Protein 8YQK (pdb70)

Organism: NCBI:txid2594042

Foldseek 3Di:
DVQVVVLVVLCVVPAQAKFKAWLVRHTPDGPHDPVPVVVCVVVSVVCVVVQPDAQDKDDPPLWIWHRLESTMIMIGRDPDDPVVVSVSSVVSSVVRSVVCCVVPPDDDD/DVLVVVLCVLVVVAQKWKWKFWLVGHTPDTPDDPVRVVVCPVVSVVCLPPNAAAQRKDDPPVWIWHHLHNTIIMIIRGPDDPVVVNVSSVVSSVVPSVVCCVVDPDDDD/DVLVVVLVVLCVVPAQFKWKAWLVGHTPDGPHDPVVSVVCNVVSNVCLPPNAPAQGKDDDALWIWGRLGNTIIMIGRDDDDPVVVVVSSVVSSVVRSVVVCVVDDDDDD/DVLVVVLQVLCVVPAQFKWKAWLVGHTPDGPHDNVVSVVCNVVSNVCLPPPAPAQRKDDDALWIWGNLENTMIMIGRDDDDPVVVVVSSVVSSVVRSVVCCVVPPDD

Solvent-accessible surface area: 22294 Å² total; per-residue (Å²): 55,95,32,18,113,71,0,8,62,39,0,80,180,95,12,81,95,0,0,0,0,39,3,44,2,29,40,40,74,34,60,11,152,82,112,68,0,49,102,4,8,34,36,3,30,78,18,8,102,68,8,26,56,52,50,35,35,78,46,96,90,80,19,0,6,10,4,4,12,24,8,0,3,1,0,0,22,11,140,62,142,88,103,91,0,79,67,18,4,129,88,1,31,109,84,14,21,147,101,0,52,150,74,41,78,51,94,83,193,71,118,59,7,85,87,0,3,50,32,0,97,175,21,134,18,119,1,0,0,3,26,32,64,1,40,42,47,67,42,53,11,150,89,100,45,8,33,157,8,7,36,36,0,68,59,0,16,101,16,16,0,0,36,48,12,24,20,50,99,82,65,16,0,1,8,8,1,7,34,10,0,0,2,0,0,34,9,122,33,148,87,105,83,0,77,68,13,6,128,85,1,32,101,102,21,21,144,94,0,44,138,82,46,70,65,104,172,198,50,90,18,6,100,83,0,4,61,24,0,89,148,104,16,89,77,1,0,0,0,29,26,118,25,64,55,48,61,38,46,8,143,77,115,62,1,100,158,11,33,89,57,6,141,77,11,33,120,130,86,1,85,58,50,34,34,48,63,112,110,75,17,0,0,12,22,7,9,15,24,0,0,0,0,0,46,14,140,75,156,100,113,96,0,63,66,22,5,121,112,1,32,108,100,8,20,63,66,0,21,5,32,40,35,87,104,90,167,59,103,19,10,91,79,0,10,55,32,0,92,150,86,9,88,82,6,0,0,0,27,22,115,19,63,45,33,67,40,52,8,152,74,109,54,2,88,160,25,30,75,60,4,136,83,6,30,163,121,100,1,78,60,47,44,35,58,58,105,110,79,18,0,0,10,30,7,9,40,18,0,0,0,1,0,52,13,139,73,151,105,109,81,0,58,51,11,4,110,104,1,33,125,87,8,23,84,55,0,15,6,47,40,18,114,153

Secondary structure (DSSP, 8-state):
-HHHHHHHHHHHTT-SSEEEEETTS-EEEESS-HHHHGGGHHHHHHHHHTTPPTT-EEEETTEEEEEEETTEEEEEE--S-HHHHHHHHHHHHHHHHHHHHHHS-----/-HHHHHHHHHHTTSSEEEEEEETTS-EEEE-S-HHHHHTTHHHHHHHHTTTS-TT-EEEETTEEEEEEETTEEEEEEESS-HHHHHHHHHHHHHHHHHHHHHHSPPP--/-HHHHHHHHHHHTT-SSEEEEETTS-EEEESS-HHHHHHHHHHHHHHTTTT--TT-EEEETTEEEEE-SSSEEEEEE--S-HHHHHHHHHHHHHHHHHHHHHHSPPP--/-HHHHHHHHHHHTT-SSEEEEETTS-EEEESS-HHHHHHHHHHHHHHHHHT--TT-EEEETTEEEEE-SSSEEEEEE--S-HHHHHHHHHHHHHHHHHHHHHHS---

Structure (mmCIF, N/CA/C/O backbone):
data_8YQK
#
_entry.id   8YQK
#
_cell.length_a   36.879
_cell.length_b   103.296
_cell.length_c   58.179
_cell.angle_alpha   90.000
_cell.angle_beta   108.210
_cell.angle_gamma   90.000
#
_symmetry.space_group_name_H-M   'P 1 21 1'
#
loop_
_entity.id
_entity.type
_entity.pdbx_description
1 polymer 'Roadblock domain in P21'
2 water water
#
loop_
_atom_site.group_PDB
_atom_site.id
_atom_site.type_symbol
_atom_site.label_atom_id
_atom_site.label_alt_id
_atom_site.label_comp_id
_atom_site.label_asym_id
_atom_site.label_entity_id
_atom_site.label_seq_id
_atom_site.pdbx_PDB_ins_code
_atom_site.Cartn_x
_atom_site.Cartn_y
_atom_site.Cartn_z
_atom_site.occupancy
_atom_site.B_iso_or_equiv
_atom_site.auth_seq_id
_atom_site.auth_comp_id
_atom_site.auth_asym_id
_atom_site.auth_atom_id
_atom_site.pdbx_PDB_model_num
ATOM 1 N N . GLY A 1 1 ? 21.81925 17.72319 20.83753 1.000 31.39701 0 GLY A N 1
ATOM 2 C CA . GLY A 1 1 ? 22.97182 18.25589 20.11824 1.000 32.71920 0 GLY A CA 1
ATOM 3 C C . GLY A 1 1 ? 22.76334 18.34118 18.62111 1.000 30.72898 0 GLY A C 1
ATOM 4 O O . GLY A 1 1 ? 21.66510 18.08247 18.14129 1.000 30.26520 0 GLY A O 1
ATOM 5 N N . PRO A 1 2 ? 23.81280 18.72144 17.87358 1.000 26.95976 1 PRO A N 1
ATOM 6 C CA . PRO A 1 2 ? 23.66802 18.82048 16.40509 1.000 27.59728 1 PRO A CA 1
ATOM 7 C C . PRO A 1 2 ? 23.14604 17.55889 15.74169 1.000 26.14327 1 PRO A C 1
ATOM 8 O O . PRO A 1 2 ? 22.45958 17.65794 14.72072 1.000 26.57044 1 PRO A O 1
ATOM 12 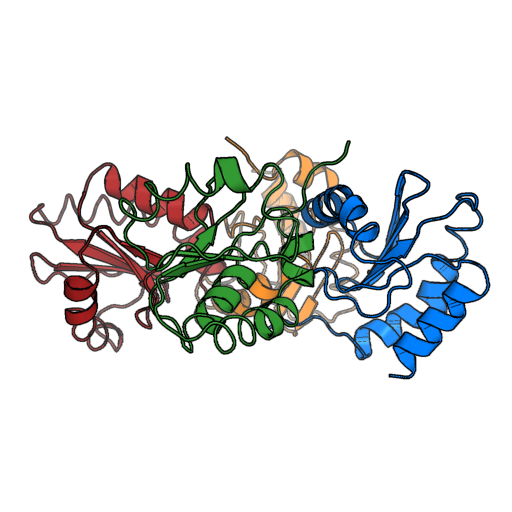N N . ILE A 1 3 ? 23.43314 16.37783 16.29034 1.000 22.58571 2 ILE A N 1
ATOM 13 C CA . ILE A 1 3 ? 22.99834 15.14537 15.64166 1.000 20.49062 2 ILE A CA 1
ATOM 14 C C . ILE A 1 3 ? 21.47308 15.07478 15.56231 1.000 17.19826 2 ILE A C 1
ATOM 15 O O . ILE A 1 3 ? 20.90227 14.87336 14.48419 1.000 17.08019 2 ILE A O 1
ATOM 20 N N . ILE A 1 4 ? 20.79047 15.23387 16.70117 1.000 17.14447 3 ILE A N 1
ATOM 21 C CA . ILE A 1 4 ? 19.33118 15.12377 16.70504 1.000 15.48155 3 ILE A CA 1
ATOM 22 C C . ILE A 1 4 ? 18.70380 16.29670 15.95778 1.000 17.02689 3 ILE A C 1
ATOM 23 O O . ILE A 1 4 ? 17.63853 16.15026 15.34512 1.000 15.62166 3 ILE A O 1
ATOM 28 N N . GLU A 1 5 ? 19.35995 17.46565 15.96095 1.000 19.39121 4 GLU A N 1
ATOM 29 C CA . GLU A 1 5 ? 18.85078 18.59921 15.19156 1.000 19.14825 4 GLU A CA 1
ATOM 30 C C . GLU A 1 5 ? 18.94527 18.33812 13.69105 1.000 19.20717 4 GLU A C 1
ATOM 31 O O . GLU A 1 5 ? 18.03613 18.69786 12.93371 1.000 19.30923 4 GLU A O 1
ATOM 37 N N . ASN A 1 6 ? 20.04330 17.72544 13.24009 1.000 17.74018 5 ASN A N 1
ATOM 38 C CA . ASN A 1 6 ? 20.16110 17.34076 11.83637 1.000 18.16518 5 ASN A CA 1
ATOM 39 C C . ASN A 1 6 ? 19.14115 16.27587 11.45806 1.000 15.66639 5 ASN A C 1
ATOM 40 O O . ASN A 1 6 ? 18.58073 16.31773 10.35890 1.000 15.94730 5 ASN A O 1
ATOM 45 N N . CYS A 1 7 ? 18.90300 15.30474 12.34659 1.000 14.69127 6 CYS A N 1
ATOM 46 C CA . CYS A 1 7 ? 17.88236 14.29628 12.06960 1.000 15.14250 6 CYS A CA 1
ATOM 47 C C . CYS A 1 7 ? 16.52070 14.94579 11.89595 1.000 13.26634 6 CYS A C 1
ATOM 48 O O . CYS A 1 7 ? 15.76162 14.60244 10.98399 1.000 14.18630 6 CYS A O 1
ATOM 51 N N . ALA A 1 8 ? 16.18727 15.86283 12.80431 1.000 13.65972 7 ALA A N 1
ATOM 52 C CA . ALA A 1 8 ? 14.89879 16.54137 12.74933 1.000 15.20283 7 ALA A CA 1
ATOM 53 C C . ALA A 1 8 ? 14.75095 17.33027 11.45414 1.000 14.67932 7 ALA A C 1
ATOM 54 O O . ALA A 1 8 ? 13.72102 17.24843 10.77458 1.000 15.73519 7 ALA A O 1
ATOM 56 N N . ALA A 1 9 ? 15.78482 18.08656 11.08614 1.000 15.78720 8 ALA A N 1
ATOM 57 C CA . ALA A 1 9 ? 15.72285 18.88571 9.86908 1.000 17.90828 8 ALA A CA 1
ATOM 58 C C . ALA A 1 9 ? 15.52270 18.00568 8.64445 1.000 16.27399 8 ALA A C 1
ATOM 59 O O . ALA A 1 9 ? 14.81483 18.38451 7.70764 1.000 16.92202 8 ALA A O 1
ATOM 61 N N . PHE A 1 10 ? 16.13776 16.82280 8.64230 1.000 15.05505 9 PHE A N 1
ATOM 62 C CA . PHE A 1 10 ? 15.98103 15.89869 7.52897 1.000 14.89599 9 PHE A CA 1
ATOM 63 C C . PHE A 1 10 ? 14.53630 15.45880 7.38698 1.000 14.59051 9 PHE A C 1
ATOM 64 O O . PHE A 1 10 ? 13.96063 15.52579 6.29569 1.000 14.87153 9 PHE A O 1
ATOM 72 N N . ILE A 1 11 ? 13.93322 14.98037 8.48021 1.000 13.13817 10 ILE A N 1
ATOM 73 C CA . ILE A 1 11 ? 12.54918 14.51878 8.39318 1.000 14.55855 10 ILE A CA 1
ATOM 74 C C . ILE A 1 11 ? 11.62375 15.66722 8.02674 1.000 15.21643 10 ILE A C 1
ATOM 75 O O . ILE A 1 11 ? 10.72386 15.51315 7.19347 1.000 16.59167 10 ILE A O 1
ATOM 80 N N . GLU A 1 12 ? 11.85158 16.83972 8.62856 1.000 14.68172 11 GLU A N 1
ATOM 81 C CA . GLU A 1 12 ? 10.98136 18.00430 8.46874 1.000 14.64236 11 GLU A CA 1
ATOM 82 C C . GLU A 1 12 ? 10.92290 18.51084 7.03770 1.000 18.14430 11 GLU A C 1
ATOM 83 O O . GLU A 1 12 ? 9.97232 19.21750 6.67742 1.000 18.46172 11 GLU A O 1
ATOM 89 N N . LYS A 1 13 ? 11.92833 18.20250 6.22199 1.000 16.78872 12 LYS A N 1
ATOM 90 C CA . LYS A 1 13 ? 11.89282 18.60317 4.81805 1.000 18.70209 12 LYS A CA 1
ATOM 91 C C . LYS A 1 13 ? 10.59525 18.17846 4.15099 1.000 18.68369 12 LYS A C 1
ATOM 92 O O . LYS A 1 13 ? 10.01428 18.94860 3.37580 1.000 20.63370 12 LYS A O 1
ATOM 98 N N . THR A 1 14 ? 10.09821 16.97907 4.47040 1.000 19.21447 13 THR A N 1
ATOM 99 C CA . THR A 1 14 ? 8.89171 16.45468 3.84670 1.000 22.73579 13 THR A CA 1
ATOM 100 C C . THR A 1 14 ? 7.76017 16.07918 4.80111 1.000 24.35798 13 THR A C 1
ATOM 101 O O . THR A 1 14 ? 6.63289 15.88194 4.33172 1.000 27.02865 13 THR A O 1
ATOM 105 N N A MET A 1 15 ? 8.01496 15.95234 6.10599 0.645 19.63105 14 MET A N 1
ATOM 106 N N B MET A 1 15 ? 8.01439 16.00042 6.10802 0.355 19.66401 14 MET A N 1
ATOM 107 C CA A MET A 1 15 ? 7.01215 15.50312 7.07093 0.645 22.54803 14 MET A CA 1
ATOM 108 C CA B MET A 1 15 ? 7.03511 15.51726 7.07489 0.355 22.51831 14 MET A CA 1
ATOM 109 C C A MET A 1 15 ? 7.03203 16.41977 8.28276 0.645 19.38876 14 MET A C 1
ATOM 110 C C B MET A 1 15 ? 7.03805 16.44045 8.28122 0.355 19.54979 14 MET A C 1
ATOM 111 O O A MET A 1 15 ? 8.10032 16.65762 8.85440 0.645 23.76026 14 MET A O 1
ATOM 112 O O B MET A 1 15 ? 8.10348 16.71033 8.84195 0.355 23.86752 14 MET A O 1
ATOM 121 N N . SER A 1 16 ? 5.85752 16.89497 8.71157 1.000 14.99233 15 SER A N 1
ATOM 122 C CA . SER A 1 16 ? 5.80566 17.78418 9.87173 1.000 16.04975 15 SER A CA 1
ATOM 123 C C . SER A 1 16 ? 5.46983 17.08822 11.18055 1.000 16.69789 15 SER A C 1
ATOM 124 O O . SER A 1 16 ? 5.64354 17.70176 12.23373 1.000 19.39211 15 SER A O 1
ATOM 127 N N . LYS A 1 17 ? 4.98035 15.85013 11.14637 1.000 15.63744 16 LYS A N 1
ATOM 128 C CA . LYS A 1 17 ? 4.48727 15.15353 12.33435 1.000 14.10138 16 LYS A CA 1
ATOM 129 C C . LYS A 1 17 ? 5.30512 13.89078 12.57559 1.000 13.75605 16 LYS A C 1
ATOM 130 O O . LYS A 1 17 ? 5.11457 12.87516 11.89776 1.000 14.38534 16 LYS A O 1
ATOM 136 N N . TYR A 1 18 ? 6.21313 13.95239 13.54587 1.000 13.32571 17 TYR A N 1
ATOM 137 C CA . TYR A 1 18 ? 7.09569 12.82704 13.78032 1.000 13.51944 17 TYR A CA 1
ATOM 138 C C . TYR A 1 18 ? 7.61692 12.91199 15.20763 1.000 12.71217 17 TYR A C 1
ATOM 139 O O . TYR A 1 18 ? 7.54225 13.95160 15.86504 1.000 13.05338 17 TYR A O 1
ATOM 148 N N . ALA A 1 19 ? 8.20022 11.80769 15.65420 1.000 12.36895 18 ALA A N 1
ATOM 149 C CA . ALA A 1 19 ? 8.97082 11.77126 16.88470 1.000 12.38083 18 ALA A CA 1
ATOM 150 C C . ALA A 1 19 ? 10.16470 10.85105 16.66910 1.000 11.74995 18 ALA A C 1
ATOM 151 O O . ALA A 1 19 ? 10.11183 9.91222 15.86309 1.000 13.24888 18 ALA A O 1
ATOM 153 N N . ILE A 1 20 ? 11.25596 11.14383 17.36686 1.000 11.25824 19 ILE A N 1
ATOM 154 C CA . ILE A 1 20 ? 12.41451 10.27131 17.44658 1.000 11.84935 19 ILE A CA 1
ATOM 155 C C . ILE A 1 20 ? 12.58473 9.96295 18.92035 1.000 11.20288 19 ILE A C 1
ATOM 156 O O . ILE A 1 20 ? 12.69073 10.88629 19.73224 1.000 12.17586 19 ILE A O 1
ATOM 161 N N A THR A 1 21 ? 12.54004 8.68334 19.27346 0.756 11.51719 20 THR A N 1
ATOM 162 N N B THR A 1 21 ? 12.68970 8.67948 19.24957 0.244 10.33621 20 THR A N 1
ATOM 163 C CA A THR A 1 21 ? 12.56786 8.26125 20.66606 0.756 11.68615 20 THR A CA 1
ATOM 164 C CA B THR A 1 21 ? 12.52353 8.20678 20.61418 0.244 11.90337 20 THR A CA 1
ATOM 165 C C A THR A 1 21 ? 13.62565 7.18555 20.85779 0.756 10.84149 20 THR A C 1
ATOM 166 C C B THR A 1 21 ? 13.49600 7.06735 20.88818 0.244 12.34247 20 THR A C 1
ATOM 167 O O A THR A 1 21 ? 14.03387 6.50337 19.91247 0.756 11.62756 20 THR A O 1
ATOM 168 O O B THR A 1 21 ? 13.73576 6.22886 20.01177 0.244 9.49512 20 THR A O 1
ATOM 175 N N . LEU A 1 22 ? 14.03608 7.00671 22.10916 1.000 11.26072 21 LEU A N 1
ATOM 176 C CA . LEU A 1 22 ? 14.72474 5.78250 22.47686 1.000 11.31664 21 LEU A CA 1
ATOM 177 C C . LEU A 1 22 ? 13.70631 4.65673 22.50278 1.000 10.35725 21 LEU A C 1
ATOM 178 O O . LEU A 1 22 ? 12.49920 4.88617 22.59482 1.000 11.57007 21 LEU A O 1
ATOM 183 N N . SER A 1 23 ? 14.19284 3.42784 22.43706 1.000 11.46146 22 SER A N 1
ATOM 184 C CA . SER A 1 23 ? 13.28898 2.29387 22.45561 1.000 11.99677 22 SER A CA 1
ATOM 185 C C . SER A 1 23 ? 12.56450 2.14820 23.78216 1.000 11.52191 22 SER A C 1
ATOM 186 O O . SER A 1 23 ? 11.59098 1.39515 23.83212 1.000 13.02650 22 SER A O 1
ATOM 189 N N . ASP A 1 24 ? 12.98713 2.84584 24.83642 1.000 10.56318 23 ASP A N 1
ATOM 190 C CA . ASP A 1 24 ? 12.26001 2.85028 26.09878 1.000 11.50543 23 ASP A CA 1
ATOM 191 C C . ASP A 1 24 ? 11.24066 3.98212 26.18994 1.000 11.53980 23 ASP A C 1
ATOM 192 O O . ASP A 1 24 ? 10.60086 4.12761 27.24505 1.000 13.04546 23 ASP A O 1
ATOM 197 N N . GLY A 1 25 ? 11.06453 4.77332 25.13714 1.000 11.84466 24 GLY A N 1
ATOM 198 C CA . GLY A 1 25 ? 10.07459 5.82886 25.13202 1.000 13.66337 24 GLY A CA 1
ATOM 199 C C . GLY A 1 25 ? 10.60571 7.20695 25.45292 1.000 11.95209 24 GLY A C 1
ATOM 200 O O . GLY A 1 25 ? 9.85541 8.18224 25.31124 1.000 13.93226 24 GLY A O 1
ATOM 201 N N . THR A 1 26 ? 11.86533 7.32723 25.84978 1.000 11.12854 25 THR A N 1
ATOM 202 C CA . THR A 1 26 ? 12.46539 8.64686 26.06496 1.000 12.32114 25 THR A CA 1
ATOM 203 C C . THR A 1 26 ? 12.39616 9.45292 24.77964 1.000 12.32591 25 THR A C 1
ATOM 204 O O . THR A 1 26 ? 12.88140 9.00481 23.73730 1.000 13.47144 25 THR A O 1
ATOM 208 N N A ILE A 1 27 ? 11.79766 10.63387 24.83140 0.594 11.86939 26 ILE A N 1
ATOM 209 N N B ILE A 1 27 ? 11.80962 10.64257 24.83664 0.406 11.95511 26 ILE A N 1
ATOM 210 C CA A ILE A 1 27 ? 11.63571 11.42817 23.61591 0.594 12.79616 26 ILE A CA 1
ATOM 211 C CA B ILE A 1 27 ? 11.62320 11.44098 23.62650 0.406 13.01452 26 ILE A CA 1
ATOM 212 C C A ILE A 1 27 ? 12.90646 12.22558 23.35634 0.594 14.47115 26 ILE A C 1
ATOM 213 C C B ILE A 1 27 ? 12.90007 12.23142 23.35883 0.406 14.50956 26 ILE A C 1
ATOM 214 O O A ILE A 1 27 ? 13.35213 13.01221 24.19853 0.594 16.40713 26 ILE A O 1
ATOM 215 O O B ILE A 1 27 ? 13.34658 13.01821 24.20006 0.406 16.32933 26 ILE A O 1
ATOM 224 N N . LEU A 1 28 ? 13.49407 12.02910 22.18282 1.000 11.89918 27 LEU A N 1
ATOM 225 C CA . LEU A 1 28 ? 14.64027 12.83701 21.77944 1.000 13.88302 27 LEU A CA 1
ATOM 226 C C . LEU A 1 28 ? 14.19396 14.08942 21.03550 1.000 13.62700 27 LEU A C 1
ATOM 227 O O . LEU A 1 28 ? 14.78208 15.16267 21.21880 1.000 16.48140 27 LEU A O 1
ATOM 232 N N . LYS A 1 29 ? 13.15410 13.96803 20.21315 1.000 13.70576 28 LYS A N 1
ATOM 233 C CA . LYS A 1 29 ? 12.54538 15.08216 19.49702 1.000 13.85888 28 LYS A CA 1
ATOM 234 C C . LYS A 1 29 ? 11.12993 14.65259 19.14916 1.000 14.89523 28 LYS A C 1
ATOM 235 O O . LYS A 1 29 ? 10.92250 13.51354 18.72382 1.000 17.00269 28 LYS A O 1
ATOM 241 N N . SER A 1 30 ? 10.15362 15.54267 19.31996 1.000 14.09613 29 SER A N 1
ATOM 242 C CA . SER A 1 30 ? 8.81292 15.21006 18.85424 1.000 14.37304 29 SER A CA 1
ATOM 243 C C . SER A 1 30 ? 8.05320 16.46753 18.47943 1.000 16.41604 29 SER A C 1
ATOM 244 O O . SER A 1 30 ? 8.03064 17.42808 19.25590 1.000 16.99619 29 SER A O 1
ATOM 247 N N . THR A 1 31 ? 7.40492 16.44904 17.31639 1.000 14.99539 30 THR A N 1
ATOM 248 C CA . THR A 1 31 ? 6.44137 17.48817 16.98332 1.000 14.66797 30 THR A CA 1
ATOM 249 C C . THR A 1 31 ? 5.02115 17.01403 17.22061 1.000 14.91393 30 THR A C 1
ATOM 250 O O . THR A 1 31 ? 4.07220 17.74583 16.90866 1.000 18.74600 30 THR A O 1
ATOM 254 N N . ILE A 1 32 ? 4.85689 15.79713 17.72712 1.000 16.31121 31 ILE A N 1
ATOM 255 C CA . ILE A 1 32 ? 3.54852 15.24676 18.06488 1.000 16.26572 31 ILE A CA 1
ATOM 256 C C . ILE A 1 32 ? 3.35815 15.35414 19.57015 1.000 16.61541 31 ILE A C 1
ATOM 257 O O . ILE A 1 32 ? 4.13401 14.78303 20.33730 1.000 18.33441 31 ILE A O 1
ATOM 262 N N . LYS A 1 33 ? 2.32174 16.07350 19.98968 1.000 19.34862 32 LYS A N 1
ATOM 263 C CA . LYS A 1 33 ? 2.07510 16.27078 21.40856 1.000 20.77354 32 LYS A CA 1
ATOM 264 C C . LYS A 1 33 ? 1.70121 14.94596 22.06515 1.000 19.92842 32 LYS A C 1
ATOM 265 O O . LYS A 1 33 ? 1.14348 14.04939 21.42423 1.000 17.66921 32 LYS A O 1
ATOM 271 N N A ASN A 1 34 ? 2.10929 14.79786 23.34315 0.550 19.78809 33 ASN A N 1
ATOM 272 N N B ASN A 1 34 ? 1.86542 14.89840 23.38635 0.450 20.85458 33 ASN A N 1
ATOM 273 C CA A ASN A 1 34 ? 2.01712 13.50772 24.03754 0.550 20.06852 33 ASN A CA 1
ATOM 274 C CA B ASN A 1 34 ? 1.61345 13.66177 24.11715 0.450 18.03815 33 ASN A CA 1
ATOM 275 C C A ASN A 1 34 ? 0.59718 12.94076 24.04295 0.550 18.37507 33 ASN A C 1
ATOM 276 C C B ASN A 1 34 ? 0.18310 13.16162 23.90849 0.450 17.18231 33 ASN A C 1
ATOM 277 O O A ASN A 1 34 ? 0.43096 11.71608 24.10990 0.550 16.88698 33 ASN A O 1
ATOM 278 O O B ASN A 1 34 ? -0.03239 11.96615 23.68219 0.450 12.93984 33 ASN A O 1
ATOM 287 N N A GLU A 1 35 ? -0.42697 13.80645 23.95707 0.550 25.17736 34 GLU A N 1
ATOM 288 N N B GLU A 1 35 ? -0.80507 14.06512 23.94061 0.450 15.89863 34 GLU A N 1
ATOM 289 C CA A GLU A 1 35 ? -1.82288 13.35851 23.97030 0.550 20.84210 34 GLU A CA 1
ATOM 290 C CA B GLU A 1 35 ? -2.19964 13.63391 23.85402 0.450 27.61618 34 GLU A CA 1
ATOM 291 C C A GLU A 1 35 ? -2.16633 12.54119 22.73083 0.550 22.59426 34 GLU A C 1
ATOM 292 C C B GLU A 1 35 ? -2.44892 12.76219 22.63029 0.450 19.08005 34 GLU A C 1
ATOM 293 O O A GLU A 1 35 ? -2.91274 11.55735 22.80971 0.550 20.28045 34 GLU A O 1
ATOM 294 O O B GLU A 1 35 ? -3.30164 11.86599 22.66103 0.450 17.01273 34 GLU A O 1
ATOM 305 N N . THR A 1 36 ? -1.67780 12.97126 21.56386 1.000 19.93415 35 THR A N 1
ATOM 306 C CA . THR A 1 36 ? -1.77413 12.17369 20.34811 1.000 18.93234 35 THR A CA 1
ATOM 307 C C . THR A 1 36 ? -0.73286 11.06000 20.29506 1.000 17.92238 35 THR A C 1
ATOM 308 O O . THR A 1 36 ? -1.04352 9.93657 19.88940 1.000 17.06309 35 THR A O 1
ATOM 312 N N . LEU A 1 37 ? 0.51202 11.34537 20.67872 1.000 15.97567 36 LEU A N 1
ATOM 313 C CA . LEU A 1 37 ? 1.57351 10.35462 20.53590 1.000 16.79543 36 LEU A CA 1
ATOM 314 C C . LEU A 1 37 ? 1.28572 9.09717 21.34556 1.000 16.75351 36 LEU A C 1
ATOM 315 O O . LEU A 1 37 ? 1.58028 7.98341 20.89776 1.000 16.07049 36 LEU A O 1
ATOM 320 N N . LYS A 1 38 ? 0.66857 9.24779 22.52428 1.000 14.82680 37 LYS A N 1
ATOM 321 C CA . LYS A 1 38 ? 0.42999 8.09052 23.37246 1.000 14.75191 37 LYS A CA 1
ATOM 322 C C . LYS A 1 38 ? -0.46223 7.05805 22.69876 1.000 14.08892 37 LYS A C 1
ATOM 323 O O . LYS A 1 38 ? -0.40088 5.87344 23.03294 1.000 15.89887 37 LYS A O 1
ATOM 329 N N . LYS A 1 39 ? -1.31279 7.48223 21.76617 1.000 13.99815 38 LYS A N 1
ATOM 330 C CA . LYS A 1 39 ? -2.18538 6.52161 21.10299 1.000 14.33769 38 LYS A CA 1
ATOM 331 C C . LYS A 1 39 ? -1.44522 5.63635 20.11169 1.000 15.63463 38 LYS A C 1
ATOM 332 O O . LYS A 1 39 ? -2.01902 4.63917 19.65510 1.000 18.20785 38 LYS A O 1
ATOM 338 N N . THR A 1 40 ? -0.18948 5.95842 19.78242 1.000 14.24695 39 THR A N 1
ATOM 339 C CA . THR A 1 40 ? 0.63628 5.06224 18.97839 1.000 14.59881 39 THR A CA 1
ATOM 340 C C . THR A 1 40 ? 1.34086 4.01573 19.82441 1.000 13.93543 39 THR A C 1
ATOM 341 O O . THR A 1 40 ? 1.83368 3.02665 19.27733 1.000 15.17332 39 THR A O 1
ATOM 345 N N . PHE A 1 41 ? 1.35588 4.19368 21.14274 1.000 13.28724 40 PHE A N 1
ATOM 346 C CA . PHE A 1 41 ? 2.16681 3.34906 22.00038 1.000 13.53233 40 PHE A CA 1
ATOM 347 C C . PHE A 1 41 ? 1.67555 1.91002 22.15151 1.000 13.85415 40 PHE A C 1
ATOM 348 O O . PHE A 1 41 ? 2.50982 1.02655 22.33901 1.000 13.63409 40 PHE A O 1
ATOM 356 N N . PRO A 1 42 ? 0.36425 1.60144 22.11722 1.000 15.10357 41 PRO A N 1
ATOM 357 C CA . PRO A 1 42 ?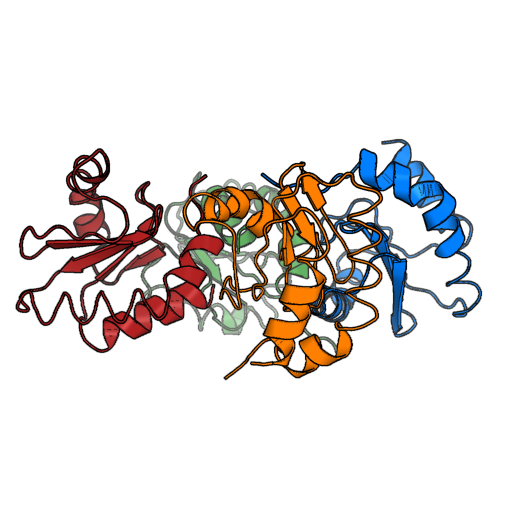 0.00409 0.17369 22.12346 1.000 14.01551 41 PRO A CA 1
ATOM 358 C C . PRO A 1 42 ? 0.61526 -0.58235 20.95436 1.000 15.05399 41 PRO A C 1
ATOM 359 O O . PRO A 1 42 ? 1.06643 -1.71719 21.13610 1.000 17.03817 41 PRO A O 1
ATOM 363 N N . ILE A 1 43 ? 0.66518 0.02563 19.76677 1.000 13.70837 42 ILE A N 1
ATOM 364 C CA . ILE A 1 43 ? 1.28771 -0.63222 18.62418 1.000 15.04862 42 ILE A CA 1
ATOM 365 C C . ILE A 1 43 ? 2.79165 -0.75447 18.84323 1.000 13.10910 42 ILE A C 1
ATOM 366 O O . ILE A 1 43 ? 3.37831 -1.83796 18.69722 1.000 14.29213 42 ILE A O 1
ATOM 371 N N . LEU A 1 44 ? 3.43467 0.35178 19.22811 1.000 13.12176 43 LEU A N 1
ATOM 372 C CA . LEU A 1 44 ? 4.88165 0.33131 19.42117 1.000 12.44723 43 LEU A CA 1
ATOM 373 C C . LEU A 1 44 ? 5.27852 -0.67717 20.48420 1.000 11.73793 43 LEU A C 1
ATOM 374 O O . LEU A 1 44 ? 6.25581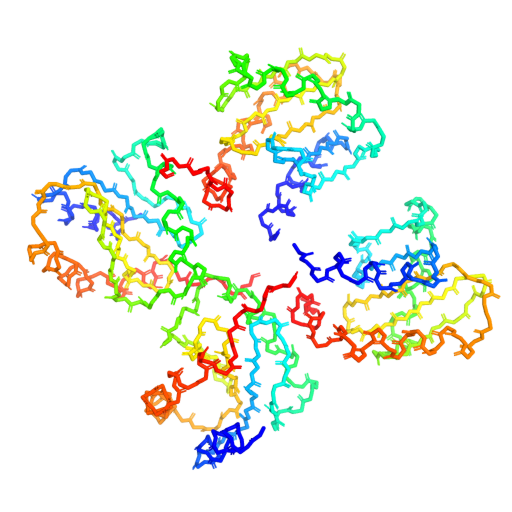 -1.41479 20.32420 1.000 12.18678 43 LEU A O 1
ATOM 379 N N . LYS A 1 45 ? 4.56843 -0.68536 21.61652 1.000 12.35747 44 LYS A N 1
ATOM 380 C CA . LYS A 1 45 ? 4.93127 -1.60914 22.68026 1.000 12.42226 44 LYS A CA 1
ATOM 381 C C . LYS A 1 45 ? 4.87989 -3.04334 22.18604 1.000 11.51806 44 LYS A C 1
ATOM 382 O O . LYS A 1 45 ? 5.74538 -3.85742 22.52528 1.000 13.30746 44 LYS A O 1
ATOM 388 N N . ASN A 1 46 ? 3.86836 -3.36962 21.38600 1.000 12.93998 45 ASN A N 1
ATOM 389 C CA . ASN A 1 46 ? 3.78690 -4.71786 20.84682 1.000 13.62834 45 ASN A CA 1
ATOM 390 C C . ASN A 1 46 ? 4.94001 -5.03197 19.90007 1.000 13.70869 45 ASN A C 1
ATOM 391 O O . ASN A 1 46 ? 5.48273 -6.14276 19.92870 1.000 15.11653 45 ASN A O 1
ATOM 396 N N . LEU A 1 47 ? 5.30855 -4.08551 19.03510 1.000 12.93639 46 LEU A N 1
ATOM 397 C CA . LEU A 1 47 ? 6.44376 -4.30037 18.13792 1.000 13.74939 46 LEU A CA 1
ATOM 398 C C . LEU A 1 47 ? 7.72023 -4.52291 18.93325 1.000 12.83568 46 LEU A C 1
ATOM 399 O O . LEU A 1 47 ? 8.56486 -5.35137 18.55817 1.000 13.19768 46 LEU A O 1
ATOM 404 N N . LEU A 1 48 ? 7.88734 -3.76903 20.02396 1.000 10.99681 47 LEU A N 1
ATOM 405 C CA . LEU A 1 48 ? 9.08871 -3.90892 20.83584 1.000 12.01306 47 LEU A CA 1
ATOM 406 C C . LEU A 1 48 ? 9.12498 -5.25300 21.55409 1.000 12.26204 47 LEU A C 1
ATOM 407 O O . LEU A 1 48 ? 10.18230 -5.87915 21.65893 1.000 12.86216 47 LEU A O 1
ATOM 412 N N . LYS A 1 49 ? 7.97725 -5.71684 22.06402 1.000 12.66103 48 LYS A N 1
ATOM 413 C CA . LYS A 1 49 ? 7.93961 -7.04063 22.67673 1.000 13.56445 48 LYS A CA 1
ATOM 414 C C . LYS A 1 49 ? 8.20337 -8.13342 21.65683 1.000 14.33413 48 LYS A C 1
ATOM 415 O O . LYS A 1 49 ? 8.82257 -9.15987 21.98576 1.000 15.61129 48 LYS A O 1
ATOM 421 N N . ASP A 1 50 ? 7.76974 -7.92182 20.41333 1.000 13.24207 49 ASP A N 1
ATOM 422 C CA . ASP A 1 50 ? 8.09178 -8.85023 19.33792 1.000 14.26532 49 ASP A CA 1
ATOM 423 C C . ASP A 1 50 ? 9.51928 -8.70702 18.82822 1.000 13.68583 49 ASP A C 1
ATOM 424 O O . ASP A 1 50 ? 9.91817 -9.46245 17.93368 1.000 15.06689 49 ASP A O 1
ATOM 429 N N . GLN A 1 51 ? 10.28354 -7.75815 19.36941 1.000 12.94948 50 GLN A N 1
ATOM 430 C CA . GLN A 1 51 ? 11.70843 -7.61260 19.06740 1.000 12.13975 50 GLN A CA 1
ATOM 431 C C . GLN A 1 51 ? 11.95173 -7.31423 17.58871 1.000 13.37100 50 GLN A C 1
ATOM 432 O O . GLN A 1 51 ? 12.84882 -7.87938 16.95254 1.000 13.17939 50 GLN A O 1
ATOM 438 N N A ILE A 1 52 ? 11.12673 -6.43091 17.03754 0.753 12.32340 51 ILE A N 1
ATOM 439 N N B ILE A 1 52 ? 11.15868 -6.39065 17.05017 0.247 12.44363 51 ILE A N 1
ATOM 440 C CA A ILE A 1 52 ? 11.20771 -6.06480 15.62400 0.753 14.23712 51 ILE A CA 1
ATOM 441 C CA B ILE A 1 52 ? 11.19601 -6.00772 15.63708 0.247 14.47099 51 ILE A CA 1
ATOM 442 C C A ILE A 1 52 ? 12.63713 -5.68320 15.25194 0.753 13.09274 51 ILE A C 1
ATOM 443 C C B ILE A 1 52 ? 12.63628 -5.66880 15.25441 0.247 13.12419 51 ILE A C 1
ATOM 444 O O A ILE A 1 52 ? 13.29362 -4.93067 15.98070 0.753 12.88397 51 ILE A O 1
ATOM 445 O O B ILE A 1 52 ? 13.31419 -4.94781 16.00021 0.247 12.93297 51 ILE A O 1
ATOM 454 N N . PRO A 1 53 ? 13.16572 -6.18856 14.14445 1.000 13.30887 52 PRO A N 1
ATOM 455 C CA . PRO A 1 53 ? 14.58352 -5.95310 13.83629 1.000 13.08426 52 PRO A CA 1
ATOM 456 C C . PRO A 1 53 ? 14.91634 -4.51173 13.49278 1.000 12.56460 52 PRO A C 1
ATOM 457 O O . PRO A 1 53 ? 14.13073 -3.76214 12.90517 1.000 13.23674 52 PRO A O 1
ATOM 461 N N . THR A 1 54 ? 16.13964 -4.14500 13.82549 1.000 12.39686 53 THR A N 1
ATOM 462 C CA . THR A 1 54 ? 16.68185 -2.88121 13.35996 1.000 12.95336 53 THR A CA 1
ATOM 463 C C . THR A 1 54 ? 16.68587 -2.84121 11.83538 1.000 12.68402 53 THR A C 1
ATOM 464 O O . THR A 1 54 ? 16.97549 -3.84153 11.16902 1.000 13.28636 53 THR A O 1
ATOM 468 N N . GLY A 1 55 ? 16.31640 -1.68909 11.28568 1.000 12.02818 54 GLY A N 1
ATOM 469 C CA . GLY A 1 55 ? 16.20493 -1.49657 9.85695 1.000 14.07518 54 GLY A CA 1
ATOM 470 C C . GLY A 1 55 ? 14.82687 -1.78666 9.32701 1.000 14.17812 54 GLY A C 1
ATOM 471 O O . GLY A 1 55 ? 14.54125 -1.49781 8.14541 1.000 18.02671 54 GLY A O 1
ATOM 472 N N . SER A 1 56 ? 13.95644 -2.32671 10.14997 1.000 13.54785 55 SER A N 1
ATOM 473 C CA . SER A 1 56 ? 12.63709 -2.65522 9.66862 1.000 14.08844 55 SER A CA 1
ATOM 474 C C . SER A 1 56 ? 11.63369 -1.57617 10.04705 1.000 12.54348 55 SER A C 1
ATOM 475 O O . SER A 1 56 ? 11.88161 -0.72659 10.90855 1.000 12.90388 55 SER A O 1
ATOM 478 N N . SER A 1 57 ? 10.49901 -1.59945 9.35789 1.000 13.31481 56 SER A N 1
ATOM 479 C CA . SER A 1 57 ? 9.44146 -0.63395 9.57794 1.000 14.35150 56 SER A CA 1
ATOM 480 C C . SER A 1 57 ? 8.11317 -1.36025 9.71517 1.000 14.25948 56 SER A C 1
ATOM 481 O O . SER A 1 57 ? 7.98912 -2.54707 9.39293 1.000 16.06417 56 SER A O 1
ATOM 484 N N . PHE A 1 58 ? 7.12925 -0.64267 10.23601 1.000 13.80206 57 PHE A N 1
ATOM 485 C CA . PHE A 1 58 ? 5.78057 -1.17290 10.37037 1.000 14.40735 57 PHE A CA 1
ATOM 486 C C . PHE A 1 58 ? 4.81421 -0.05387 10.05193 1.000 14.23471 57 PHE A C 1
ATOM 487 O O . PHE A 1 58 ? 4.93665 1.04354 10.59821 1.000 15.16269 57 PHE A O 1
ATOM 495 N N . PHE A 1 59 ? 3.84704 -0.32960 9.17406 1.000 15.13699 58 PHE A N 1
ATOM 496 C CA . PHE A 1 59 ? 2.87361 0.65578 8.73105 1.000 17.42584 58 PHE A CA 1
ATOM 497 C C . PHE A 1 59 ? 1.49368 0.29008 9.25257 1.000 19.29478 58 PHE A C 1
ATOM 498 O O . PHE A 1 59 ? 1.04352 -0.85244 9.08993 1.000 19.86860 58 PHE A O 1
ATOM 506 N N . LYS A 1 60 ? 0.82638 1.26247 9.86592 1.000 17.14872 59 LYS A N 1
ATOM 507 C CA . LYS A 1 60 ? -0.60836 1.19846 10.10430 1.000 17.44355 59 LYS A CA 1
ATOM 508 C C . LYS A 1 60 ? -1.09273 2.62075 9.84646 1.000 17.87831 59 LYS A C 1
ATOM 509 O O . LYS A 1 60 ? -1.42395 3.35915 10.76256 1.000 16.94926 59 LYS A O 1
ATOM 515 N N . LEU A 1 61 ? -1.07924 3.00593 8.57406 1.000 18.98529 60 LEU A N 1
ATOM 516 C CA . LEU A 1 61 ? -1.21262 4.40319 8.19644 1.000 18.46356 60 LEU A CA 1
ATOM 517 C C . LEU A 1 61 ? -2.47105 4.99682 8.82588 1.000 22.24556 60 LEU A C 1
ATOM 518 O O . LEU A 1 61 ? -3.53723 4.36720 8.79477 1.000 24.76521 60 LEU A O 1
ATOM 523 N N . PRO A 1 62 ? -2.39418 6.20498 9.39305 1.000 18.23067 61 PRO A N 1
ATOM 524 C CA . PRO A 1 62 ? -1.30408 7.17940 9.26505 1.000 19.76603 61 PRO A CA 1
ATOM 525 C C . PRO A 1 62 ? -0.07315 6.96046 10.14300 1.000 15.02923 61 PRO A C 1
ATOM 526 O O . PRO A 1 62 ? 0.91088 7.68588 9.98081 1.000 16.13772 61 PRO A O 1
ATOM 530 N N A VAL A 1 63 ? -0.08462 5.98139 11.06059 0.629 14.17687 62 VAL A N 1
ATOM 531 N N B VAL A 1 63 ? -0.06205 6.01297 11.05843 0.371 14.45245 62 VAL A N 1
ATOM 532 C CA A VAL A 1 63 ? 1.06091 5.70869 11.93090 0.629 14.28000 62 VAL A CA 1
ATOM 533 C CA B VAL A 1 63 ? 1.10778 5.83312 11.90690 0.371 12.91116 62 VAL A CA 1
ATOM 534 C C A VAL A 1 63 ? 2.09320 4.86382 11.20032 0.629 13.07694 62 VAL A C 1
ATOM 535 C C B VAL A 1 63 ? 2.09187 4.88941 11.23392 0.371 13.59616 62 VAL A C 1
ATOM 536 O O A VAL A 1 63 ? 1.75668 3.87333 10.54023 0.629 14.34952 62 VAL A O 1
ATOM 537 O O B VAL A 1 63 ? 1.71235 3.89925 10.59794 0.371 13.98372 62 VAL A O 1
ATOM 544 N N . VAL A 1 64 ? 3.37087 5.22006 11.36492 1.000 13.07977 63 VAL A N 1
ATOM 545 C CA . VAL A 1 64 ? 4.47400 4.42814 10.82809 1.000 12.07577 63 VAL A CA 1
ATOM 546 C C . VAL A 1 64 ? 5.61259 4.41801 11.84355 1.000 11.35225 63 VAL A C 1
ATOM 547 O O . VAL A 1 64 ? 5.86400 5.42526 12.52117 1.000 13.07671 63 VAL A O 1
ATOM 551 N N . PHE A 1 65 ? 6.26417 3.26710 11.97867 1.000 11.76698 64 PHE A N 1
ATOM 552 C CA . PHE A 1 65 ? 7.44126 3.13207 12.83678 1.000 11.28139 64 PHE A CA 1
ATOM 553 C C . PHE A 1 65 ? 8.63058 2.63432 12.02893 1.000 11.26677 64 PHE A C 1
ATOM 554 O O . PHE A 1 65 ? 8.47686 1.80056 11.13578 1.000 13.26691 64 PHE A O 1
ATOM 562 N N . PHE A 1 66 ? 9.82759 3.11289 12.37385 1.000 11.47871 65 PHE A N 1
ATOM 563 C CA . PHE A 1 66 ? 11.07283 2.65069 11.75141 1.000 11.15826 65 PHE A CA 1
ATOM 564 C C . PHE A 1 66 ? 12.11151 2.50031 12.84943 1.000 11.25955 65 PHE A C 1
ATOM 565 O O . PHE A 1 66 ? 12.35741 3.44747 13.60103 1.000 12.03568 65 PHE A O 1
ATOM 573 N N . ARG A 1 67 ? 12.70629 1.32279 12.96185 1.000 11.11260 66 ARG A N 1
ATOM 574 C CA . ARG A 1 67 ? 13.74685 1.09913 13.97075 1.000 10.40681 66 ARG A CA 1
ATOM 575 C C . ARG A 1 67 ? 15.11027 1.41970 13.36005 1.000 10.56761 66 ARG A C 1
ATOM 576 O O . ARG A 1 67 ? 15.76429 0.56286 12.76462 1.000 12.47031 66 ARG A O 1
ATOM 584 N N . VAL A 1 68 ? 15.54283 2.67286 13.48768 1.000 10.81918 67 VAL A N 1
ATOM 585 C CA . VAL A 1 68 ? 16.74666 3.09624 12.77711 1.000 10.82194 67 VAL A CA 1
ATOM 586 C C . VAL A 1 68 ? 17.99673 2.47698 13.38633 1.000 11.01269 67 VAL A C 1
ATOM 587 O O . VAL A 1 68 ? 18.93531 2.12857 12.65468 1.000 11.83800 67 VAL A O 1
ATOM 591 N N . THR A 1 69 ? 18.05562 2.35545 14.71503 1.000 10.68972 68 THR A N 1
ATOM 592 C CA . THR A 1 69 ? 19.12760 1.64809 15.40383 1.000 10.74780 68 THR A CA 1
ATOM 593 C C . THR A 1 69 ? 18.49801 0.72064 16.43282 1.000 10.80346 68 THR A C 1
ATOM 594 O O . THR A 1 69 ? 17.29212 0.75103 16.66386 1.000 11.68507 68 THR A O 1
ATOM 598 N N A ASP A 1 70 ? 19.31562 -0.10167 17.07591 1.000 11.15746 69 ASP A N 1
ATOM 599 C CA A ASP A 1 70 ? 18.78141 -1.03525 18.06394 1.000 11.63756 69 ASP A CA 1
ATOM 600 C C A ASP A 1 70 ? 17.92034 -0.32995 19.10392 1.000 11.39982 69 ASP A C 1
ATOM 601 O O A ASP A 1 70 ? 16.88110 -0.86414 19.52522 1.000 13.31551 69 ASP A O 1
ATOM 606 N N . ASN A 1 71 ? 18.30686 0.88060 19.50660 1.000 10.43356 70 ASN A N 1
ATOM 607 C CA . ASN A 1 71 ? 17.64543 1.59108 20.59751 1.000 10.52923 70 ASN A CA 1
ATOM 608 C C . ASN A 1 71 ? 17.01475 2.91896 20.20140 1.000 9.47336 70 ASN A C 1
ATOM 609 O O . ASN A 1 71 ? 16.65419 3.69111 21.09754 1.000 10.93986 70 ASN A O 1
ATOM 614 N N . VAL A 1 72 ? 16.84829 3.21047 18.91090 1.000 10.05987 71 VAL A N 1
ATOM 615 C CA . VAL A 1 72 ? 16.23531 4.46597 18.47205 1.000 11.68800 71 VAL A CA 1
ATOM 616 C C . VAL A 1 72 ? 15.13074 4.17357 17.46316 1.000 10.95952 71 VAL A C 1
ATOM 617 O O . VAL A 1 72 ? 15.36010 3.46223 16.46979 1.000 11.21672 71 VAL A O 1
ATOM 621 N N . ILE A 1 73 ? 13.95302 4.76549 17.69201 1.000 10.68444 72 ILE A N 1
ATOM 622 C CA . ILE A 1 73 ? 12.74761 4.58467 16.89276 1.000 11.69028 72 ILE A CA 1
ATOM 623 C C . ILE A 1 73 ? 12.35262 5.91667 16.28140 1.000 11.45509 72 ILE A C 1
ATOM 624 O O . ILE A 1 73 ? 12.36445 6.94549 16.96414 1.000 12.04931 72 ILE A O 1
ATOM 629 N N . VAL A 1 74 ? 11.94428 5.89045 15.01130 1.000 11.38037 73 VAL A N 1
ATOM 630 C CA . VAL A 1 74 ? 11.28021 7.02306 14.36266 1.000 12.68545 73 VAL A CA 1
ATOM 631 C C . VAL A 1 74 ? 9.79610 6.69932 14.24145 1.000 11.17662 73 VAL A C 1
ATOM 632 O O . VAL A 1 74 ? 9.42711 5.59630 13.81459 1.000 12.36611 73 VAL A O 1
ATOM 636 N N . ILE A 1 75 ? 8.95372 7.64432 14.65736 1.000 11.80602 74 ILE A N 1
ATOM 637 C CA . ILE A 1 75 ? 7.50056 7.52305 14.56201 1.000 11.78115 74 ILE A CA 1
ATOM 638 C C . ILE A 1 75 ? 7.01137 8.62985 13.64204 1.000 11.93451 74 ILE A C 1
ATOM 639 O O . ILE A 1 75 ? 7.40052 9.79281 13.80837 1.000 13.61062 74 ILE A O 1
ATOM 644 N N . LEU A 1 76 ? 6.12860 8.28387 12.69996 1.000 13.24305 75 LEU A N 1
ATOM 645 C CA . LEU A 1 76 ? 5.50805 9.26772 11.82013 1.000 12.11276 75 LEU A CA 1
ATOM 646 C C . LEU A 1 76 ? 3.99947 9.19975 11.95800 1.000 14.45739 75 LEU A C 1
ATOM 647 O O . LEU A 1 76 ? 3.43614 8.12784 12.20441 1.000 13.90923 75 LEU A O 1
ATOM 652 N N . LEU A 1 77 ? 3.35723 10.35451 11.77743 1.000 12.46152 76 LEU A N 1
ATOM 653 C CA . LEU A 1 77 ? 1.92847 10.42925 11.48637 1.000 14.07778 76 LEU A CA 1
ATOM 654 C C . LEU A 1 77 ? 1.84360 11.11654 10.13226 1.000 17.55451 76 LEU A C 1
ATOM 655 O O . LEU A 1 77 ? 2.20589 12.29013 10.00535 1.000 17.62549 76 LEU A O 1
ATOM 660 N N . THR A 1 78 ? 1.41026 10.39212 9.10888 1.000 16.47935 77 THR A N 1
ATOM 661 C CA . THR A 1 78 ? 1.57331 10.93126 7.76763 1.000 17.40755 77 THR A CA 1
ATOM 662 C C . THR A 1 78 ? 0.49316 10.44890 6.81646 1.000 19.09226 77 THR A C 1
ATOM 663 O O . THR A 1 78 ? -0.08693 9.37732 6.99179 1.000 19.31777 77 THR A O 1
ATOM 667 N N A ASN A 1 79 ? 0.26394 11.25094 5.77284 0.560 20.83721 78 ASN A N 1
ATOM 668 N N B ASN A 1 79 ? 0.22813 11.27084 5.80215 0.440 21.10294 78 ASN A N 1
ATOM 669 C CA A ASN A 1 79 ? -0.57182 10.87456 4.63824 0.560 21.86281 78 ASN A CA 1
ATOM 670 C CA B ASN A 1 79 ? -0.64791 10.90991 4.69816 0.440 22.13513 78 ASN A CA 1
ATOM 671 C C A ASN A 1 79 ? 0.25864 10.57277 3.39566 0.560 21.51743 78 ASN A C 1
ATOM 672 C C B ASN A 1 79 ? 0.13539 10.59301 3.43131 0.440 22.37176 78 ASN A C 1
ATOM 673 O O A ASN A 1 79 ? -0.30104 10.37081 2.30995 0.560 20.43364 78 ASN A O 1
ATOM 674 O O B ASN A 1 79 ? -0.46227 10.42906 2.36220 0.440 26.63278 78 ASN A O 1
ATOM 683 N N A GLU A 1 80 ? 1.58023 10.56582 3.51686 0.560 19.38270 79 GLU A N 1
ATOM 684 N N B GLU A 1 80 ? 1.45809 10.51634 3.52555 0.440 19.73189 79 GLU A N 1
ATOM 685 C CA A GLU A 1 80 ? 2.40810 10.14306 2.40348 0.560 18.57055 79 GLU A CA 1
ATOM 686 C CA B GLU A 1 80 ? 2.27639 10.15583 2.38358 0.440 18.35671 79 GLU A CA 1
ATOM 687 C C A GLU A 1 80 ? 2.18568 8.66088 2.11942 0.560 18.63770 79 GLU A C 1
ATOM 688 C C B GLU A 1 80 ? 2.13084 8.66307 2.10217 0.440 18.66007 79 GLU A C 1
ATOM 689 O O A GLU A 1 80 ? 1.70342 7.90107 2.96469 0.560 22.15256 79 GLU A O 1
ATOM 690 O O B GLU A 1 80 ? 1.66285 7.88997 2.94370 0.440 22.42733 79 GLU A O 1
ATOM 701 N N . LYS A 1 81 ? 2.54300 8.25694 0.90550 1.000 20.50381 80 LYS A N 1
ATOM 702 C CA . LYS A 1 81 ? 2.45964 6.85963 0.51393 1.000 23.12132 80 LYS A CA 1
ATOM 703 C C . LYS A 1 81 ? 3.68784 6.07803 0.97012 1.000 19.65626 80 LYS A C 1
ATOM 704 O O . LYS A 1 81 ? 4.79574 6.61929 1.11210 1.000 19.23441 80 LYS A O 1
ATOM 710 N N . GLU A 1 82 ? 3.47316 4.77199 1.15342 1.000 21.13842 81 GLU A N 1
ATOM 711 C CA . GLU A 1 82 ? 4.51051 3.86321 1.63060 1.000 21.07876 81 GLU A CA 1
ATOM 712 C C . GLU A 1 82 ? 5.81275 3.97523 0.84898 1.000 19.80645 81 GLU A C 1
ATOM 713 O O . GLU A 1 82 ? 6.89653 3.95374 1.43981 1.000 19.30232 81 GLU A O 1
ATOM 719 N N A ASN A 1 83 ? 5.74262 4.08453 -0.47742 0.474 21.30236 82 ASN A N 1
ATOM 720 N N B ASN A 1 83 ? 5.73779 4.09053 -0.48093 0.526 21.22887 82 ASN A N 1
ATOM 721 C CA A ASN A 1 83 ? 6.98212 4.00519 -1.24824 0.474 23.36052 82 ASN A CA 1
ATOM 722 C CA B ASN A 1 83 ? 6.96525 4.02357 -1.27288 0.526 23.39427 82 ASN A CA 1
ATOM 723 C C A ASN A 1 83 ? 7.91983 5.18323 -0.97686 0.474 19.66476 82 ASN A C 1
ATOM 724 C C B ASN A 1 83 ? 7.91063 5.17397 -0.93641 0.526 19.69827 82 ASN A C 1
ATOM 725 O O A ASN A 1 83 ? 9.13724 4.99490 -0.84447 0.474 19.55101 82 ASN A O 1
ATOM 726 O O B ASN A 1 83 ? 9.11689 4.96798 -0.74328 0.526 19.02807 82 ASN A O 1
ATOM 735 N N . ILE A 1 84 ? 7.37766 6.39514 -0.85022 1.000 16.29061 83 ILE A N 1
ATOM 736 C CA . ILE A 1 84 ? 8.20398 7.53676 -0.47275 1.000 16.58708 83 ILE A CA 1
ATOM 737 C C . ILE A 1 84 ? 8.67051 7.42162 0.97428 1.000 15.31745 83 ILE A C 1
ATOM 738 O O . ILE A 1 84 ? 9.80765 7.79401 1.30419 1.000 17.06878 83 ILE A O 1
ATOM 743 N N A ILE A 1 85 ? 7.81045 6.91572 1.86158 0.816 14.16299 84 ILE A N 1
ATOM 744 N N B ILE A 1 85 ? 7.81441 6.89657 1.85530 0.184 14.31772 84 ILE A N 1
ATOM 745 C CA A ILE A 1 85 ? 8.20006 6.75848 3.25908 0.816 14.05263 84 ILE A CA 1
ATOM 746 C CA B ILE A 1 85 ? 8.18471 6.74713 3.26097 0.184 14.08522 84 ILE A CA 1
ATOM 747 C C A ILE A 1 85 ? 9.37580 5.80163 3.39291 0.816 12.21536 84 ILE A C 1
ATOM 748 C C B ILE A 1 85 ? 9.36008 5.79195 3.41124 0.184 12.30303 84 ILE A C 1
ATOM 749 O O A ILE A 1 85 ? 10.35342 6.09266 4.09748 0.816 13.51630 84 ILE A O 1
ATOM 750 O O B ILE A 1 85 ? 10.30348 6.05984 4.16619 0.184 13.70096 84 ILE A O 1
ATOM 759 N N . LEU A 1 86 ? 9.32860 4.66779 2.69082 1.000 13.72024 85 LEU A N 1
ATOM 760 C CA . LEU A 1 86 ? 10.41840 3.70061 2.78174 1.000 15.22345 85 LEU A CA 1
ATOM 761 C C . LEU A 1 86 ? 11.72269 4.31602 2.29099 1.000 12.79139 85 LEU A C 1
ATOM 762 O O . LEU A 1 86 ? 12.79601 4.05327 2.85054 1.000 13.73879 85 LEU A O 1
ATOM 767 N N . SER A 1 87 ? 11.65149 5.13299 1.22578 1.000 14.25098 86 SER A N 1
ATOM 768 C CA . SER A 1 87 ? 12.84397 5.80197 0.70739 1.000 14.87692 86 SER A CA 1
ATOM 769 C C . SER A 1 87 ? 13.38690 6.81323 1.70190 1.000 12.57174 86 SER A C 1
ATOM 770 O O . SER A 1 87 ? 14.60545 6.94018 1.87277 1.000 12.75060 86 SER A O 1
ATOM 773 N N A MET A 1 88 ? 12.49802 7.54559 2.36745 0.665 13.00810 87 MET A N 1
ATOM 774 N N B MET A 1 88 ? 12.49517 7.55006 2.36886 0.335 12.96750 87 MET A N 1
ATOM 775 C CA A MET A 1 88 ? 12.93894 8.48498 3.38887 0.665 13.69731 87 MET A CA 1
ATOM 776 C CA B MET A 1 88 ? 12.93331 8.48913 3.39590 0.335 13.63314 87 MET A CA 1
ATOM 777 C C A MET A 1 88 ? 13.66075 7.75016 4.51429 0.665 11.95485 87 MET A C 1
ATOM 778 C C B MET A 1 88 ? 13.64274 7.76526 4.53390 0.335 12.00121 87 MET A C 1
ATOM 779 O O A MET A 1 88 ? 14.74863 8.15632 4.94104 0.665 12.51020 87 MET A O 1
ATOM 780 O O B MET A 1 88 ? 14.70254 8.20601 4.99454 0.335 12.72288 87 MET A O 1
ATOM 789 N N . PHE A 1 89 ? 13.08126 6.64276 4.99533 1.000 12.26684 88 PHE A N 1
ATOM 790 C CA . PHE A 1 89 ? 13.73151 5.87908 6.06104 1.000 12.63139 88 PHE A CA 1
ATOM 791 C C . PHE A 1 89 ? 15.10169 5.36726 5.62147 1.000 12.41642 88 PHE A C 1
ATOM 792 O O . PHE A 1 89 ? 16.07384 5.38381 6.39659 1.000 12.31433 88 PHE A O 1
ATOM 800 N N . GLU A 1 90 ? 15.19408 4.87655 4.38501 1.000 12.12941 89 GLU A N 1
ATOM 801 C CA . GLU A 1 90 ? 16.45212 4.30906 3.91823 1.000 13.74663 89 GLU A CA 1
ATOM 802 C C . GLU A 1 90 ? 17.55086 5.36830 3.87644 1.000 11.99662 89 GLU A C 1
ATOM 803 O O . GLU A 1 90 ? 18.67397 5.14604 4.35933 1.000 13.20810 89 GLU A O 1
ATOM 809 N N . LEU A 1 91 ? 17.24541 6.53609 3.30717 1.000 13.32373 90 LEU A N 1
ATOM 810 C CA . LEU A 1 91 ? 18.22994 7.61469 3.27835 1.000 12.41812 90 LEU A CA 1
ATOM 811 C C . LEU A 1 91 ? 18.52758 8.13146 4.68673 1.000 11.46794 90 LEU A C 1
ATOM 812 O O . LEU A 1 91 ? 19.68167 8.43057 5.00902 1.000 12.59421 90 LEU A O 1
ATOM 817 N N . PHE A 1 92 ? 17.50524 8.22690 5.54907 1.000 12.15141 91 PHE A N 1
ATOM 818 C CA . PHE A 1 92 ? 17.71835 8.65213 6.93579 1.000 11.59155 91 PHE A CA 1
ATOM 819 C C . PHE A 1 92 ? 18.71291 7.73706 7.63006 1.000 10.68447 91 PHE A C 1
ATOM 820 O O . PHE A 1 92 ? 19.65843 8.19874 8.28522 1.000 11.93794 91 PHE A O 1
ATOM 828 N N . SER A 1 93 ? 18.54135 6.43098 7.45963 1.000 11.76974 92 SER A N 1
ATOM 829 C CA . SER A 1 93 ? 19.46211 5.48689 8.08348 1.000 11.95850 92 SER A CA 1
ATOM 830 C C . SER A 1 93 ? 20.86762 5.63208 7.50644 1.000 11.35747 92 SER A C 1
ATOM 831 O O . SER A 1 93 ? 21.87131 5.65690 8.24234 1.000 11.95297 92 SER A O 1
ATOM 834 N N . THR A 1 94 ? 20.97180 5.73924 6.17671 1.000 12.00352 93 THR A N 1
ATOM 835 C CA . THR A 1 94 ? 22.27976 5.95062 5.55820 1.000 12.81291 93 THR A CA 1
ATOM 836 C C . THR A 1 94 ? 22.98869 7.16462 6.14313 1.000 12.84085 93 THR A C 1
ATOM 837 O O . THR A 1 94 ? 24.18019 7.10561 6.46816 1.000 13.80604 93 THR A O 1
ATOM 841 N N . GLN A 1 95 ? 22.27367 8.27618 6.30166 1.000 13.13968 94 GLN A N 1
ATOM 842 C CA . GLN A 1 95 ? 22.89452 9.49918 6.79521 1.000 13.78382 94 GLN A CA 1
ATOM 843 C C . GLN A 1 95 ? 23.15558 9.47705 8.29046 1.000 13.77900 94 GLN A C 1
ATOM 844 O O . GLN A 1 95 ? 24.15327 10.06055 8.74419 1.000 15.71242 94 GLN A O 1
ATOM 850 N N . PHE A 1 96 ? 22.30794 8.80651 9.08365 1.000 12.66492 95 PHE A N 1
ATOM 851 C CA . PHE A 1 96 ? 22.29338 9.03270 10.52361 1.000 12.36477 95 PHE A CA 1
ATOM 852 C C . PHE A 1 96 ? 22.45307 7.80878 11.40723 1.000 11.70918 95 PHE A C 1
ATOM 853 O O . PHE A 1 96 ? 22.69254 7.99444 12.60493 1.000 13.34116 95 PHE A O 1
ATOM 861 N N . ALA A 1 97 ? 22.30516 6.58134 10.90833 1.000 11.59516 96 ALA A N 1
ATOM 862 C CA . ALA A 1 97 ? 22.29972 5.44348 11.82613 1.000 12.18249 96 ALA A CA 1
ATOM 863 C C . ALA A 1 97 ? 23.60862 5.34319 12.60469 1.000 12.69509 96 ALA A C 1
ATOM 864 O O . ALA A 1 97 ? 23.60272 5.11771 13.82550 1.000 13.27554 96 ALA A O 1
ATOM 866 N N . GLU A 1 98 ? 24.74663 5.47255 11.92133 1.000 13.32302 97 GLU A N 1
ATOM 867 C CA . GLU A 1 98 ? 26.02426 5.35809 12.61246 1.000 14.44333 97 GLU A CA 1
ATOM 868 C C . GLU A 1 98 ? 26.20491 6.48396 13.62076 1.000 14.42352 97 GLU A C 1
ATOM 869 O O . GLU A 1 98 ? 26.67446 6.25382 14.74342 1.000 15.35269 97 GLU A O 1
ATOM 875 N N . LYS A 1 99 ? 25.83502 7.70623 13.24666 1.000 13.32292 98 LYS A N 1
ATOM 876 C CA . LYS A 1 99 ? 25.94749 8.83070 14.17081 1.000 14.66144 98 LYS A CA 1
ATOM 877 C C . LYS A 1 99 ? 25.03027 8.66965 15.37880 1.000 13.25354 98 LYS A C 1
ATOM 878 O O . LYS A 1 99 ? 25.38681 9.07235 16.49528 1.000 14.17186 98 LYS A O 1
ATOM 884 N N . LEU A 1 100 ? 23.82474 8.13065 15.17007 1.000 13.00909 99 LEU A N 1
ATOM 885 C CA . LEU A 1 100 ? 22.91429 7.90373 16.28743 1.000 12.84335 99 LEU A CA 1
ATOM 886 C C . LEU A 1 100 ? 23.44811 6.83630 17.23544 1.000 12.40346 99 LEU A C 1
ATOM 887 O O . LEU A 1 100 ? 23.21421 6.90675 18.45035 1.000 12.72819 99 LEU A O 1
ATOM 892 N N . ALA A 1 101 ? 24.14827 5.83330 16.71226 1.000 13.79492 100 ALA A N 1
ATOM 893 C CA . ALA A 1 101 ? 24.73903 4.82094 17.59015 1.000 14.25083 100 ALA A CA 1
ATOM 894 C C . ALA A 1 101 ? 25.82332 5.41406 18.47942 1.000 16.93838 100 ALA A C 1
ATOM 895 O O . ALA A 1 101 ? 25.98063 4.98587 19.63675 1.000 18.28778 100 ALA A O 1
ATOM 897 N N . LEU A 1 102 ? 26.57333 6.39307 17.97198 1.000 14.77107 101 LEU A N 1
ATOM 898 C CA . LEU A 1 102 ? 27.60534 7.04267 18.77107 1.000 16.11077 101 LEU A CA 1
ATOM 899 C C . LEU A 1 102 ? 27.01773 8.04339 19.74751 1.000 15.83824 101 LEU A C 1
ATOM 900 O O . LEU A 1 102 ? 27.53328 8.19305 20.85894 1.000 17.15684 101 LEU A O 1
ATOM 905 N N . GLU A 1 103 ? 25.93621 8.72001 19.36338 1.000 13.49521 102 GLU A N 1
ATOM 906 C CA . GLU A 1 103 ? 25.38104 9.78342 20.18926 1.000 13.14196 102 GLU A CA 1
ATOM 907 C C . GLU A 1 103 ? 24.45912 9.24042 21.27344 1.000 14.15618 102 GLU A C 1
ATOM 908 O O . GLU A 1 103 ? 24.39635 9.80087 22.37582 1.000 14.19560 102 GLU A O 1
ATOM 914 N N . TYR A 1 104 ? 23.71482 8.17390 20.96258 1.000 13.22527 103 TYR A N 1
ATOM 915 C CA . TYR A 1 104 ? 22.75027 7.55170 21.87277 1.000 13.10357 103 TYR A CA 1
ATOM 916 C C . TYR A 1 104 ? 23.07753 6.07314 21.96454 1.000 12.86273 103 TYR A C 1
ATOM 917 O O . TYR A 1 104 ? 22.33243 5.21778 21.46923 1.000 14.10099 103 TYR A O 1
ATOM 926 N N . PRO A 1 105 ? 24.20802 5.73038 22.56548 1.000 14.74692 104 PRO A N 1
ATOM 927 C CA . PRO A 1 105 ? 24.61275 4.32725 22.58607 1.000 15.21382 104 PRO A CA 1
ATOM 928 C C . PRO A 1 105 ? 23.69731 3.52387 23.48655 1.000 15.02809 104 PRO A C 1
ATOM 929 O O . PRO A 1 105 ? 23.06823 4.04248 24.40923 1.000 14.94363 104 PRO A O 1
ATOM 933 N N . ARG A 1 106 ? 23.65267 2.22296 23.22017 1.000 14.38990 105 ARG A N 1
ATOM 934 C CA . ARG A 1 106 ? 22.95646 1.32570 24.12692 1.000 16.17100 105 ARG A CA 1
ATOM 935 C C . ARG A 1 106 ? 23.56045 1.42289 25.51701 1.000 15.81157 105 ARG A C 1
ATOM 936 O O . ARG A 1 106 ? 24.78188 1.56407 25.67685 1.000 17.85637 105 ARG A O 1
ATOM 944 N N . THR A 1 107 ? 22.70171 1.37474 26.52198 1.000 15.69622 106 THR A N 1
ATOM 945 C CA . THR A 1 107 ? 23.12139 1.47068 27.91285 1.000 19.75128 106 THR A CA 1
ATOM 946 C C . THR A 1 107 ? 23.05701 0.08323 28.53436 1.000 19.27721 106 THR A C 1
ATOM 947 O O . THR A 1 107 ? 21.98530 -0.52799 28.59161 1.000 22.44417 106 THR A O 1
ATOM 951 N N . TYR A 1 108 ? 24.21124 -0.41105 28.98991 1.000 20.82812 107 TYR A N 1
ATOM 952 C CA . TYR A 1 108 ? 24.35192 -1.79133 29.44006 1.000 20.26551 107 TYR A CA 1
ATOM 953 C C . TYR A 1 108 ? 24.79410 -1.90449 30.89401 1.000 25.52096 107 TYR A C 1
ATOM 954 O O . TYR A 1 108 ? 25.17304 -2.99965 31.33325 1.000 22.83193 107 TYR A O 1
ATOM 963 N N . GLU A 1 109 ? 24.75537 -0.80274 31.64087 1.000 24.36861 108 GLU A N 1
ATOM 964 C CA . GLU A 1 109 ? 25.04391 -0.79076 33.06999 1.000 28.65104 108 GLU A CA 1
ATOM 965 C C . GLU A 1 109 ? 23.88322 -0.11657 33.78053 1.000 37.56596 108 GLU A C 1
ATOM 966 O O . GLU A 1 109 ? 23.65033 -0.31936 34.97126 1.000 36.07383 108 GLU A O 1
ATOM 973 N N . GLY B 1 1 ? 16.70884 -31.39529 22.04942 1.000 23.61615 0 GLY B N 1
ATOM 974 C CA . GLY B 1 1 ? 16.49649 -32.41486 21.03298 1.000 22.17311 0 GLY B CA 1
ATOM 975 C C . GLY B 1 1 ? 17.48983 -32.30369 19.88441 1.000 20.38626 0 GLY B C 1
ATOM 976 O O . GLY B 1 1 ? 18.44713 -31.51706 19.97441 1.000 19.69119 0 GLY B O 1
ATOM 977 N N . PRO B 1 2 ? 17.28248 -33.07269 18.80141 1.000 18.57927 1 PRO B N 1
ATOM 978 C CA . PRO B 1 2 ? 18.22382 -32.98940 17.66979 1.000 18.04359 1 PRO B CA 1
ATOM 979 C C . PRO B 1 2 ? 18.30523 -31.61162 17.04491 1.000 14.84188 1 PRO B C 1
ATOM 980 O O . PRO B 1 2 ? 19.35079 -31.28025 16.49839 1.000 15.99957 1 PRO B O 1
ATOM 984 N N . ILE B 1 3 ? 17.25054 -30.79107 17.10573 1.000 15.17061 2 ILE B N 1
ATOM 985 C CA . ILE B 1 3 ? 17.36311 -29.42958 16.56895 1.000 14.71970 2 ILE B CA 1
ATOM 986 C C . ILE B 1 3 ? 18.42409 -28.63165 17.31951 1.000 13.33081 2 ILE B C 1
ATOM 987 O O . ILE B 1 3 ? 19.33920 -28.05598 16.71572 1.000 14.10045 2 ILE B O 1
ATOM 992 N N . ILE B 1 4 ? 18.32985 -28.59794 18.65108 1.000 14.18475 3 ILE B N 1
ATOM 993 C CA . ILE B 1 4 ? 19.31056 -27.85170 19.44335 1.000 14.46395 3 ILE B CA 1
ATOM 994 C C . ILE B 1 4 ? 20.70462 -28.45763 19.31534 1.000 14.04154 3 ILE B C 1
ATOM 995 O O . ILE B 1 4 ? 21.71148 -27.73376 19.25772 1.000 14.40636 3 ILE B O 1
ATOM 1000 N N . GLU B 1 5 ? 20.79298 -29.79450 19.28224 1.000 14.52639 4 GLU B N 1
ATOM 1001 C CA . GLU B 1 5 ? 22.09873 -30.42791 19.13551 1.000 15.63057 4 GLU B CA 1
ATOM 1002 C C . GLU B 1 5 ? 22.75023 -30.03265 17.81987 1.000 14.37129 4 GLU B C 1
ATOM 1003 O O . GLU B 1 5 ? 23.96382 -29.80490 17.75933 1.000 15.80357 4 GLU B O 1
ATOM 1009 N N . ASN B 1 6 ? 21.95132 -29.93501 16.75311 1.000 15.13474 5 ASN B N 1
ATOM 1010 C CA . ASN B 1 6 ? 22.47417 -29.51781 15.46031 1.000 15.40516 5 ASN B CA 1
ATOM 1011 C C . ASN B 1 6 ? 22.89712 -28.04867 15.47026 1.000 13.86536 5 ASN B C 1
ATOM 1012 O O . ASN B 1 6 ? 23.92626 -27.69382 14.88527 1.000 14.30485 5 ASN B O 1
ATOM 1017 N N . CYS B 1 7 ? 22.12072 -27.18598 16.13532 1.000 13.41235 6 CYS B N 1
ATOM 1018 C CA . CYS B 1 7 ? 22.49866 -25.78049 16.26347 1.000 13.84735 6 CYS B CA 1
ATOM 1019 C C . CYS B 1 7 ? 23.81750 -25.64117 17.00541 1.000 13.96844 6 CYS B C 1
ATOM 1020 O O . CYS B 1 7 ? 24.66150 -24.81592 16.64445 1.000 14.76209 6 CYS B O 1
ATOM 1023 N N . ALA B 1 8 ? 23.98572 -26.41472 18.08059 1.000 14.66202 7 ALA B N 1
ATOM 1024 C CA . ALA B 1 8 ? 25.22246 -26.37834 18.84615 1.000 14.55129 7 ALA B CA 1
ATOM 1025 C C . ALA B 1 8 ? 26.40763 -26.84247 18.01177 1.000 14.65768 7 ALA B C 1
ATOM 1026 O O . ALA B 1 8 ? 27.47652 -26.21502 18.03404 1.000 16.27461 7 ALA B O 1
ATOM 1028 N N . ALA B 1 9 ? 26.23995 -27.94074 17.26823 1.000 16.10780 8 ALA B N 1
ATOM 1029 C CA . ALA B 1 9 ? 27.31127 -28.42942 16.40180 1.000 16.74840 8 ALA B CA 1
ATOM 1030 C C . ALA B 1 9 ? 27.71538 -27.39002 15.36545 1.000 17.41536 8 ALA B C 1
ATOM 1031 O O . ALA B 1 9 ? 28.89257 -27.29399 14.99859 1.000 18.92402 8 ALA B O 1
ATOM 1033 N N . PHE B 1 10 ? 26.74926 -26.60962 14.88484 1.000 14.82565 9 PHE B N 1
ATOM 1034 C CA . PHE B 1 10 ? 27.02832 -25.53774 13.93655 1.000 13.65106 9 PHE B CA 1
ATOM 1035 C C . PHE B 1 10 ? 27.92589 -24.48184 14.57357 1.000 14.75830 9 PHE B C 1
ATOM 1036 O O . PHE B 1 10 ? 28.91926 -24.05354 13.98107 1.000 15.85360 9 PHE B O 1
ATOM 1044 N N . ILE B 1 11 ? 27.59824 -24.05071 15.79502 1.000 14.24951 10 ILE B N 1
ATOM 1045 C CA . ILE B 1 11 ? 28.43673 -23.06140 16.46858 1.000 14.51130 10 ILE B CA 1
ATOM 1046 C C . ILE B 1 11 ? 29.82748 -23.62168 16.70065 1.000 16.20091 10 ILE B C 1
ATOM 1047 O O . ILE B 1 11 ? 30.83681 -22.90941 16.57420 1.000 18.30714 10 ILE B O 1
ATOM 1052 N N A GLU B 1 12 ? 29.91015 -24.91350 17.01922 0.520 17.19219 11 GLU B N 1
ATOM 1053 N N B GLU B 1 12 ? 29.91140 -24.91184 17.03487 0.480 17.12698 11 GLU B N 1
ATOM 1054 C CA A GLU B 1 12 ? 31.18432 -25.53142 17.36135 0.520 18.72798 11 GLU B CA 1
ATOM 1055 C CA B GLU B 1 12 ? 31.19048 -25.53206 17.36293 0.480 18.66728 11 GLU B CA 1
ATOM 1056 C C A GLU B 1 12 ? 32.12751 -25.66820 16.17241 0.520 18.97203 11 GLU B C 1
ATOM 1057 C C B GLU B 1 12 ? 32.13323 -25.65707 16.17224 0.480 19.10699 11 GLU B C 1
ATOM 1058 O O A GLU B 1 12 ? 33.27334 -26.08450 16.37020 0.520 24.30605 11 GLU B O 1
ATOM 1059 O O B GLU B 1 12 ? 33.28607 -26.05499 16.36997 0.480 24.31125 11 GLU B O 1
ATOM 1070 N N . LYS B 1 13 ? 31.69781 -25.32513 14.95536 1.000 18.51560 12 LYS B N 1
ATOM 1071 C CA . LYS B 1 13 ? 32.65342 -25.23772 13.85864 1.000 19.60066 12 LYS B CA 1
ATOM 1072 C C . LYS B 1 13 ? 33.62684 -24.08428 14.07880 1.000 19.28618 12 LYS B C 1
ATOM 1073 O O . LYS B 1 13 ? 34.70575 -24.07087 13.46692 1.000 21.82280 12 LYS B O 1
ATOM 1079 N N . THR B 1 14 ? 33.27368 -23.12222 14.93044 1.000 18.74398 13 THR B N 1
ATOM 1080 C CA . THR B 1 14 ? 34.13549 -21.99851 15.27273 1.000 21.37277 13 THR B CA 1
ATOM 1081 C C . THR B 1 14 ? 34.80021 -22.24353 16.62162 1.000 21.31468 13 THR B C 1
ATOM 1082 O O . THR B 1 14 ? 34.39981 -23.12055 17.39052 1.000 20.81042 13 THR B O 1
ATOM 1086 N N A MET B 1 15 ? 35.83550 -21.44617 16.89733 0.425 20.14038 14 MET B N 1
ATOM 1087 N N B MET B 1 15 ? 35.83131 -21.44396 16.90380 0.575 20.03037 14 MET B N 1
ATOM 1088 C CA A MET B 1 15 ? 36.59838 -21.53391 18.14315 0.425 20.46741 14 MET B CA 1
ATOM 1089 C CA B MET B 1 15 ? 36.59290 -21.54772 18.14881 0.575 20.51215 14 MET B CA 1
ATOM 1090 C C A MET B 1 15 ? 35.84287 -20.78246 19.23936 0.425 17.68409 14 MET B C 1
ATOM 1091 C C B MET B 1 15 ? 35.84810 -20.79136 19.24745 0.575 17.75745 14 MET B C 1
ATOM 1092 O O A MET B 1 15 ? 36.24234 -19.71441 19.70837 0.425 20.08408 14 MET B O 1
ATOM 1093 O O B MET B 1 15 ? 36.25641 -19.72797 19.72000 0.575 20.11545 14 MET B O 1
ATOM 1102 N N . SER B 1 16 ? 34.71726 -21.36455 19.64394 1.000 20.09841 15 SER B N 1
ATOM 1103 C CA . SER B 1 16 ? 33.80227 -20.69306 20.55036 1.000 17.95264 15 SER B CA 1
ATOM 1104 C C . SER B 1 16 ? 33.21051 -21.68223 21.53874 1.000 19.76529 15 SER B C 1
ATOM 1105 O O . SER B 1 16 ? 32.87076 -22.80957 21.17198 1.000 22.59500 15 SER B O 1
ATOM 1108 N N . LYS B 1 17 ? 33.08193 -21.24762 22.78722 1.000 17.72803 16 LYS B N 1
ATOM 1109 C CA . LYS B 1 17 ? 32.15848 -21.84855 23.73329 1.000 16.34149 16 LYS B CA 1
ATOM 1110 C C . LYS B 1 17 ? 30.87330 -21.03628 23.65385 1.000 15.67702 16 LYS B C 1
ATOM 1111 O O . LYS B 1 17 ? 30.89288 -19.87746 23.23113 1.000 18.12748 16 LYS B O 1
ATOM 1117 N N . TYR B 1 18 ? 29.75006 -21.65507 24.00523 1.000 14.79618 17 TYR B N 1
ATOM 1118 C CA . TYR B 1 18 ? 28.48177 -20.99254 23.73361 1.000 14.08298 17 TYR B CA 1
ATOM 1119 C C . TYR B 1 18 ? 27.47878 -21.37295 24.80676 1.000 15.53526 17 TYR B C 1
ATOM 1120 O O . TYR B 1 18 ? 27.62660 -22.38228 25.50831 1.000 15.15783 17 TYR B O 1
ATOM 1129 N N . ALA B 1 19 ? 26.41325 -20.57902 24.88075 1.000 13.61156 18 ALA B N 1
ATOM 1130 C CA . ALA B 1 19 ? 25.18601 -20.99848 25.53263 1.000 13.71410 18 ALA B CA 1
ATOM 1131 C C . ALA B 1 19 ? 24.01909 -20.56476 24.65920 1.000 15.33613 18 ALA B C 1
ATOM 1132 O O . ALA B 1 19 ? 24.00122 -19.44219 24.14976 1.000 16.68704 18 ALA B O 1
ATOM 1134 N N . ILE B 1 20 ? 23.07844 -21.46632 24.43014 1.000 13.97483 19 ILE B N 1
ATOM 1135 C CA . ILE B 1 20 ? 21.81697 -21.12610 23.78822 1.000 14.21289 19 ILE B CA 1
ATOM 1136 C C . ILE B 1 20 ? 20.78836 -21.09697 24.89972 1.000 14.28547 19 ILE B C 1
ATOM 1137 O O . ILE B 1 20 ? 20.62034 -22.08467 25.62229 1.000 14.89503 19 ILE B O 1
ATOM 1142 N N A THR B 1 21 ? 20.11096 -19.96332 25.06383 0.678 14.20053 20 THR B N 1
ATOM 1143 N N B THR B 1 21 ? 20.12996 -19.95465 25.07763 0.322 14.34538 20 THR B N 1
ATOM 1144 C CA A THR B 1 21 ? 19.21282 -19.75331 26.19107 0.678 13.07731 20 THR B CA 1
ATOM 1145 C CA B THR B 1 21 ? 19.22466 -19.74041 26.19803 0.322 13.32210 20 THR B CA 1
ATOM 1146 C C A THR B 1 21 ? 17.91096 -19.14548 25.70098 0.678 14.20727 20 THR B C 1
ATOM 1147 C C B THR B 1 21 ? 17.92598 -19.11512 25.71553 0.322 14.49549 20 THR B C 1
ATOM 1148 O O A THR B 1 21 ? 17.83094 -18.57524 24.60656 0.678 16.10299 20 THR B O 1
ATOM 1149 O O B THR B 1 21 ? 17.85383 -18.53107 24.62954 0.322 15.93486 20 THR B O 1
ATOM 1156 N N . LEU B 1 22 ? 16.89833 -19.23283 26.54902 1.000 14.52471 21 LEU B N 1
ATOM 1157 C CA . LEU B 1 22 ? 15.67386 -18.49360 26.31228 1.000 14.19014 21 LEU B CA 1
ATOM 1158 C C . LEU B 1 22 ? 15.81578 -17.12264 26.94899 1.000 13.42991 21 LEU B C 1
ATOM 1159 O O . LEU B 1 22 ? 16.71041 -16.87726 27.76135 1.000 15.72582 21 LEU B O 1
ATOM 1164 N N A SER B 1 23 ? 14.92179 -16.21125 26.57476 0.610 15.87358 22 SER B N 1
ATOM 1165 N N B SER B 1 23 ? 14.90514 -16.21946 26.57852 0.390 15.92233 22 SER B N 1
ATOM 1166 C CA A SER B 1 23 ? 15.01814 -14.85392 27.08711 0.610 17.15836 22 SER B CA 1
ATOM 1167 C CA B SER B 1 23 ? 14.96254 -14.85452 27.08187 0.390 16.89150 22 SER B CA 1
ATOM 1168 C C A SER B 1 23 ? 14.75992 -14.76029 28.58727 0.610 18.01815 22 SER B C 1
ATOM 1169 C C B SER B 1 23 ? 14.81744 -14.79215 28.59459 0.390 18.02610 22 SER B C 1
ATOM 1170 O O A SER B 1 23 ? 15.10472 -13.73812 29.19000 0.610 19.86463 22 SER B O 1
ATOM 1171 O O B SER B 1 23 ? 15.28923 -13.83113 29.21184 0.390 17.94347 22 SER B O 1
ATOM 1176 N N . ASP B 1 24 ? 14.19887 -15.79796 29.20467 1.000 15.89263 23 ASP B N 1
ATOM 1177 C CA . ASP B 1 24 ? 14.03430 -15.83898 30.65422 1.000 18.10644 23 ASP B CA 1
ATOM 1178 C C . ASP B 1 24 ? 15.23224 -16.44087 31.38573 1.000 19.39042 23 ASP B C 1
ATOM 1179 O O . ASP B 1 24 ? 15.21495 -16.50283 32.62252 1.000 22.09074 23 ASP B O 1
ATOM 1184 N N . GLY B 1 25 ? 16.26859 -16.87764 30.66686 1.000 17.06703 24 GLY B N 1
ATOM 1185 C CA . GLY B 1 25 ? 17.45633 -17.44815 31.27474 1.000 17.15828 24 GLY B CA 1
ATOM 1186 C C . GLY B 1 25 ? 17.51227 -18.96136 31.28222 1.000 15.91218 24 GLY B C 1
ATOM 1187 O O . GLY B 1 25 ? 18.54694 -19.52429 31.66196 1.000 17.39090 24 GLY B O 1
ATOM 1188 N N . THR B 1 26 ? 16.44241 -19.63175 30.88336 1.000 15.78711 25 THR B N 1
ATOM 1189 C CA . THR B 1 26 ? 16.49103 -21.08393 30.76257 1.000 16.49447 25 THR B CA 1
ATOM 1190 C C . THR B 1 26 ? 17.58697 -21.46887 29.78208 1.000 15.51770 25 THR B C 1
ATOM 1191 O O . THR B 1 26 ? 17.61484 -20.98447 28.64644 1.000 17.82236 25 THR B O 1
ATOM 1195 N N A ILE B 1 27 ? 18.48396 -22.34255 30.21474 0.573 15.63731 26 ILE B N 1
ATOM 1196 N N B ILE B 1 27 ? 18.49688 -22.33189 30.21464 0.427 15.66967 26 ILE B N 1
ATOM 1197 C CA A ILE B 1 27 ? 19.60239 -22.77533 29.38587 0.573 15.29304 26 ILE B CA 1
ATOM 1198 C CA B ILE B 1 27 ? 19.61191 -22.76086 29.37512 0.427 15.36131 26 ILE B CA 1
ATOM 1199 C C A ILE B 1 27 ? 19.16092 -23.98675 28.57498 0.573 16.42262 26 ILE B C 1
ATOM 1200 C C B ILE B 1 27 ? 19.19812 -23.99081 28.57700 0.427 16.20783 26 ILE B C 1
ATOM 1201 O O A ILE B 1 27 ? 18.76079 -25.00766 29.14383 0.573 19.52904 26 ILE B O 1
ATOM 1202 O O B ILE B 1 27 ? 18.86890 -25.03135 29.15593 0.427 19.29879 26 ILE B O 1
ATOM 1211 N N . LEU B 1 28 ? 19.22019 -23.88014 27.24534 1.000 14.89272 27 LEU B N 1
ATOM 1212 C CA . LEU B 1 28 ? 18.91430 -25.04005 26.40824 1.000 16.99444 27 LEU B CA 1
ATOM 1213 C C . LEU B 1 28 ? 20.13428 -25.93656 26.25168 1.000 17.00778 27 LEU B C 1
ATOM 1214 O O . LEU B 1 28 ? 20.01426 -27.16838 26.30071 1.000 20.40298 27 LEU B O 1
ATOM 1219 N N . LYS B 1 29 ? 21.30688 -25.33798 26.06696 1.000 16.72574 28 LYS B N 1
ATOM 1220 C CA . LYS B 1 29 ? 22.55571 -26.08146 26.01777 1.000 17.51725 28 LYS B CA 1
ATOM 1221 C C . LYS B 1 29 ? 23.6867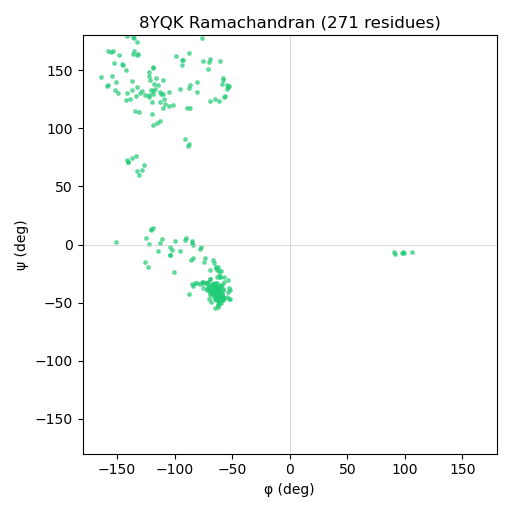3 -25.08312 26.20323 1.000 16.77027 28 LYS B C 1
ATOM 1222 O O . LYS B 1 29 ? 23.60944 -23.96493 25.69350 1.000 17.63876 28 LYS B O 1
ATOM 1228 N N . SER B 1 30 ? 24.74946 -25.49210 26.90036 1.000 16.35331 29 SER B N 1
ATOM 1229 C CA . SER B 1 30 ? 25.87245 -24.59126 27.14419 1.000 15.92357 29 SER B CA 1
ATOM 1230 C C . SER B 1 30 ? 27.16539 -25.37760 27.28790 1.000 17.39527 29 SER B C 1
ATOM 1231 O O . SER B 1 30 ? 27.18098 -26.44725 27.90758 1.000 19.85439 29 SER B O 1
ATOM 1234 N N . THR B 1 31 ? 28.24150 -24.83872 26.72006 1.000 15.53933 30 THR B N 1
ATOM 1235 C CA . THR B 1 31 ? 29.59304 -25.29845 27.01197 1.000 17.29815 30 THR B CA 1
ATOM 1236 C C . THR B 1 31 ? 30.38526 -24.25453 27.78886 1.000 18.74201 30 THR B C 1
ATOM 1237 O O . THR B 1 31 ? 31.59317 -24.43307 28.00221 1.000 20.62650 30 THR B O 1
ATOM 1241 N N . ILE B 1 32 ? 29.75552 -23.15050 28.17686 1.000 18.24729 31 ILE B N 1
ATOM 1242 C CA . ILE B 1 32 ? 30.38569 -22.16131 29.04730 1.000 17.88032 31 ILE B CA 1
ATOM 1243 C C . ILE B 1 32 ? 30.12071 -22.56800 30.48996 1.000 21.70384 31 ILE B C 1
ATOM 1244 O O . ILE B 1 32 ? 28.97104 -22.83097 30.86566 1.000 21.60481 31 ILE B O 1
ATOM 1249 N N A LYS B 1 33 ? 31.18085 -22.61160 31.29840 0.460 23.82990 32 LYS B N 1
ATOM 1250 N N B LYS B 1 33 ? 31.18108 -22.62002 31.29735 0.540 23.80922 32 LYS B N 1
ATOM 1251 C CA A LYS B 1 33 ? 31.03765 -22.95903 32.70718 0.460 26.36847 32 LYS B CA 1
ATOM 1252 C CA B LYS B 1 33 ? 31.04205 -22.96025 32.70930 0.540 26.36838 32 LYS B CA 1
ATOM 1253 C C A LYS B 1 33 ? 30.07639 -21.99677 33.39024 0.460 23.92737 32 LYS B C 1
ATOM 1254 C C B LYS B 1 33 ? 30.08616 -21.99523 33.39788 0.540 23.89811 32 LYS B C 1
ATOM 1255 O O A LYS B 1 33 ? 30.05589 -20.80044 33.09114 0.460 23.12961 32 LYS B O 1
ATOM 1256 O O B LYS B 1 33 ? 30.07903 -20.79590 33.11094 0.540 22.93220 32 LYS B O 1
ATOM 1267 N N . ASN B 1 34 ? 29.28197 -22.53134 34.32211 1.000 27.02158 33 ASN B N 1
ATOM 1268 C CA . ASN B 1 34 ? 28.24779 -21.73281 34.98178 1.000 26.17814 33 ASN B CA 1
ATOM 1269 C C . ASN B 1 34 ? 28.80499 -20.44825 35.59291 1.000 29.37787 33 ASN B C 1
ATOM 1270 O O . ASN B 1 34 ? 28.24708 -19.36408 35.39595 1.000 23.17416 33 ASN B O 1
ATOM 1275 N N A GLU B 1 35 ? 29.91224 -20.55123 36.33323 0.401 31.54116 34 GLU B N 1
ATOM 1276 N N B GLU B 1 35 ? 29.91789 -20.55279 36.32474 0.599 31.50166 34 GLU B N 1
ATOM 1277 C CA A GLU B 1 35 ? 30.47779 -19.36554 36.97184 0.401 30.99112 34 GLU B CA 1
ATOM 1278 C CA B GLU B 1 35 ? 30.49166 -19.37472 36.96900 0.599 30.89930 34 GLU B CA 1
ATOM 1279 C C A GLU B 1 35 ? 30.86016 -18.31088 35.94076 0.401 29.98906 34 GLU B C 1
ATOM 1280 C C B GLU B 1 35 ? 30.86251 -18.31482 35.94144 0.599 30.03768 34 GLU B C 1
ATOM 1281 O O A GLU B 1 35 ? 30.68024 -17.10962 36.17204 0.401 30.22690 34 GLU B O 1
ATOM 1282 O O B GLU B 1 35 ? 30.67990 -17.11505 36.17689 0.599 30.22189 34 GLU B O 1
ATOM 1293 N N . THR B 1 36 ? 31.37856 -18.74245 34.79054 1.000 23.25462 35 THR B N 1
ATOM 1294 C CA . THR B 1 36 ? 31.76236 -17.79585 33.75134 1.000 24.06431 35 THR B CA 1
ATOM 1295 C C . THR B 1 36 ? 30.54380 -17.24476 33.02289 1.000 21.88822 35 THR B C 1
ATOM 1296 O O . THR B 1 36 ? 30.49423 -16.05007 32.70647 1.000 22.55331 35 THR B O 1
ATOM 1300 N N . LEU B 1 37 ? 29.55084 -18.10045 32.75345 1.000 18.00177 36 LEU B N 1
ATOM 1301 C CA . LEU B 1 37 ? 28.33781 -17.64372 32.07955 1.000 17.88977 36 LEU B CA 1
ATOM 1302 C C . LEU B 1 37 ? 27.62770 -16.56099 32.87750 1.000 16.40344 36 LEU B C 1
ATOM 1303 O O . LEU B 1 37 ? 27.17475 -15.55587 32.31279 1.000 17.89634 36 LEU B O 1
ATOM 1308 N N . LYS B 1 38 ? 27.50115 -16.75319 34.19379 1.000 18.37875 37 LYS B N 1
ATOM 1309 C CA . LYS B 1 38 ? 26.79007 -15.77530 35.00975 1.000 18.57523 37 LYS B CA 1
ATOM 1310 C C . LYS B 1 38 ? 27.45004 -14.40824 34.96140 1.000 17.28972 37 LYS B C 1
ATOM 1311 O O . LYS B 1 38 ? 26.77140 -13.39414 35.15352 1.000 21.52805 37 LYS B O 1
ATOM 1317 N N . LYS B 1 39 ? 28.75567 -14.35757 34.72801 1.000 17.36692 38 LYS B N 1
ATOM 1318 C CA . LYS B 1 39 ? 29.42238 -13.06822 34.62366 1.000 18.53497 38 LYS B CA 1
ATOM 1319 C C . LYS B 1 39 ? 28.92138 -12.25212 33.43397 1.000 19.71778 38 LYS B C 1
ATOM 1320 O O . LYS B 1 39 ? 29.09918 -11.02865 33.42765 1.000 20.25290 38 LYS B O 1
ATOM 1326 N N . THR B 1 40 ? 28.30705 -12.89242 32.42675 1.000 16.41784 39 THR B N 1
ATOM 1327 C CA . THR B 1 40 ? 27.76922 -12.15495 31.27910 1.000 15.39097 39 THR B CA 1
ATOM 1328 C C . THR B 1 40 ? 26.38241 -11.60033 31.54859 1.000 16.18868 39 THR B C 1
ATOM 1329 O O . THR B 1 40 ? 25.88311 -10.77647 30.76582 1.000 15.76140 39 THR B O 1
ATOM 1333 N N . PHE B 1 41 ? 25.75472 -12.02237 32.62743 1.000 15.33770 40 PHE B N 1
ATOM 1334 C CA . PHE B 1 41 ? 24.35811 -11.69179 32.82866 1.000 14.48486 40 PHE B CA 1
ATOM 1335 C C . PHE B 1 41 ? 24.06574 -10.23437 33.19029 1.000 14.95380 40 PHE B C 1
ATOM 1336 O O . PHE B 1 41 ? 23.00231 -9.73402 32.80935 1.000 15.30116 40 PHE B O 1
ATOM 1344 N N . PRO B 1 42 ? 24.92941 -9.51974 33.92848 1.000 14.77993 41 PRO B N 1
ATOM 1345 C CA . PRO B 1 42 ? 24.65086 -8.08346 34.14061 1.000 16.69999 41 PRO B CA 1
ATOM 1346 C C . PRO B 1 42 ? 24.41791 -7.31802 32.83911 1.000 16.91635 41 PRO B C 1
ATOM 1347 O O . PRO B 1 42 ? 23.43629 -6.57292 32.71534 1.000 17.83121 41 PRO B O 1
ATOM 1351 N N . ILE B 1 43 ? 25.27904 -7.51216 31.84145 1.000 15.34141 42 ILE B N 1
ATOM 1352 C CA . ILE B 1 43 ? 25.09470 -6.80383 30.57351 1.000 15.56850 42 ILE B CA 1
ATOM 1353 C C . ILE B 1 43 ? 23.88228 -7.34300 29.83242 1.000 15.07487 42 ILE B C 1
ATOM 1354 O O . ILE B 1 43 ? 23.03008 -6.58399 29.35897 1.000 15.47293 42 ILE B O 1
ATOM 1359 N N . LEU B 1 44 ? 23.75954 -8.66824 29.74329 1.000 14.28362 43 LEU B N 1
ATOM 1360 C CA . LEU B 1 44 ? 22.64999 -9.23368 28.99226 1.000 13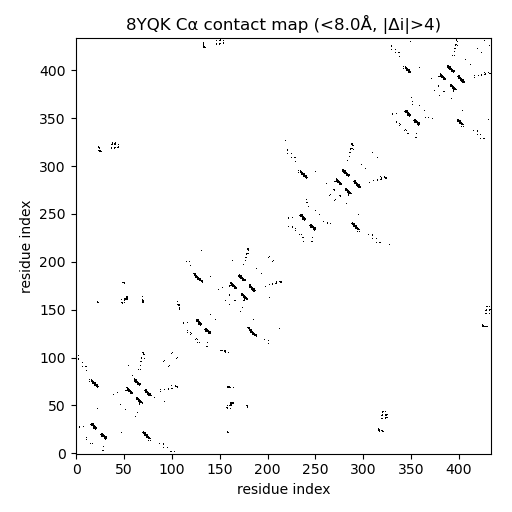.68552 43 LEU B CA 1
ATOM 1361 C C . LEU B 1 44 ? 21.31596 -8.77113 29.54635 1.000 13.39185 43 LEU B C 1
ATOM 1362 O O . LEU B 1 44 ? 20.40878 -8.40936 28.79334 1.000 13.90001 43 LEU B O 1
ATOM 1367 N N . LYS B 1 45 ? 21.15958 -8.79581 30.87346 1.000 13.60017 44 LYS B N 1
ATOM 1368 C CA . LYS B 1 45 ? 19.89549 -8.37287 31.46453 1.000 14.03039 44 LYS B CA 1
ATOM 1369 C C . LYS B 1 45 ? 19.55498 -6.93937 31.07160 1.000 12.97169 44 LYS B C 1
ATOM 1370 O O . LYS B 1 45 ? 18.39235 -6.61566 30.82109 1.000 15.00667 44 LYS B O 1
ATOM 1376 N N . ASN B 1 46 ? 20.55358 -6.07402 31.00663 1.000 13.86215 45 ASN B N 1
ATOM 1377 C CA . ASN B 1 46 ? 20.32044 -4.67501 30.67853 1.000 13.76485 45 ASN B CA 1
ATOM 1378 C C . ASN B 1 46 ? 20.02187 -4.42944 29.20257 1.000 13.82946 45 ASN B C 1
ATOM 1379 O O . ASN B 1 46 ? 19.52210 -3.34827 28.86546 1.000 15.85487 45 ASN B O 1
ATOM 1384 N N . LEU B 1 47 ? 20.29109 -5.39498 28.31763 1.000 12.77502 46 LEU B N 1
ATOM 1385 C CA . LEU B 1 47 ? 20.02827 -5.24767 26.88284 1.000 12.12861 46 LEU B CA 1
ATOM 1386 C C . LEU B 1 47 ? 18.74730 -5.94966 26.44339 1.000 13.50509 46 LEU B C 1
ATOM 1387 O O . LEU B 1 47 ? 18.14752 -5.54985 25.43043 1.000 13.10575 46 LEU B O 1
ATOM 1392 N N . LEU B 1 48 ? 18.29205 -6.96785 27.18954 1.000 12.96360 47 LEU B N 1
ATOM 1393 C CA . LEU B 1 48 ? 17.30666 -7.89937 26.64126 1.000 13.00374 47 LEU B CA 1
ATOM 1394 C C . LEU B 1 48 ? 15.96984 -7.25636 26.31785 1.000 13.27143 47 LEU B C 1
ATOM 1395 O O . LEU B 1 48 ? 15.32317 -7.63597 25.34418 1.000 13.70328 47 LEU B O 1
ATOM 1400 N N A LYS B 1 49 ? 15.49933 -6.32565 27.15057 0.606 12.97771 48 LYS B N 1
ATOM 1401 N N B LYS B 1 49 ? 15.51309 -6.31931 27.15014 0.394 13.06641 48 LYS B N 1
ATOM 1402 C CA A LYS B 1 49 ? 14.13616 -5.83496 26.96238 0.606 12.66462 48 LYS B CA 1
ATOM 1403 C CA B LYS B 1 49 ? 14.15709 -5.80504 26.98791 0.394 13.06188 48 LYS B CA 1
ATOM 1404 C C A LYS B 1 49 ? 13.96647 -5.11576 25.62947 0.606 12.32499 48 LYS B C 1
ATOM 1405 C C B LYS B 1 49 ? 13.97362 -5.11013 25.64656 0.394 12.52555 48 LYS B C 1
ATOM 1406 O O A LYS B 1 49 ? 13.02898 -5.40060 24.87504 0.606 13.22064 48 LYS B O 1
ATOM 1407 O O B LYS B 1 49 ? 13.04182 -5.41973 24.89570 0.394 13.16468 48 LYS B O 1
ATOM 1418 N N . ASP B 1 50 ? 14.84295 -4.14969 25.33553 1.000 12.00678 49 ASP B N 1
ATOM 1419 C CA . ASP B 1 50 ? 14.57061 -3.30793 24.17609 1.000 12.03810 49 ASP B CA 1
ATOM 1420 C C . ASP B 1 50 ? 15.82173 -2.77640 23.48868 1.000 11.24215 49 ASP B C 1
ATOM 1421 O O . ASP B 1 50 ? 15.71635 -1.82074 22.70555 1.000 11.87342 49 ASP B O 1
ATOM 1426 N N . GLN B 1 51 ? 16.98482 -3.37912 23.72028 1.000 10.69874 50 GLN B N 1
ATOM 1427 C CA . GLN B 1 51 ? 18.19834 -2.91469 23.07119 1.000 11.60752 50 GLN B CA 1
ATOM 1428 C C . GLN B 1 51 ? 18.95074 -3.98528 22.28664 1.000 11.62475 50 GLN B C 1
ATOM 1429 O O . GLN B 1 51 ? 20.03467 -3.69912 21.77019 1.000 12.25864 50 GLN B O 1
ATOM 1435 N N . ILE B 1 52 ? 18.41090 -5.19031 22.16270 1.000 10.92702 51 ILE B N 1
ATOM 1436 C CA . ILE B 1 52 ? 19.03826 -6.22797 21.34142 1.000 11.00831 51 ILE B CA 1
ATOM 1437 C C . ILE B 1 52 ? 17.94206 -7.00408 20.62139 1.000 11.02212 51 ILE B C 1
ATOM 1438 O O . ILE B 1 52 ? 17.61805 -8.13963 20.98889 1.000 12.24323 51 ILE B O 1
ATOM 1443 N N . PRO B 1 53 ? 17.31140 -6.41146 19.61637 1.000 11.54178 52 PRO B N 1
ATOM 1444 C CA . PRO B 1 53 ? 16.18504 -7.07019 18.94476 1.000 11.90079 52 PRO B CA 1
ATOM 1445 C C . PRO B 1 53 ? 16.67429 -8.16621 18.00578 1.000 11.57257 52 PRO B C 1
ATOM 1446 O O . PRO B 1 53 ? 17.86021 -8.42543 17.86188 1.000 12.53741 52 PRO B O 1
ATOM 1450 N N . THR B 1 54 ? 15.72231 -8.85489 17.39379 1.000 12.06412 53 THR B N 1
ATOM 1451 C CA . THR B 1 54 ? 16.04529 -10.00920 16.56696 1.000 12.37818 53 THR B CA 1
ATOM 1452 C C . THR B 1 54 ? 17.01637 -9.65913 15.45440 1.000 13.41244 53 THR B C 1
ATOM 1453 O O . THR B 1 54 ? 16.80567 -8.71658 14.68071 1.000 14.58481 53 THR B O 1
ATOM 1457 N N . GLY B 1 55 ? 18.09807 -10.42717 15.38525 1.000 12.91091 54 GLY B N 1
ATOM 1458 C CA . GLY B 1 55 ? 19.15622 -10.19387 14.43738 1.000 15.67572 54 GLY B CA 1
ATOM 1459 C C . GLY B 1 55 ? 20.25945 -9.28692 14.93412 1.000 13.99036 54 GLY B C 1
ATOM 1460 O O . GLY B 1 55 ? 21.27608 -9.13367 14.23889 1.000 17.06704 54 GLY B O 1
ATOM 1461 N N . SER B 1 56 ? 20.11189 -8.69715 16.10886 1.000 13.84349 55 SER B N 1
ATOM 1462 C CA . SER B 1 56 ? 21.12651 -7.78733 16.61352 1.000 14.21857 55 SER B CA 1
ATOM 1463 C C . SER B 1 56 ? 22.12473 -8.52187 17.48993 1.000 11.63748 55 SER B C 1
ATOM 1464 O O . SER B 1 56 ? 21.85476 -9.59429 18.03252 1.000 12.73558 55 SER B O 1
ATOM 1467 N N . SER B 1 57 ? 23.29599 -7.91162 17.63803 1.000 14.25438 56 SER B N 1
ATOM 1468 C CA . SER B 1 57 ? 24.35688 -8.47003 18.45497 1.000 14.30275 56 SER B CA 1
ATOM 1469 C C . SER B 1 57 ? 24.96626 -7.38809 19.32990 1.000 15.58667 56 SER B C 1
ATOM 1470 O O . SER B 1 57 ? 24.75377 -6.18534 19.13598 1.000 17.90477 56 SER B O 1
ATOM 1473 N N . PHE B 1 58 ? 25.74345 -7.83161 20.30859 1.000 12.90351 57 PHE B N 1
ATOM 1474 C CA . PHE B 1 58 ? 26.50470 -6.92871 21.15694 1.000 13.39983 57 PHE B CA 1
ATOM 1475 C C . PHE B 1 58 ? 27.83270 -7.60802 21.42359 1.000 13.28849 57 PHE B C 1
ATOM 1476 O O . PHE B 1 58 ? 27.87057 -8.74193 21.90782 1.000 14.06309 57 PHE B O 1
ATOM 1484 N N . PHE B 1 59 ? 28.92180 -6.92374 21.09949 1.000 14.64049 58 PHE B N 1
ATOM 1485 C CA . PHE B 1 59 ? 30.26458 -7.47841 21.22056 1.000 16.03713 58 PHE B CA 1
ATOM 1486 C C . PHE B 1 59 ? 31.01124 -6.80381 22.35874 1.000 18.87646 58 PHE B C 1
ATOM 1487 O O . PHE B 1 59 ? 31.15068 -5.57545 22.37002 1.000 21.51748 58 PHE B O 1
ATOM 1495 N N . LYS B 1 60 ? 31.51350 -7.61164 23.29147 1.000 16.71115 59 LYS B N 1
ATOM 1496 C CA . LYS B 1 60 ? 32.49150 -7.17086 24.28240 1.000 20.02041 59 LYS B CA 1
ATOM 1497 C C . LYS B 1 60 ? 33.47508 -8.33507 24.41906 1.000 18.80229 59 LYS B C 1
ATOM 1498 O O . LYS B 1 60 ? 33.49405 -9.07557 25.39584 1.000 19.15898 59 LYS B O 1
ATOM 1504 N N . LEU B 1 61 ? 34.26840 -8.51152 23.36922 1.000 18.93117 60 LEU B N 1
ATOM 1505 C CA . LEU B 1 61 ? 35.06212 -9.71594 23.19063 1.000 17.86532 60 LEU B CA 1
ATOM 1506 C C . LEU B 1 61 ? 35.93466 -9.96131 24.41749 1.000 21.82321 60 LEU B C 1
ATOM 1507 O O . LEU B 1 61 ? 36.51876 -9.01301 24.96523 1.000 23.58013 60 LEU B O 1
ATOM 1512 N N . PRO B 1 62 ? 36.03134 -11.20845 24.89154 1.000 18.20183 61 PRO B N 1
ATOM 1513 C CA . PRO B 1 62 ? 35.58142 -12.45444 24.25389 1.000 16.17594 61 PRO B CA 1
ATOM 1514 C C . PRO B 1 62 ? 34.08739 -12.76871 24.32375 1.000 14.85620 61 PRO B C 1
ATOM 1515 O O . PRO B 1 62 ? 33.67097 -13.77969 23.74896 1.000 16.42191 61 PRO B O 1
ATOM 1519 N N . VAL B 1 63 ? 33.27185 -11.95651 25.01067 1.000 14.87072 62 VAL B N 1
ATOM 1520 C CA . VAL B 1 63 ? 31.83600 -12.19769 25.13306 1.000 13.60106 62 VAL B CA 1
ATOM 1521 C C . VAL B 1 63 ? 31.10371 -11.58097 23.94961 1.000 13.70053 62 VAL B C 1
ATOM 1522 O O . VAL B 1 63 ? 31.39609 -10.45521 23.52915 1.000 14.47549 62 VAL B O 1
ATOM 1526 N N . VAL B 1 64 ? 30.13251 -12.32819 23.40525 1.000 12.81012 63 VAL B N 1
ATOM 1527 C CA . VAL B 1 64 ? 29.23985 -11.81891 22.36996 1.000 12.74958 63 VAL B CA 1
ATOM 1528 C C . VAL B 1 64 ? 27.82532 -12.27760 22.68082 1.000 12.68878 63 VAL B C 1
ATOM 1529 O O . VAL B 1 64 ? 27.61053 -13.41563 23.11598 1.000 13.27771 63 VAL B O 1
ATOM 1533 N N . PHE B 1 65 ? 26.85759 -11.39119 22.45495 1.000 12.24180 64 PHE B N 1
ATOM 1534 C CA . PHE B 1 65 ? 25.44347 -11.74869 22.54016 1.000 12.77932 64 PHE B CA 1
ATOM 1535 C C . PHE B 1 65 ? 24.79500 -11.59694 21.17645 1.000 13.14234 64 PHE B C 1
ATOM 1536 O O . PHE B 1 65 ? 25.11475 -10.66771 20.43728 1.000 12.90212 64 PHE B O 1
ATOM 1544 N N . PHE B 1 66 ? 23.86797 -12.50637 20.85496 1.000 13.20103 65 PHE B N 1
ATOM 1545 C CA . PHE B 1 66 ? 23.12983 -12.45254 19.59337 1.000 12.56904 65 PHE B CA 1
ATOM 1546 C C . PHE B 1 66 ? 21.68894 -12.85990 19.85281 1.000 12.77333 65 PHE B C 1
ATOM 1547 O O . PHE B 1 66 ? 21.44264 -13.90824 20.45082 1.000 13.47913 65 PHE B O 1
ATOM 1555 N N A ARG B 1 67 ? 20.74646 -12.05575 19.36731 0.462 12.40784 66 ARG B N 1
ATOM 1556 N N B ARG B 1 67 ? 20.74142 -12.01441 19.46342 0.538 12.13347 66 ARG B N 1
ATOM 1557 C CA A ARG B 1 67 ? 19.32214 -12.33903 19.52289 0.462 11.13444 66 ARG B CA 1
ATOM 1558 C CA B ARG B 1 67 ? 19.33257 -12.37737 19.57334 0.538 11.55704 66 ARG B CA 1
ATOM 1559 C C A ARG B 1 67 ? 18.82559 -13.05774 18.27660 0.462 12.10248 66 ARG B C 1
ATOM 1560 C C B ARG B 1 67 ? 18.90573 -13.07181 18.28872 0.538 11.92848 66 ARG B C 1
ATOM 1561 O O A ARG B 1 67 ? 18.60689 -12.42897 17.23759 0.462 12.77070 66 ARG B O 1
ATOM 1562 O O B ARG B 1 67 ? 18.85459 -12.44952 17.22595 0.538 13.13039 66 ARG B O 1
ATOM 1577 N N . VAL B 1 68 ? 18.61280 -14.36843 18.38830 1.000 12.10103 67 VAL B N 1
ATOM 1578 C CA . VAL B 1 68 ? 18.16512 -15.15444 17.23074 1.000 12.96470 67 VAL B CA 1
ATOM 1579 C C . VAL B 1 68 ? 16.68670 -14.92763 16.94051 1.000 12.59726 67 VAL B C 1
ATOM 1580 O O . VAL B 1 68 ? 16.27738 -14.80328 15.78106 1.000 13.60913 67 VAL B O 1
ATOM 1584 N N . THR B 1 69 ? 15.85866 -14.94844 17.97640 1.000 11.59785 68 THR B N 1
ATOM 1585 C CA . THR B 1 69 ? 14.42476 -14.73620 17.86695 1.000 13.08924 68 THR B CA 1
ATOM 1586 C C . THR B 1 69 ? 14.00310 -13.91253 19.06478 1.000 13.40482 68 THR B C 1
ATOM 1587 O O . THR B 1 69 ? 14.81023 -13.60795 19.94620 1.000 13.35629 68 THR B O 1
ATOM 1591 N N A ASP B 1 70 ? 12.70798 -13.60102 19.13592 0.959 13.41945 69 ASP B N 1
ATOM 1592 C CA A ASP B 1 70 ? 12.23043 -12.85328 20.28193 0.959 13.22776 69 ASP B CA 1
ATOM 1593 C C A ASP B 1 70 ? 12.48308 -13.57763 21.59713 0.959 13.89335 69 ASP B C 1
ATOM 1594 O O A ASP B 1 70 ? 12.58141 -12.91378 22.63229 0.959 18.92333 69 ASP B O 1
ATOM 1599 N N . ASN B 1 71 ? 12.63889 -14.90436 21.58873 1.000 13.72535 70 ASN B N 1
ATOM 1600 C CA . ASN B 1 71 ? 12.78246 -15.68323 22.81419 1.000 14.26458 70 ASN B CA 1
ATOM 1601 C C . ASN B 1 71 ? 14.05955 -16.50613 22.91110 1.000 14.63108 70 ASN B C 1
ATOM 1602 O O . ASN B 1 71 ? 14.21706 -17.21828 23.91319 1.000 16.63824 70 ASN B O 1
ATOM 1607 N N . VAL B 1 72 ? 14.95744 -16.46155 21.91754 1.000 13.10970 71 VAL B N 1
ATOM 1608 C CA . VAL B 1 72 ? 16.15850 -17.29475 21.90297 1.000 13.49136 71 VAL B CA 1
ATOM 1609 C C . VAL B 1 72 ? 17.39185 -16.41677 21.73080 1.000 12.38036 71 VAL B C 1
ATOM 1610 O O . VAL B 1 72 ? 17.47172 -15.62636 20.78297 1.000 12.79835 71 VAL B O 1
ATOM 1614 N N . ILE B 1 73 ? 18.37330 -16.61347 22.62057 1.000 12.55375 72 ILE B N 1
ATOM 1615 C CA . ILE B 1 73 ? 19.61930 -15.85980 22.68397 1.000 13.46985 72 ILE B CA 1
ATOM 1616 C C . ILE B 1 73 ? 20.77697 -16.82971 22.52853 1.000 13.70442 72 ILE B C 1
ATOM 1617 O O . ILE B 1 73 ? 20.75973 -17.92894 23.08960 1.000 13.80081 72 ILE B O 1
ATOM 1622 N N . VAL B 1 74 ? 21.79953 -16.40961 21.80710 1.000 13.05236 73 VAL B N 1
ATOM 1623 C CA . VAL B 1 74 ? 23.09146 -17.09245 21.80312 1.000 13.91478 73 VAL B CA 1
ATOM 1624 C C . VAL B 1 74 ? 24.10567 -16.21046 22.52020 1.000 12.51888 73 VAL B C 1
ATOM 1625 O O . VAL B 1 74 ? 24.23871 -15.01794 22.21759 1.000 14.12376 73 VAL B O 1
ATOM 1629 N N . ILE B 1 75 ? 24.82498 -16.79754 23.47133 1.000 12.81161 74 ILE B N 1
ATOM 1630 C CA . ILE B 1 75 ? 25.95891 -16.14716 24.12925 1.000 12.70363 74 ILE B CA 1
ATOM 1631 C C . ILE B 1 75 ? 27.21190 -16.89088 23.71220 1.000 13.01667 74 ILE B C 1
ATOM 1632 O O . ILE B 1 75 ? 27.24564 -18.12300 23.78714 1.000 14.28522 74 ILE B O 1
ATOM 1637 N N . LEU B 1 76 ? 28.23836 -16.15719 23.28898 1.000 13.12402 75 LEU B N 1
ATOM 1638 C CA . LEU B 1 76 ? 29.52285 -16.76888 22.98744 1.000 13.75487 75 LEU B CA 1
ATOM 1639 C C . LEU B 1 76 ? 30.60140 -16.28333 23.93789 1.000 13.26975 75 LEU B C 1
ATOM 1640 O O . LEU B 1 76 ? 30.57442 -15.15031 24.42567 1.000 14.11684 75 LEU B O 1
ATOM 1645 N N A LEU B 1 77 ? 31.54914 -17.18339 24.20390 0.587 15.72581 76 LEU B N 1
ATOM 1646 N N B LEU B 1 77 ? 31.57110 -17.16627 24.17709 0.413 15.63459 76 LEU B N 1
ATOM 1647 C CA A LEU B 1 77 ? 32.87245 -16.86300 24.72504 0.587 14.86333 76 LEU B CA 1
ATOM 1648 C CA B LEU B 1 77 ? 32.87804 -16.83295 24.74018 0.413 14.96277 76 LEU B CA 1
ATOM 1649 C C A LEU B 1 77 ? 33.81871 -17.37660 23.65125 0.587 17.34970 76 LEU B C 1
ATOM 1650 C C B LEU B 1 77 ? 33.86300 -17.36365 23.70598 0.413 17.04649 76 LEU B C 1
ATOM 1651 O O A LEU B 1 77 ? 33.93341 -18.58971 23.45228 0.587 18.09220 76 LEU B O 1
ATOM 1652 O O B LEU B 1 77 ? 34.07454 -18.57534 23.61054 0.413 20.60839 76 LEU B O 1
ATOM 1661 N N . THR B 1 78 ? 34.43515 -16.46956 22.90676 1.000 14.74223 77 THR B N 1
ATOM 1662 C CA . THR B 1 78 ? 35.07241 -16.86862 21.66472 1.000 18.31330 77 THR B CA 1
ATOM 1663 C C . THR B 1 78 ? 36.46208 -16.28688 21.49641 1.000 18.71011 77 THR B C 1
ATOM 1664 O O . THR B 1 78 ? 36.76614 -15.19975 21.98966 1.000 18.09538 77 THR B O 1
ATOM 1668 N N . ASN B 1 79 ? 37.28809 -17.04390 20.76901 1.000 17.92540 78 ASN B N 1
ATOM 1669 C CA . ASN B 1 79 ? 38.58298 -16.60489 20.27294 1.000 20.90161 78 ASN B CA 1
ATOM 1670 C C . ASN B 1 79 ? 38.51998 -16.07350 18.85305 1.000 18.35039 78 ASN B C 1
ATOM 1671 O O . ASN B 1 79 ? 39.54545 -15.60339 18.33554 1.000 20.10105 78 ASN B O 1
ATOM 1676 N N . GLU B 1 80 ? 37.37009 -16.16232 18.20388 1.000 17.04623 79 GLU B N 1
ATOM 1677 C CA . GLU B 1 80 ? 37.24539 -15.69150 16.83850 1.000 17.25360 79 GLU B CA 1
ATOM 1678 C C . GLU B 1 80 ? 37.19684 -14.16987 16.79060 1.000 17.47338 79 GLU B C 1
ATOM 1679 O O . GLU B 1 80 ? 36.85336 -13.49436 17.76654 1.000 16.61950 79 GLU B O 1
ATOM 1685 N N . LYS B 1 81 ? 37.54780 -13.63838 15.62932 1.000 17.72189 80 LYS B N 1
ATOM 1686 C CA . LYS B 1 81 ? 37.39194 -12.22351 15.35104 1.000 18.39766 80 LYS B CA 1
ATOM 1687 C C . LYS B 1 81 ? 35.95323 -11.92045 14.92152 1.000 18.69202 80 LYS B C 1
ATOM 1688 O O . LYS B 1 81 ? 35.19287 -12.80686 14.51683 1.000 18.63078 80 LYS B O 1
ATOM 1694 N N A GLU B 1 82 ? 35.59993 -10.63526 15.00217 0.552 17.60643 81 GLU B N 1
ATOM 1695 N N B GLU B 1 82 ? 35.60796 -10.63188 14.98211 0.448 17.71745 81 GLU B N 1
ATOM 1696 C CA A GLU B 1 82 ? 34.23857 -10.18955 14.71538 0.552 19.73897 81 GLU B CA 1
ATOM 1697 C CA B GLU B 1 82 ? 34.24090 -10.18919 14.71835 0.448 19.76831 81 GLU B CA 1
ATOM 1698 C C A GLU B 1 82 ? 33.74670 -10.65211 13.34902 0.552 20.58361 81 GLU B C 1
ATOM 1699 C C B GLU B 1 82 ? 33.74306 -10.63554 13.34773 0.448 20.74356 81 GLU B C 1
ATOM 1700 O O A GLU B 1 82 ? 32.57905 -11.02609 13.19999 0.552 19.81693 81 GLU B O 1
ATOM 1701 O O B GLU B 1 82 ? 32.56731 -10.98390 13.19572 0.448 19.73060 81 GLU B O 1
ATOM 1712 N N . ASN B 1 83 ? 34.60828 -10.62224 12.33314 1.000 20.51665 82 ASN B N 1
ATOM 1713 C CA . ASN B 1 83 ? 34.14702 -10.97035 10.98498 1.000 22.13466 82 ASN B CA 1
ATOM 1714 C C . ASN B 1 83 ? 33.62041 -12.40785 10.87158 1.000 19.24700 82 ASN B C 1
ATOM 1715 O O . ASN B 1 83 ? 32.57132 -12.64161 10.24915 1.000 19.05272 82 ASN B O 1
ATOM 1720 N N . ILE B 1 84 ? 34.31644 -13.37438 11.47076 1.000 17.41834 83 ILE B N 1
ATOM 1721 C CA . ILE B 1 84 ? 33.84503 -14.75599 11.47893 1.000 16.56911 83 ILE B CA 1
ATOM 1722 C C . ILE B 1 84 ? 32.57975 -14.88465 12.30879 1.000 16.14499 83 ILE B C 1
ATOM 1723 O O . ILE B 1 84 ? 31.64926 -15.60809 11.93747 1.000 16.71204 83 ILE B O 1
ATOM 1728 N N A ILE B 1 85 ? 32.51446 -14.18526 13.43910 0.529 15.43633 84 ILE B N 1
ATOM 1729 N N B ILE B 1 85 ? 32.53049 -14.18769 13.44414 0.471 15.46122 84 ILE B N 1
ATOM 1730 C CA A ILE B 1 85 ? 31.34576 -14.32105 14.29716 0.529 14.10790 84 ILE B CA 1
ATOM 1731 C CA B ILE B 1 85 ? 31.37041 -14.26054 14.32472 0.471 13.95329 84 ILE B CA 1
ATOM 1732 C C A ILE B 1 85 ? 30.10868 -13.73940 13.62051 0.529 13.78701 84 ILE B C 1
ATOM 1733 C C B ILE B 1 85 ? 30.12848 -13.74256 13.61289 0.471 13.79824 84 ILE B C 1
ATOM 1734 O O A ILE B 1 85 ? 29.03094 -14.34347 13.64766 0.529 13.98112 84 ILE B O 1
ATOM 1735 O O B ILE B 1 85 ? 29.06884 -14.37901 13.62624 0.471 13.79894 84 ILE B O 1
ATOM 1744 N N . LEU B 1 86 ? 30.24603 -12.58344 12.96693 1.000 13.71798 85 LEU B N 1
ATOM 1745 C CA . LEU B 1 86 ? 29.10064 -12.00867 12.26460 1.000 16.43697 85 LEU B CA 1
ATOM 1746 C C . LEU B 1 86 ? 28.64602 -12.91574 11.12777 1.000 14.71091 85 LEU B C 1
ATOM 1747 O O . LEU B 1 86 ? 27.44224 -13.05748 10.87323 1.000 15.37873 85 LEU B O 1
ATOM 1752 N N . SER B 1 87 ? 29.60082 -13.52020 10.41358 1.000 15.96426 86 SER B N 1
ATOM 1753 C CA . SER B 1 87 ? 29.25926 -14.48844 9.37525 1.000 16.27219 86 SER B CA 1
ATOM 1754 C C . SER B 1 87 ? 28.50236 -15.66938 9.95933 1.000 14.74545 86 SER B C 1
ATOM 1755 O O . SER B 1 87 ? 27.49047 -16.11071 9.40092 1.000 15.42592 86 SER B O 1
ATOM 1758 N N A MET B 1 88 ? 28.98105 -16.19775 11.08356 0.683 15.22534 87 MET B N 1
ATOM 1759 N N B MET B 1 88 ? 28.96292 -16.18243 11.09969 0.317 15.19888 87 MET B N 1
ATOM 1760 C CA A MET B 1 88 ? 28.30612 -17.32250 11.71611 0.683 14.68050 87 MET B CA 1
ATOM 1761 C CA B MET B 1 88 ? 28.30482 -17.32815 11.71691 0.317 14.63410 87 MET B CA 1
ATOM 1762 C C A MET B 1 88 ? 26.88122 -16.95403 12.11530 0.683 14.39401 87 MET B C 1
ATOM 1763 C C B MET B 1 88 ? 26.89249 -16.98239 12.18085 0.317 14.24580 87 MET B C 1
ATOM 1764 O O A MET B 1 88 ? 25.94110 -17.70713 11.83681 0.683 14.61819 87 MET B O 1
ATOM 1765 O O B MET B 1 88 ? 25.97121 -17.79191 12.02514 0.317 15.48582 87 MET B O 1
ATOM 1774 N N . PHE B 1 89 ? 26.70015 -15.78808 12.74777 1.000 14.27236 88 PHE B N 1
ATOM 1775 C CA . PHE B 1 89 ? 25.35722 -15.37461 13.17575 1.000 14.40409 88 PHE B CA 1
ATOM 1776 C C . PHE B 1 89 ? 24.41739 -15.21700 11.97678 1.000 14.83634 88 PHE B C 1
ATOM 1777 O O . PHE B 1 89 ? 23.22714 -15.57032 12.04491 1.000 14.08698 88 PHE B O 1
ATOM 1785 N N . GLU B 1 90 ? 24.91028 -14.63551 10.88372 1.000 14.17871 89 GLU B N 1
ATOM 1786 C CA . GLU B 1 90 ? 24.07320 -14.44818 9.70505 1.000 16.31191 89 GLU B CA 1
ATOM 1787 C C . GLU B 1 90 ? 23.57664 -15.78495 9.16380 1.000 14.90415 89 GLU B C 1
ATOM 1788 O O . GLU B 1 90 ? 22.38645 -15.94205 8.86599 1.000 14.56381 89 GLU B O 1
ATOM 1794 N N . LEU B 1 91 ? 24.47932 -16.76079 9.02594 1.000 13.96712 90 LEU B N 1
ATOM 1795 C CA . LEU B 1 91 ? 24.06034 -18.08091 8.56326 1.000 14.02364 90 LEU B CA 1
ATOM 1796 C C . LEU B 1 91 ? 23.18911 -18.78646 9.59608 1.000 13.44630 90 LEU B C 1
ATOM 1797 O O . LEU B 1 91 ? 22.22920 -19.47897 9.23347 1.000 13.61711 90 LEU B O 1
ATOM 1802 N N . PHE B 1 92 ? 23.51109 -18.62867 10.88461 1.000 13.56057 91 PHE B N 1
ATOM 1803 C CA . PHE B 1 92 ? 22.70432 -19.23596 11.93720 1.000 13.77368 91 PHE B CA 1
ATOM 1804 C C . PHE B 1 92 ? 21.25218 -18.77574 11.84147 1.000 13.38500 91 PHE B C 1
ATOM 1805 O O . PHE B 1 92 ? 20.32428 -19.58784 11.90463 1.000 14.47001 91 PHE B O 1
ATOM 1813 N N A SER B 1 93 ? 21.03752 -17.46120 11.71682 0.529 13.54057 92 SER B N 1
ATOM 1814 N N B SER B 1 93 ? 21.04251 -17.47703 11.66837 0.471 13.46116 92 SER B N 1
ATOM 1815 C CA A SER B 1 93 ? 19.68391 -16.93193 11.54041 0.529 14.02389 92 SER B CA 1
ATOM 1816 C CA B SER B 1 93 ? 19.68495 -16.96636 11.55106 0.471 14.13595 92 SER B CA 1
ATOM 1817 C C A SER B 1 93 ? 19.01649 -17.53587 10.31048 0.529 15.30441 92 SER B C 1
ATOM 1818 C C B SER B 1 93 ? 19.00230 -17.50499 10.30074 0.471 15.39731 92 SER B C 1
ATOM 1819 O O A SER B 1 93 ? 17.87408 -18.00954 10.37200 0.529 14.73512 92 SER B O 1
ATOM 1820 O O B SER B 1 93 ? 17.83014 -17.89908 10.33980 0.471 14.66480 92 SER B O 1
ATOM 1825 N N . THR B 1 94 ? 19.72078 -17.52210 9.17894 1.000 13.97032 93 THR B N 1
ATOM 1826 C CA . THR B 1 94 ? 19.15328 -18.03134 7.93303 1.000 14.51571 93 THR B CA 1
ATOM 1827 C C . THR B 1 94 ? 18.66849 -19.46533 8.09076 1.000 15.07583 93 THR B C 1
ATOM 1828 O O . THR B 1 94 ? 17.57156 -19.81626 7.63987 1.000 15.12335 93 THR B O 1
ATOM 1832 N N . GLN B 1 95 ? 19.47205 -20.30917 8.72934 1.000 14.14142 94 GLN B N 1
ATOM 1833 C CA . GLN B 1 95 ? 19.14017 -21.72460 8.80198 1.000 16.44331 94 GLN B CA 1
ATOM 1834 C C . GLN B 1 95 ? 18.15124 -22.03964 9.90483 1.000 14.76166 94 GLN B C 1
ATOM 1835 O O . GLN B 1 95 ? 17.34437 -22.95855 9.74633 1.000 14.96101 94 GLN B O 1
ATOM 1841 N N . PHE B 1 96 ? 18.18845 -21.31208 11.02482 1.000 13.28688 95 PHE B N 1
ATOM 1842 C CA . PHE B 1 96 ? 17.54302 -21.78023 12.24134 1.000 13.36908 95 PHE B CA 1
ATOM 1843 C C . PHE B 1 96 ? 16.50602 -20.85203 12.84698 1.000 13.68761 95 PHE B C 1
ATOM 1844 O O . PHE B 1 96 ? 15.72295 -21.31530 13.68042 1.000 13.11930 95 PHE B O 1
ATOM 1852 N N . ALA B 1 97 ? 16.49912 -19.56174 12.51048 1.000 12.60685 96 ALA B N 1
ATOM 1853 C CA . ALA B 1 97 ? 15.62617 -18.63972 13.23982 1.000 13.19553 96 ALA B CA 1
ATOM 1854 C C . ALA B 1 97 ? 14.15783 -19.03481 13.14245 1.000 14.11819 96 ALA B C 1
ATOM 1855 O O . ALA B 1 97 ? 13.44362 -19.01819 14.15319 1.000 15.42580 96 ALA B O 1
ATOM 1857 N N . GLU B 1 98 ? 13.68848 -19.41369 11.94850 1.000 14.70158 97 GLU B N 1
ATOM 1858 C CA . GLU B 1 98 ? 12.26289 -19.72486 11.82202 1.000 15.31413 97 GLU B CA 1
ATOM 1859 C C . GLU B 1 98 ? 11.88161 -20.94572 12.64965 1.000 15.92556 97 GLU B C 1
ATOM 1860 O O . GLU B 1 98 ? 10.84506 -20.95091 13.32575 1.000 16.32051 97 GLU B O 1
ATOM 1866 N N . LYS B 1 99 ? 12.71318 -21.98723 12.62323 1.000 14.53304 98 LYS B N 1
ATOM 1867 C CA . LYS B 1 99 ? 12.39678 -23.18773 13.39013 1.000 14.88828 98 LYS B CA 1
ATOM 1868 C C . LYS B 1 99 ? 12.48176 -22.93801 14.88987 1.000 15.00608 98 LYS B C 1
ATOM 1869 O O . LYS B 1 99 ? 11.64817 -23.43381 15.66100 1.000 15.82203 98 LYS B O 1
ATOM 1875 N N . LEU B 1 100 ? 13.50127 -22.19839 15.32501 1.000 13.34518 99 LEU B N 1
ATOM 1876 C CA . LEU B 1 100 ? 13.63003 -21.90074 16.74613 1.000 13.28605 99 LEU B CA 1
ATOM 1877 C C . LEU B 1 100 ? 12.46044 -21.05779 17.25479 1.000 13.86264 99 LEU B C 1
ATOM 1878 O O . LEU B 1 100 ? 12.02419 -21.22727 18.40127 1.000 14.54947 99 LEU B O 1
ATOM 1883 N N . ALA B 1 101 ? 11.93385 -20.17260 16.40667 1.000 14.79285 100 ALA B N 1
ATOM 1884 C CA . ALA B 1 101 ? 10.76908 -19.37767 16.78596 1.000 16.77771 100 ALA B CA 1
ATOM 1885 C C . ALA B 1 101 ? 9.54904 -20.26050 17.00469 1.000 17.79721 100 ALA B C 1
ATOM 1886 O O . ALA B 1 101 ? 8.73459 -19.99762 17.89948 1.000 19.87326 100 ALA B O 1
ATOM 1888 N N . LEU B 1 102 ? 9.40399 -21.30933 16.20007 1.000 16.94779 101 LEU B N 1
ATOM 1889 C CA . LEU B 1 102 ? 8.28182 -22.22395 16.36924 1.000 17.17743 101 LEU B CA 1
ATOM 1890 C C . LEU B 1 102 ? 8.48242 -23.13537 17.57293 1.000 18.28465 101 LEU B C 1
ATOM 1891 O O . LEU B 1 102 ? 7.52122 -23.44143 18.29242 1.000 20.18003 101 LEU B O 1
ATOM 1896 N N . GLU B 1 103 ? 9.72480 -23.57989 17.81449 1.000 15.35833 102 GLU B N 1
ATOM 1897 C CA . GLU B 1 103 ? 10.01891 -24.48828 18.92032 1.000 16.56239 102 GLU B CA 1
ATOM 1898 C C . GLU B 1 103 ? 10.01307 -23.80853 20.27932 1.000 19.63542 102 GLU B C 1
ATOM 1899 O O . GLU B 1 103 ? 9.69970 -24.46066 21.28367 1.000 19.17440 102 GLU B O 1
ATOM 1905 N N . TYR B 1 104 ? 10.39617 -22.53837 20.35623 1.000 16.24394 103 TYR B N 1
ATOM 1906 C CA . TYR B 1 104 ? 10.57432 -21.84776 21.63617 1.000 16.32446 103 TYR B CA 1
ATOM 1907 C C . TYR B 1 104 ? 9.85871 -20.50279 21.65666 1.000 16.45273 103 TYR B C 1
ATOM 1908 O O . TYR B 1 104 ? 10.48356 -19.46145 21.87501 1.000 16.82977 103 TYR B O 1
ATOM 1917 N N . PRO B 1 105 ? 8.53400 -20.48497 21.47664 1.000 18.04736 104 PRO B N 1
ATOM 1918 C CA . PRO B 1 105 ? 7.80907 -19.21724 21.60716 1.000 19.03677 104 PRO B CA 1
ATOM 1919 C C . PRO B 1 105 ? 7.80637 -18.74723 23.05318 1.000 18.63921 104 PRO B C 1
ATOM 1920 O O . PRO B 1 105 ? 7.98727 -19.52935 23.98686 1.000 20.72190 104 PRO B O 1
ATOM 1924 N N A ARG B 1 106 ? 7.62437 -17.44347 23.22859 0.779 20.43444 105 ARG B N 1
ATOM 1925 N N B ARG B 1 106 ? 7.59004 -17.44660 23.23407 0.221 20.75647 105 ARG B N 1
ATOM 1926 C CA A ARG B 1 106 ? 7.38804 -16.92108 24.57157 0.779 21.36228 105 ARG B CA 1
ATOM 1927 C CA B ARG B 1 106 ? 7.38806 -16.92130 24.58071 0.221 21.54202 105 ARG B CA 1
ATOM 1928 C C A ARG B 1 106 ? 6.12100 -17.54738 25.14515 0.779 29.76082 105 ARG B C 1
ATOM 1929 C C B ARG B 1 106 ? 6.11536 -17.51488 25.17073 0.221 30.04791 105 ARG B C 1
ATOM 1930 O O A ARG B 1 106 ? 5.02990 -17.36061 24.60603 0.779 37.52838 105 ARG B O 1
ATOM 1931 O O B ARG B 1 106 ? 5.01493 -17.26079 24.67527 0.221 37.28987 105 ARG B O 1
ATOM 1946 N N . THR B 1 107 ? 6.26161 -18.30396 26.23053 1.000 50.89351 106 THR B N 1
ATOM 1947 C CA . THR B 1 107 ? 5.13554 -19.06760 26.75878 1.000 66.47789 106 THR B CA 1
ATOM 1948 C C . THR B 1 107 ? 4.21188 -18.22460 27.63191 1.000 62.30294 106 THR B C 1
ATOM 1949 O O . THR B 1 107 ? 4.65821 -17.36533 28.39871 1.000 48.35953 106 THR B O 1
ATOM 1953 N N . TYR B 1 108 ? 2.91039 -18.48079 27.49717 1.000 52.52824 107 TYR B N 1
ATOM 1954 C CA . TYR B 1 108 ? 1.88014 -17.91739 28.35865 1.000 64.01783 107 TYR B CA 1
ATOM 1955 C C . TYR B 1 108 ? 0.94721 -19.05039 28.75210 1.000 73.17612 107 TYR B C 1
ATOM 1956 O O . TYR B 1 108 ? 0.45222 -19.77709 27.88408 1.000 61.82948 107 TYR B O 1
ATOM 1965 N N . GLU B 1 109 ? 0.71157 -19.20445 30.04947 1.000 70.44152 108 GLU B N 1
ATOM 1966 C CA . GLU B 1 109 ? -0.21764 -20.21914 30.52804 1.000 64.55204 108 GLU B CA 1
ATOM 1967 C C . GLU B 1 109 ? -1.02735 -19.64469 31.67095 1.000 63.40341 108 GLU B C 1
ATOM 1968 O O . GLU B 1 109 ? -0.57841 -18.72631 32.35839 1.000 74.14650 108 GLU B O 1
ATOM 1974 N N . GLY C 1 1 ? 9.37652 -3.71379 36.30645 1.000 40.44487 0 GLY C N 1
ATOM 1975 C CA . GLY C 1 1 ? 10.73056 -3.61816 35.79025 1.000 42.40235 0 GLY C CA 1
ATOM 1976 C C . GLY C 1 1 ? 11.53055 -2.50148 36.43071 1.000 38.63689 0 GLY C C 1
ATOM 1977 O O . GLY C 1 1 ? 11.10076 -1.93646 37.43993 1.000 36.69490 0 GLY C O 1
ATOM 1978 N N . PRO C 1 2 ? 12.69276 -2.18160 35.85045 1.000 36.37901 1 PRO C N 1
ATOM 1979 C CA . PRO C 1 2 ? 13.52677 -1.11717 36.42763 1.000 24.13582 1 PRO C CA 1
ATOM 1980 C C . PRO C 1 2 ? 12.82397 0.22121 36.55681 1.000 21.36742 1 PRO C C 1
ATOM 1981 O O . PRO C 1 2 ? 13.12590 0.96758 37.49772 1.000 25.52135 1 PRO C O 1
ATOM 1985 N N . ILE C 1 3 ? 11.89542 0.55145 35.65508 1.000 21.26419 2 ILE C N 1
ATOM 1986 C CA . ILE C 1 3 ? 11.24179 1.85919 35.73234 1.000 19.29083 2 ILE C CA 1
ATOM 1987 C C . ILE C 1 3 ? 10.47232 1.99717 37.04132 1.000 17.86633 2 ILE C C 1
ATOM 1988 O O . ILE C 1 3 ? 10.50371 3.05410 37.68133 1.000 19.31459 2 ILE C O 1
ATOM 1993 N N . ILE C 1 4 ? 9.82094 0.92053 37.48244 1.000 18.63538 3 ILE C N 1
ATOM 1994 C CA . ILE C 1 4 ? 9.04583 0.98907 38.71724 1.000 18.51436 3 ILE C CA 1
ATOM 1995 C C . ILE C 1 4 ? 9.96781 1.13694 39.91902 1.000 19.00204 3 ILE C C 1
ATOM 1996 O O . ILE C 1 4 ? 9.68030 1.90217 40.84955 1.000 18.32996 3 ILE C O 1
ATOM 2001 N N . GLU C 1 5 ? 11.09481 0.41901 39.92516 1.000 21.62847 4 GLU C N 1
ATOM 2002 C CA . GLU C 1 5 ? 12.03493 0.55194 41.03611 1.000 20.92017 4 GLU C CA 1
ATOM 2003 C C . GLU C 1 5 ? 12.58197 1.97345 41.12149 1.000 18.37491 4 GLU C C 1
ATOM 2004 O O . GLU C 1 5 ? 12.73307 2.52749 42.21334 1.000 17.44171 4 GLU C O 1
ATOM 2010 N N . ASN C 1 6 ? 12.85130 2.59123 39.97069 1.000 17.64169 5 ASN C N 1
ATOM 2011 C CA . ASN C 1 6 ? 13.35434 3.95915 39.96934 1.000 16.17710 5 ASN C CA 1
ATOM 2012 C C . ASN C 1 6 ? 12.28598 4.95089 40.41771 1.000 14.94546 5 ASN C C 1
ATOM 2013 O O . ASN C 1 6 ? 12.58146 5.89514 41.16200 1.000 14.88911 5 ASN C O 1
ATOM 2018 N N . CYS C 1 7 ? 11.03940 4.75593 39.96847 1.000 14.08627 6 CYS C N 1
ATOM 2019 C CA . CYS C 1 7 ? 9.93768 5.60424 40.43511 1.000 13.91643 6 CYS C CA 1
ATOM 2020 C C . CYS C 1 7 ? 9.79660 5.53195 41.94215 1.000 12.52896 6 CYS C C 1
ATOM 2021 O O . CYS C 1 7 ? 9.64204 6.55641 42.61759 1.000 13.64800 6 CYS C O 1
ATOM 2024 N N . ALA C 1 8 ? 9.82620 4.31122 42.47603 1.000 13.99038 7 ALA C N 1
ATOM 2025 C CA . ALA C 1 8 ? 9.64269 4.10103 43.90416 1.000 14.95372 7 ALA C CA 1
ATOM 2026 C C . ALA C 1 8 ? 10.74752 4.77735 44.70300 1.000 15.72295 7 ALA C C 1
ATOM 2027 O O . ALA C 1 8 ? 10.47924 5.45236 45.70066 1.000 16.07151 7 ALA C O 1
ATOM 2029 N N . ALA C 1 9 ? 12.00309 4.63511 44.26097 1.000 14.51851 8 ALA C N 1
ATOM 2030 C CA . ALA C 1 9 ? 13.10581 5.27141 44.97781 1.000 14.98416 8 ALA C CA 1
ATOM 2031 C C . ALA C 1 9 ? 12.96496 6.78928 44.95618 1.000 14.66579 8 ALA C C 1
ATOM 2032 O O . ALA C 1 9 ? 13.28111 7.46927 45.93614 1.000 15.05654 8 ALA C O 1
ATOM 2034 N N . PHE C 1 10 ? 12.49413 7.34600 43.83438 1.000 13.81712 9 PHE C N 1
ATOM 2035 C CA . PHE C 1 10 ? 12.31917 8.78793 43.74340 1.000 13.54959 9 PHE C CA 1
ATOM 2036 C C . PHE C 1 10 ? 11.32209 9.27462 44.78243 1.000 12.18482 9 PHE C C 1
ATOM 2037 O O . PHE C 1 10 ? 11.58129 10.23950 45.50534 1.000 13.80839 9 PHE C O 1
ATOM 2045 N N . ILE C 1 11 ? 10.15041 8.63265 44.83953 1.000 13.21518 10 ILE C N 1
ATOM 2046 C CA . ILE C 1 11 ? 9.14882 9.00186 45.83494 1.000 13.62141 10 ILE C CA 1
ATOM 2047 C C . ILE C 1 11 ? 9.69420 8.83499 47.23943 1.000 14.18707 10 ILE C C 1
ATOM 2048 O O . ILE C 1 11 ? 9.49344 9.69859 48.10577 1.000 15.34216 10 ILE C O 1
ATOM 2053 N N A GLU C 1 12 ? 10.41187 7.72554 47.47550 0.353 14.19756 11 GLU C N 1
ATOM 2054 N N B GLU C 1 12 ? 10.39199 7.72230 47.49062 0.647 14.09974 11 GLU C N 1
ATOM 2055 C CA A GLU C 1 12 ? 10.93333 7.37781 48.79399 0.353 16.33418 11 GLU C CA 1
ATOM 2056 C CA B GLU C 1 12 ? 10.88233 7.39527 48.82553 0.647 16.00929 11 GLU C CA 1
ATOM 2057 C C A GLU C 1 12 ? 11.89210 8.41566 49.33584 0.353 17.32450 11 GLU C C 1
ATOM 2058 C C B GLU C 1 12 ? 11.95813 8.34935 49.32593 0.647 16.92995 11 GLU C C 1
ATOM 2059 O O A GLU C 1 12 ? 12.07257 8.48898 50.55845 0.353 15.16878 11 GLU C O 1
ATOM 2060 O O B GLU C 1 12 ? 12.25770 8.32001 50.52562 0.647 21.00878 11 GLU C O 1
ATOM 2071 N N . LYS C 1 13 ? 12.52687 9.20029 48.46142 1.000 17.46899 12 LYS C N 1
ATOM 2072 C CA . LYS C 1 13 ? 13.42044 10.25726 48.93490 1.000 17.69981 12 LYS C CA 1
ATOM 2073 C C . LYS C 1 13 ? 12.74198 11.09716 50.00906 1.000 21.11572 12 LYS C C 1
ATOM 2074 O O . LYS C 1 13 ? 13.38297 11.51284 50.98430 1.000 23.35048 12 LYS C O 1
ATOM 2080 N N . THR C 1 14 ? 11.43252 11.32548 49.86958 1.000 19.54734 13 THR C N 1
ATOM 2081 C CA . THR C 1 14 ? 10.71568 12.20963 50.77919 1.000 20.65291 13 THR C CA 1
ATOM 2082 C C . THR C 1 14 ? 9.44341 11.62682 51.38608 1.000 21.47071 13 THR C C 1
ATOM 2083 O O . THR C 1 14 ? 9.02008 12.11424 52.44235 1.000 24.20912 13 THR C O 1
ATOM 2087 N N A MET C 1 15 ? 8.83666 10.61000 50.77499 0.692 17.81355 14 MET C N 1
ATOM 2088 N N B MET C 1 15 ? 8.80283 10.63682 50.77260 0.308 18.18230 14 MET C N 1
ATOM 2089 C CA A MET C 1 15 ? 7.56817 10.03824 51.21970 0.692 17.53517 14 MET C CA 1
ATOM 2090 C CA B MET C 1 15 ? 7.53533 10.11002 51.27390 0.308 17.43060 14 MET C CA 1
ATOM 2091 C C A MET C 1 15 ? 7.78496 8.58194 51.56212 0.692 19.79697 14 MET C C 1
ATOM 2092 C C B MET C 1 15 ? 7.69615 8.62386 51.54388 0.308 18.88298 14 MET C C 1
ATOM 2093 O O A MET C 1 15 ? 8.16449 7.78515 50.69688 0.692 21.71431 14 MET C O 1
ATOM 2094 O O B MET C 1 15 ? 7.96990 7.85085 50.61934 0.308 19.11551 14 MET C O 1
ATOM 2103 N N . SER C 1 16 ? 7.50290 8.21548 52.80002 1.000 17.16133 15 SER C N 1
ATOM 2104 C CA . SER C 1 16 ? 7.69008 6.82093 53.12498 1.000 18.71996 15 SER C CA 1
ATOM 2105 C C . SER C 1 16 ? 6.44830 5.98613 52.88272 1.000 16.48111 15 SER C C 1
ATOM 2106 O O . SER C 1 16 ? 6.56391 4.76181 52.87117 1.000 18.43143 15 SER C O 1
ATOM 2109 N N . LYS C 1 17 ? 5.26850 6.61100 52.71173 1.000 15.01033 16 LYS C N 1
ATOM 2110 C CA . LYS C 1 17 ? 4.01110 5.88731 52.49305 1.000 13.15889 16 LYS C CA 1
ATOM 2111 C C . LYS C 1 17 ? 3.47667 6.21045 51.10114 1.000 12.90017 16 LYS C C 1
ATOM 2112 O O . LYS C 1 17 ? 2.94795 7.30089 50.85896 1.000 13.01916 16 LYS C O 1
ATOM 2118 N N . TYR C 1 18 ? 3.62795 5.26509 50.17891 1.000 11.78627 17 TYR C N 1
ATOM 2119 C CA . TYR C 1 18 ? 3.21212 5.51300 48.80849 1.000 12.63379 17 TYR C CA 1
ATOM 2120 C C . TYR C 1 18 ? 2.87942 4.18189 48.16006 1.000 11.82226 17 TYR C C 1
ATOM 2121 O O . TYR C 1 18 ? 3.23263 3.10748 48.66245 1.000 13.01775 17 TYR C O 1
ATOM 2130 N N . ALA C 1 19 ? 2.21675 4.27331 47.01042 1.000 12.01410 18 ALA C N 1
ATOM 2131 C CA . ALA C 1 19 ? 2.03145 3.12470 46.14053 1.000 11.98214 18 ALA C CA 1
ATOM 2132 C C . ALA C 1 19 ? 2.07205 3.60264 44.70105 1.000 11.78912 18 ALA C C 1
ATOM 2133 O O . ALA C 1 19 ? 1.77641 4.76436 44.39599 1.000 12.87903 18 ALA C O 1
ATOM 2135 N N . ILE C 1 20 ? 2.45099 2.69354 43.80985 1.000 12.35272 19 ILE C N 1
ATOM 2136 C CA . ILE C 1 20 ? 2.33473 2.91219 42.37285 1.000 12.74556 19 ILE C CA 1
ATOM 2137 C C . ILE C 1 20 ? 1.42315 1.82809 41.85437 1.000 13.08783 19 ILE C C 1
ATOM 2138 O O . ILE C 1 20 ? 1.68467 0.63721 42.08391 1.000 14.19660 19 ILE C O 1
ATOM 2143 N N . THR C 1 21 ? 0.33102 2.22895 41.21128 1.000 13.28501 20 THR C N 1
ATOM 2144 C CA . THR C 1 21 ? -0.69498 1.28845 40.79789 1.000 15.03893 20 THR C CA 1
ATOM 2145 C C . THR C 1 21 ? -1.07267 1.56141 39.35205 1.000 13.51353 20 THR C C 1
ATOM 2146 O O . THR C 1 21 ? -0.78925 2.63118 38.79435 1.000 15.01525 20 THR C O 1
ATOM 2150 N N . LEU C 1 22 ? -1.73125 0.57921 38.75063 1.000 15.44391 21 LEU C N 1
ATOM 2151 C CA . LEU C 1 22 ? -2.35239 0.79416 37.45545 1.000 15.58679 21 LEU C CA 1
ATOM 2152 C C . LEU C 1 22 ? -3.79972 1.19042 37.68186 1.000 16.40261 21 LEU C C 1
ATOM 2153 O O . LEU C 1 22 ? -4.37179 0.93072 38.74573 1.000 17.30780 21 LEU C O 1
ATOM 2158 N N . SER C 1 23 ? -4.38934 1.84279 36.68064 1.000 17.61983 22 SER C N 1
ATOM 2159 C CA . SER C 1 23 ? -5.75311 2.34268 36.81989 1.000 21.29122 22 SER C CA 1
ATOM 2160 C C . SER C 1 23 ? -6.76178 1.23507 37.06135 1.000 22.14365 22 SER C C 1
ATOM 2161 O O . SER C 1 23 ? -7.83327 1.50464 37.62076 1.000 27.25438 22 SER C O 1
ATOM 2164 N N . ASP C 1 24 ? -6.44786 0.00335 36.66918 1.000 19.97973 23 ASP C N 1
ATOM 2165 C CA . ASP C 1 24 ? -7.36215 -1.10308 36.93130 1.000 26.97827 23 ASP C CA 1
ATOM 2166 C C . ASP C 1 24 ? -7.21397 -1.70392 38.32788 1.000 28.70042 23 ASP C C 1
ATOM 2167 O O . ASP C 1 24 ? -7.93204 -2.65677 38.64909 1.000 32.05608 23 ASP C O 1
ATOM 2172 N N . GLY C 1 25 ? -6.30281 -1.19931 39.15791 1.000 23.61517 24 GLY C N 1
ATOM 2173 C CA . GLY C 1 25 ? -6.12611 -1.70374 40.50682 1.000 23.10398 24 GLY C CA 1
ATOM 2174 C C . GLY C 1 25 ? -4.88277 -2.54211 40.72175 1.000 23.72051 24 GLY C C 1
ATOM 2175 O O . GLY C 1 25 ? -4.58640 -2.90057 41.87300 1.000 25.71394 24 GLY C O 1
ATOM 2176 N N . THR C 1 26 ? -4.14405 -2.85876 39.66261 1.000 21.35462 25 THR C N 1
ATOM 2177 C CA . THR C 1 26 ? -2.93665 -3.65316 39.81632 1.000 18.73699 25 THR C CA 1
ATOM 2178 C C . THR C 1 26 ? -1.90702 -2.87228 40.62671 1.000 20.82551 25 THR C C 1
ATOM 2179 O O . THR C 1 26 ? -1.57193 -1.73664 40.28597 1.000 20.63240 25 THR C O 1
ATOM 2183 N N . ILE C 1 27 ? -1.41155 -3.46726 41.70475 1.000 17.89769 26 ILE C N 1
ATOM 2184 C CA . ILE C 1 27 ? -0.41302 -2.81696 42.54558 1.000 17.35434 26 ILE C CA 1
ATOM 2185 C C . ILE C 1 27 ? 0.97291 -3.16600 42.01996 1.000 20.62100 26 ILE C C 1
ATOM 2186 O O . ILE C 1 27 ? 1.36465 -4.33950 42.00675 1.000 23.51808 26 ILE C O 1
ATOM 2191 N N . LEU C 1 28 ? 1.71843 -2.15240 41.59159 1.000 15.92834 27 LEU C N 1
ATOM 2192 C CA . LEU C 1 28 ? 3.07244 -2.37529 41.09649 1.000 16.44812 27 LEU C CA 1
ATOM 2193 C C . LEU C 1 28 ? 4.11431 -2.29700 42.20952 1.000 18.56295 27 LEU C C 1
ATOM 2194 O O . LEU C 1 28 ? 5.09410 -3.04817 42.19828 1.000 19.41508 27 LEU C O 1
ATOM 2199 N N A LYS C 1 29 ? 3.92482 -1.39817 43.17622 0.694 16.12140 28 LYS C N 1
ATOM 2200 N N B LYS C 1 29 ? 3.91261 -1.40320 43.17365 0.306 16.24543 28 LYS C N 1
ATOM 2201 C CA A LYS C 1 29 ? 4.80813 -1.26090 44.32777 0.694 15.98103 28 LYS C CA 1
ATOM 2202 C CA B LYS C 1 29 ? 4.78478 -1.26974 44.32991 0.306 16.05998 28 LYS C CA 1
ATOM 2203 C C A LYS C 1 29 ? 4.02739 -0.52501 45.40393 0.694 16.61882 28 LYS C C 1
ATOM 2204 C C B LYS C 1 29 ? 3.98490 -0.55376 45.40502 0.306 16.43520 28 LYS C C 1
ATOM 2205 O O A LYS C 1 29 ? 3.24844 0.37551 45.08898 0.694 17.08726 28 LYS C O 1
ATOM 2206 O O B LYS C 1 29 ? 3.14228 0.28953 45.09012 0.306 15.30117 28 LYS C O 1
ATOM 2217 N N . SER C 1 30 ? 4.22595 -0.90374 46.66541 1.000 14.74083 29 SER C N 1
ATOM 2218 C CA . SER C 1 30 ? 3.52828 -0.21399 47.74319 1.000 15.09115 29 SER C CA 1
ATOM 2219 C C . SER C 1 30 ? 4.30139 -0.34784 49.04602 1.000 16.60068 29 SER C C 1
ATOM 2220 O O . SER C 1 30 ? 4.79467 -1.43422 49.37376 1.000 18.59799 29 SER C O 1
ATOM 2223 N N . THR C 1 31 ? 4.40193 0.75445 49.78505 1.000 13.41332 30 THR C N 1
ATOM 2224 C CA . THR C 1 31 ? 4.76409 0.67317 51.19313 1.000 14.09820 30 THR C CA 1
ATOM 2225 C C . THR C 1 31 ? 3.54409 0.88809 52.08484 1.000 14.37693 30 THR C C 1
ATOM 2226 O O . THR C 1 31 ? 3.66420 0.82323 53.31085 1.000 16.03924 30 THR C O 1
ATOM 2230 N N . ILE C 1 32 ? 2.37674 1.15848 51.49592 1.000 14.55090 31 ILE C N 1
ATOM 2231 C CA . ILE C 1 32 ? 1.11361 1.26007 52.21787 1.000 14.55193 31 ILE C CA 1
ATOM 2232 C C . ILE C 1 32 ? 0.60687 -0.15315 52.44609 1.000 16.35417 31 ILE C C 1
ATOM 2233 O O . ILE C 1 32 ? 0.73347 -1.01511 51.56605 1.000 17.89314 31 ILE C O 1
ATOM 2238 N N . LYS C 1 33 ? 0.05500 -0.40950 53.62805 1.000 18.84765 32 LYS C N 1
ATOM 2239 C CA . LYS C 1 33 ? -0.45187 -1.73964 53.93720 1.000 20.20110 32 LYS C CA 1
ATOM 2240 C C . LYS C 1 33 ? -1.51721 -2.14903 52.92788 1.000 20.12677 32 LYS C C 1
ATOM 2241 O O . LYS C 1 33 ? -2.33165 -1.33221 52.49039 1.000 18.86401 32 LYS C O 1
ATOM 2247 N N . ASN C 1 34 ? -1.52317 -3.44118 52.58851 1.000 20.60801 33 ASN C N 1
ATOM 2248 C CA . ASN C 1 34 ? -2.40092 -3.94453 51.53597 1.000 22.83938 33 ASN C CA 1
ATOM 2249 C C . ASN C 1 34 ? -3.86461 -3.63309 51.81645 1.000 20.77478 33 ASN C C 1
ATOM 2250 O O . ASN C 1 34 ? -4.59352 -3.17545 50.93171 1.000 23.39599 33 ASN C O 1
ATOM 2255 N N A GLU C 1 35 ? -4.31138 -3.89237 53.04418 0.533 24.95115 34 GLU C N 1
ATOM 2256 N N B GLU C 1 35 ? -4.32356 -3.89029 53.04328 0.467 25.06475 34 GLU C N 1
ATOM 2257 C CA A GLU C 1 35 ? -5.70787 -3.66549 53.39948 0.533 22.94665 34 GLU C CA 1
ATOM 2258 C CA B GLU C 1 35 ? -5.73289 -3.65768 53.35024 0.467 22.86014 34 GLU C CA 1
ATOM 2259 C C A GLU C 1 35 ? -6.07832 -2.19144 53.28472 0.533 25.09448 34 GLU C C 1
ATOM 2260 C C B GLU C 1 35 ? -6.08359 -2.17741 53.26089 0.467 25.18086 34 GLU C C 1
ATOM 2261 O O A GLU C 1 35 ? -7.16541 -1.84850 52.80089 0.533 24.21269 34 GLU C O 1
ATOM 2262 O O B GLU C 1 35 ? -7.16494 -1.81498 52.77808 0.467 23.86004 34 GLU C O 1
ATOM 2273 N N . THR C 1 36 ? -5.18030 -1.30397 53.71483 1.000 20.67266 35 THR C N 1
ATOM 2274 C CA . THR C 1 36 ? -5.43345 0.12742 53.60034 1.000 20.13449 35 THR C CA 1
ATOM 2275 C C . THR C 1 36 ? -5.51587 0.53674 52.13780 1.000 20.08716 35 THR C C 1
ATOM 2276 O O . THR C 1 36 ? -6.43496 1.25033 51.7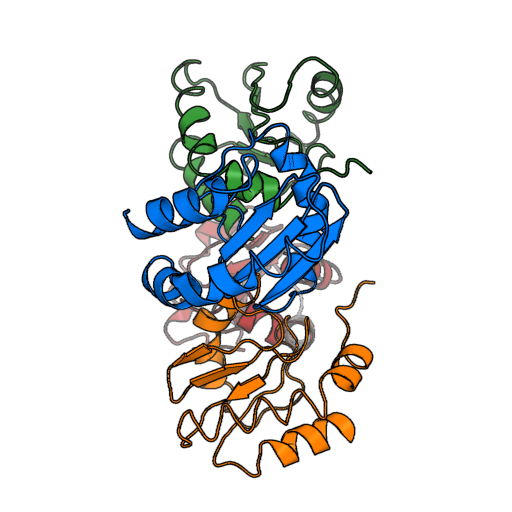1885 1.000 21.38731 35 THR C O 1
ATOM 2280 N N . LEU C 1 37 ? -4.58420 0.04104 51.32904 1.000 18.92822 36 LEU C N 1
ATOM 2281 C CA . LEU C 1 37 ? -4.56627 0.39392 49.91950 1.000 22.08340 36 LEU C CA 1
ATOM 2282 C C . LEU C 1 37 ? -5.81826 -0.11912 49.20984 1.000 22.30943 36 LEU C C 1
ATOM 2283 O O . LEU C 1 37 ? -6.42965 0.60791 48.41798 1.000 27.02068 36 LEU C O 1
ATOM 2288 N N A LYS C 1 38 ? -6.23075 -1.35778 49.50820 0.567 24.21412 37 LYS C N 1
ATOM 2289 N N B LYS C 1 38 ? -6.24535 -1.34818 49.52312 0.433 24.27046 37 LYS C N 1
ATOM 2290 C CA A LYS C 1 38 ? -7.43749 -1.92846 48.90892 0.567 29.06858 37 LYS C CA 1
ATOM 2291 C CA B LYS C 1 38 ? -7.43169 -1.92315 48.88948 0.433 28.95338 37 LYS C CA 1
ATOM 2292 C C A LYS C 1 38 ? -8.67193 -1.07917 49.20267 0.567 31.49305 37 LYS C C 1
ATOM 2293 C C B LYS C 1 38 ? -8.68687 -1.10444 49.18492 0.433 31.35203 37 LYS C C 1
ATOM 2294 O O A LYS C 1 38 ? -9.57148 -0.96662 48.36143 0.567 31.04400 37 LYS C O 1
ATOM 2295 O O B LYS C 1 38 ? -9.53555 -0.91843 48.30499 0.433 30.95274 37 LYS C O 1
ATOM 2306 N N A LYS C 1 39 ? -8.74490 -0.49053 50.40052 0.567 23.58332 38 LYS C N 1
ATOM 2307 N N B LYS C 1 39 ? -8.83208 -0.62000 50.42226 0.433 23.50126 38 LYS C N 1
ATOM 2308 C CA A LYS C 1 39 ? -9.92266 0.29048 50.77158 0.567 23.25558 38 LYS C CA 1
ATOM 2309 C CA B LYS C 1 39 ? -9.99483 0.18594 50.78353 0.433 23.50775 38 LYS C CA 1
ATOM 2310 C C A LYS C 1 39 ? -10.01480 1.60751 50.00674 0.567 22.81538 38 LYS C C 1
ATOM 2311 C C B LYS C 1 39 ? -10.04178 1.51146 50.03444 0.433 23.17145 38 LYS C C 1
ATOM 2312 O O A LYS C 1 39 ? -11.11811 2.13721 49.83001 0.567 22.27491 38 LYS C O 1
ATOM 2313 O O B LYS C 1 39 ? -11.12491 2.08699 49.88375 0.433 22.47959 38 LYS C O 1
ATOM 2324 N N A THR C 1 40 ? -8.88216 2.14941 49.54806 0.567 22.34431 39 THR C N 1
ATOM 2325 N N B THR C 1 40 ? -8.89459 2.00148 49.56228 0.433 22.38980 39 THR C N 1
ATOM 2326 C CA A THR C 1 40 ? -8.88733 3.41133 48.81050 0.567 22.14173 39 THR C CA 1
ATOM 2327 C CA B THR C 1 40 ? -8.82156 3.26859 48.84339 0.433 21.94549 39 THR C CA 1
ATOM 2328 C C A THR C 1 40 ? -9.27454 3.24505 47.34555 0.567 23.22702 39 THR C C 1
ATOM 2329 C C B THR C 1 40 ? -9.27283 3.16470 47.39001 0.433 23.11728 39 THR C C 1
ATOM 2330 O O A THR C 1 40 ? -9.64290 4.23297 46.70111 0.567 21.71235 39 THR C O 1
ATOM 2331 O O B THR C 1 40 ? -9.69592 4.17442 46.81528 0.433 21.96528 39 THR C O 1
ATOM 2338 N N A PHE C 1 41 ? -9.21058 2.02733 46.81240 0.567 19.96562 40 PHE C N 1
ATOM 2339 N N B PHE C 1 41 ? -9.19899 1.97979 46.78576 0.433 20.30561 40 PHE C N 1
ATOM 2340 C CA A PHE C 1 41 ? -9.47053 1.83203 45.38738 0.567 19.49782 40 PHE C CA 1
ATOM 2341 C CA B PHE C 1 41 ? -9.46341 1.87355 45.35147 0.433 19.21574 40 PHE C CA 1
ATOM 2342 C C A PHE C 1 41 ? -10.86416 2.24987 44.93009 0.567 24.06831 40 PHE C C 1
ATOM 2343 C C B PHE C 1 41 ? -10.87215 2.27069 44.92020 0.433 24.22913 40 PHE C C 1
ATOM 2344 O O A PHE C 1 41 ? -10.96938 2.83113 43.83513 0.567 23.45474 40 PHE C O 1
ATOM 2345 O O B PHE C 1 41 ? -10.99947 2.86105 43.83261 0.433 23.29591 40 PHE C O 1
ATOM 2360 N N . PRO C 1 42 ? -11.95009 1.96678 45.65629 1.000 28.65243 41 PRO C N 1
ATOM 2361 C CA . PRO C 1 42 ? -13.26195 2.47787 45.21501 1.000 26.17433 41 PRO C CA 1
ATOM 2362 C C . PRO C 1 42 ? -13.29300 3.98679 45.04335 1.000 25.36496 41 PRO C C 1
ATOM 2363 O O . PRO C 1 42 ? -13.92516 4.48481 44.10080 1.000 25.14992 41 PRO C O 1
ATOM 2367 N N A ILE C 1 43 ? -12.62517 4.73398 45.92965 0.426 24.11054 42 ILE C N 1
ATOM 2368 N N B ILE C 1 43 ? -12.60108 4.72564 45.90880 0.574 23.79973 42 ILE C N 1
ATOM 2369 C CA A ILE C 1 43 ? -12.48071 6.17503 45.72962 0.426 26.75323 42 ILE C CA 1
ATOM 2370 C CA B ILE C 1 43 ? -12.48892 6.17012 45.73586 0.574 26.76428 42 ILE C CA 1
ATOM 2371 C C A ILE C 1 43 ? -11.84821 6.44951 44.37948 0.426 26.20529 42 ILE C C 1
ATOM 2372 C C B ILE C 1 43 ? -11.81865 6.49156 44.40932 0.574 26.33418 42 ILE C C 1
ATOM 2373 O O A ILE C 1 43 ? -12.37563 7.21590 43.56522 0.426 24.82680 42 ILE C O 1
ATOM 2374 O O B ILE C 1 43 ? -12.30730 7.31428 43.62703 0.574 24.06564 42 ILE C O 1
ATOM 2383 N N . LEU C 1 44 ? -10.68913 5.83837 44.13775 1.000 23.11722 43 LEU C N 1
ATOM 2384 C CA . LEU C 1 44 ? -9.95666 6.09850 42.91163 1.000 23.17034 43 LEU C CA 1
ATOM 2385 C C . LEU C 1 44 ? -10.76283 5.69369 41.67972 1.000 18.96913 43 LEU C C 1
ATOM 2386 O O . LEU C 1 44 ? -10.78147 6.41643 40.67931 1.000 19.95129 43 LEU C O 1
ATOM 2391 N N . LYS C 1 45 ? -11.44103 4.54542 41.73934 1.000 21.03593 44 LYS C N 1
ATOM 2392 C CA . LYS C 1 45 ? -12.18564 4.06717 40.57747 1.000 22.22799 44 LYS C CA 1
ATOM 2393 C C . LYS C 1 45 ? -13.26465 5.06628 40.17970 1.000 23.51002 44 LYS C C 1
ATOM 2394 O O . LYS C 1 45 ? -13.43590 5.37382 38.99331 1.000 26.80174 44 LYS C O 1
ATOM 2400 N N . ASN C 1 46 ? -13.96273 5.62625 41.16252 1.000 23.33131 45 ASN C N 1
ATOM 2401 C CA . ASN C 1 46 ? -15.00852 6.59563 40.85923 1.000 27.46847 45 ASN C CA 1
ATOM 2402 C C . ASN C 1 46 ? -14.41263 7.91372 40.37924 1.000 32.86957 45 ASN C C 1
ATOM 2403 O O . ASN C 1 46 ? -14.94137 8.54409 39.45635 1.000 32.62572 45 ASN C O 1
ATOM 2408 N N . LEU C 1 47 ? -13.30563 8.34478 40.98516 1.000 29.54039 46 LEU C N 1
ATOM 2409 C CA . LEU C 1 47 ? -12.69995 9.60509 40.57273 1.000 31.51443 46 LEU C CA 1
ATOM 2410 C C . LEU C 1 47 ? -12.09015 9.51988 39.18030 1.000 26.06872 46 LEU C C 1
ATOM 2411 O O . LEU C 1 47 ? -12.05776 10.52629 38.46332 1.000 29.07749 46 LEU C O 1
ATOM 2416 N N . LEU C 1 48 ? -11.62709 8.33300 38.77177 1.000 24.19303 47 LEU C N 1
ATOM 2417 C CA . LEU C 1 48 ? -11.04353 8.16163 37.44471 1.000 33.17205 47 LEU C CA 1
ATOM 2418 C C . LEU C 1 48 ? -12.04584 8.43386 36.33474 1.000 45.29029 47 LEU C C 1
ATOM 2419 O O . LEU C 1 48 ? -11.63844 8.67727 35.19276 1.000 47.15565 47 LEU C O 1
ATOM 2424 N N A LYS C 1 49 ? -13.33750 8.37834 36.65019 0.468 43.43593 48 LYS C N 1
ATOM 2425 N N C LYS C 1 49 ? -13.34658 8.40033 36.63104 0.532 43.44003 48 LYS C N 1
ATOM 2426 C CA A LYS C 1 49 ? -14.39783 8.82683 35.75647 0.468 46.56252 48 LYS C CA 1
ATOM 2427 C CA C LYS C 1 49 ? -14.34834 8.60522 35.58813 0.532 47.34624 48 LYS C CA 1
ATOM 2428 C C A LYS C 1 49 ? -14.62049 10.30389 36.05010 0.468 45.15765 48 LYS C C 1
ATOM 2429 C C C LYS C 1 49 ? -14.23994 9.99991 34.97778 0.532 44.55449 48 LYS C C 1
ATOM 2430 O O A LYS C 1 49 ? -15.30715 10.65787 37.01253 0.468 53.85947 48 LYS C O 1
ATOM 2431 O O C LYS C 1 49 ? -14.04677 10.14943 33.76562 0.532 40.67953 48 LYS C O 1
ATOM 2442 N N A ASP C 1 50 ? -13.97954 11.16227 35.25262 0.468 49.65831 49 ASP C N 1
ATOM 2443 N N C ASP C 1 50 ? -14.34699 11.03850 35.80826 0.532 45.21992 49 ASP C N 1
ATOM 2444 C CA A ASP C 1 50 ? -14.27596 12.59215 35.17446 0.468 47.77529 49 ASP C CA 1
ATOM 2445 C CA C ASP C 1 50 ? -14.36885 12.40538 35.30465 0.532 47.57974 49 ASP C CA 1
ATOM 2446 C C A ASP C 1 50 ? -13.54035 13.50205 36.16101 0.468 50.66019 49 ASP C C 1
ATOM 2447 C C C ASP C 1 50 ? -13.62637 13.41134 36.17570 0.532 50.63886 49 ASP C C 1
ATOM 2448 O O A ASP C 1 50 ? -13.40755 14.69982 35.88697 0.468 49.85124 49 ASP C O 1
ATOM 2449 O O C ASP C 1 50 ? -13.57467 14.59075 35.81210 0.532 50.61284 49 ASP C O 1
ATOM 2458 N N . GLN C 1 51 ? -13.04225 12.99093 37.29220 1.000 27.91983 50 GLN C N 1
ATOM 2459 C CA . GLN C 1 51 ? -12.44544 13.90294 38.26815 1.000 28.88797 50 GLN C CA 1
ATOM 2460 C C . GLN C 1 51 ? -10.91361 13.90707 38.32151 1.000 21.56147 50 GLN C C 1
ATOM 2461 O O . GLN C 1 51 ? -10.34344 14.72615 39.05460 1.000 24.66302 50 GLN C O 1
ATOM 2467 N N A ILE C 1 52 ? -10.24370 13.03634 37.57342 0.304 23.42430 51 ILE C N 1
ATOM 2468 N N B ILE C 1 52 ? -10.25315 13.00093 37.60548 0.696 23.29976 51 ILE C N 1
ATOM 2469 C CA A ILE C 1 52 ? -8.78000 13.02719 37.54542 0.304 21.87986 51 ILE C CA 1
ATOM 2470 C CA B ILE C 1 52 ? -8.78593 12.98091 37.54138 0.696 21.36832 51 ILE C CA 1
ATOM 2471 C C A ILE C 1 52 ? -8.26146 12.71494 36.14217 0.304 26.52320 51 ILE C C 1
ATOM 2472 C C B ILE C 1 52 ? -8.28549 12.70243 36.12725 0.696 26.98106 51 ILE C C 1
ATOM 2473 O O A ILE C 1 52 ? -7.87247 11.57383 35.85460 0.304 24.39221 51 ILE C O 1
ATOM 2474 O O B ILE C 1 52 ? -7.89696 11.56405 35.82897 0.696 24.37688 51 ILE C O 1
ATOM 2483 N N . PRO C 1 53 ? -8.25261 13.68908 35.23393 1.000 24.90784 52 PRO C N 1
ATOM 2484 C CA . PRO C 1 53 ? -7.68782 13.45274 33.89840 1.000 30.23757 52 PRO C CA 1
ATOM 2485 C C . PRO C 1 53 ? -6.18673 13.19911 33.97902 1.000 22.94071 52 PRO C C 1
ATOM 2486 O O . PRO C 1 53 ? -5.51927 13.55490 34.95527 1.000 21.13485 52 PRO C O 1
ATOM 2490 N N . THR C 1 54 ? -5.65148 12.57575 32.92398 1.000 22.53320 53 THR C N 1
ATOM 2491 C CA . THR C 1 54 ? -4.22934 12.25995 32.88564 1.000 18.98481 53 THR C CA 1
ATOM 2492 C C . THR C 1 54 ? -3.40905 13.52500 33.08806 1.000 20.77132 53 THR C C 1
ATOM 2493 O O . THR C 1 54 ? -3.64003 14.54532 32.42886 1.000 24.25612 53 THR C O 1
ATOM 2497 N N . GLY C 1 55 ? -2.48523 13.46997 34.04576 1.000 18.04177 54 GLY C N 1
ATOM 2498 C CA . GLY C 1 55 ? -1.65686 14.58344 34.41707 1.000 17.01550 54 GLY C CA 1
ATOM 2499 C C . GLY C 1 55 ? -2.13972 15.36808 35.61948 1.000 18.32455 54 GLY C C 1
ATOM 2500 O O . GLY C 1 55 ? -1.42981 16.27159 36.06411 1.000 20.35665 54 GLY C O 1
ATOM 2501 N N A SER C 1 56 ? -3.31822 15.06117 36.15186 0.661 15.19461 55 SER C N 1
ATOM 2502 N N B SER C 1 56 ? -3.31651 15.03478 36.15355 0.339 15.45872 55 SER C N 1
ATOM 2503 C CA A SER C 1 56 ? -3.88018 15.77941 37.28308 0.661 15.78933 55 SER C CA 1
ATOM 2504 C CA B SER C 1 56 ? -3.95493 15.73922 37.25487 0.339 15.82884 55 SER C CA 1
ATOM 2505 C C A SER C 1 56 ? -3.74428 14.98219 38.57550 0.661 14.88581 55 SER C C 1
ATOM 2506 C C B SER C 1 56 ? -3.74697 14.98170 38.56568 0.339 15.02049 55 SER C C 1
ATOM 2507 O O A SER C 1 56 ? -3.34425 13.81257 38.59988 0.661 14.12383 55 SER C O 1
ATOM 2508 O O B SER C 1 56 ? -3.30065 13.83039 38.59631 0.339 14.12992 55 SER C O 1
ATOM 2513 N N . SER C 1 57 ? -4.09420 15.64787 39.65952 1.000 15.42063 56 SER C N 1
ATOM 2514 C CA . SER C 1 57 ? -3.98871 15.09952 40.99540 1.000 14.44086 56 SER C CA 1
ATOM 2515 C C . SER C 1 57 ? -5.28501 15.33303 41.74074 1.000 15.87247 56 SER C C 1
ATOM 2516 O O . SER C 1 57 ? -6.15285 16.09499 41.29967 1.000 18.00990 56 SER C O 1
ATOM 2519 N N . PHE C 1 58 ? -5.42893 14.64028 42.86582 1.000 13.96778 57 PHE C N 1
ATOM 2520 C CA . PHE C 1 58 ? -6.63043 14.77076 43.67066 1.000 15.93122 57 PHE C CA 1
ATOM 2521 C C . PHE C 1 58 ? -6.25254 14.54477 45.12329 1.000 14.34522 57 PHE C C 1
ATOM 2522 O O . PHE C 1 58 ? -5.58754 13.55730 45.44808 1.000 15.13665 57 PHE C O 1
ATOM 2530 N N . PHE C 1 59 ? -6.67886 15.46220 45.98781 1.000 16.06678 58 PHE C N 1
ATOM 2531 C CA . PHE C 1 59 ? -6.30491 15.46370 47.39997 1.000 15.89411 58 PHE C CA 1
ATOM 2532 C C . PHE C 1 59 ? -7.51881 15.12949 48.25155 1.000 17.89240 58 PHE C C 1
ATOM 2533 O O . PHE C 1 59 ? -8.51214 15.86385 48.23552 1.000 20.08475 58 PHE C O 1
ATOM 2541 N N A LYS C 1 60 ? -7.43674 14.02176 49.00251 0.492 14.95619 59 LYS C N 1
ATOM 2542 N N B LYS C 1 60 ? -7.42753 14.03167 49.00848 0.508 14.94173 59 LYS C N 1
ATOM 2543 C CA A LYS C 1 60 ? -8.46960 13.61024 49.95914 0.492 16.35694 59 LYS C CA 1
ATOM 2544 C CA B LYS C 1 60 ? -8.45786 13.60971 49.94406 0.508 16.26526 59 LYS C CA 1
ATOM 2545 C C A LYS C 1 60 ? -7.71708 13.19746 51.22452 0.492 14.59072 59 LYS C C 1
ATOM 2546 C C B LYS C 1 60 ? -7.71834 13.19859 51.22010 0.508 14.47407 59 LYS C C 1
ATOM 2547 O O A LYS C 1 60 ? -7.57065 12.01169 51.53490 0.492 14.41752 59 LYS C O 1
ATOM 2548 O O B LYS C 1 60 ? -7.57735 12.01747 51.54210 0.508 14.44297 59 LYS C O 1
ATOM 2559 N N . LEU C 1 61 ? -7.24648 14.19670 51.96829 1.000 16.08381 60 LEU C N 1
ATOM 2560 C CA . LEU C 1 61 ? -6.15597 13.97057 52.90643 1.000 16.75339 60 LEU C CA 1
ATOM 2561 C C . LEU C 1 61 ? -6.51406 12.92301 53.95493 1.000 14.61935 60 LEU C C 1
ATOM 2562 O O . LEU C 1 61 ? -7.62056 12.95371 54.51758 1.000 16.37184 60 LEU C O 1
ATOM 2567 N N . PRO C 1 62 ? -5.58854 12.04152 54.29279 1.000 13.52274 61 PRO C N 1
ATOM 2568 C CA . PRO C 1 62 ? -4.17761 12.03781 53.86885 1.000 16.18680 61 PRO C CA 1
ATOM 2569 C C . PRO C 1 62 ? -3.90203 11.38220 52.53561 1.000 13.22578 61 PRO C C 1
ATOM 2570 O O . PRO C 1 62 ? -2.74099 11.29589 52.13448 1.000 14.47271 61 PRO C O 1
ATOM 2574 N N . VAL C 1 63 ? -4.92004 10.89697 51.83933 1.000 13.75083 62 VAL C N 1
ATOM 2575 C CA . VAL C 1 63 ? -4.72054 10.24430 50.54663 1.000 12.69742 62 VAL C CA 1
ATOM 2576 C C . VAL C 1 63 ? -4.56139 11.28159 49.44220 1.000 12.64710 62 VAL C C 1
ATOM 2577 O O . VAL C 1 63 ? -5.34666 12.23148 49.34205 1.000 14.22858 62 VAL C O 1
ATOM 2581 N N . VAL C 1 64 ? -3.52557 11.11046 48.61805 1.000 12.83268 63 VAL C N 1
ATOM 2582 C CA . VAL C 1 64 ? -3.32583 11.92975 47.42777 1.000 12.19122 63 VAL C CA 1
ATOM 2583 C C . VAL C 1 64 ? -3.11866 11.00752 46.24251 1.000 13.13020 63 VAL C C 1
ATOM 2584 O O . VAL C 1 64 ? -2.32851 10.05882 46.31948 1.000 13.61109 63 VAL C O 1
ATOM 2588 N N . PHE C 1 65 ? -3.83448 11.28020 45.15253 1.000 11.74546 64 PHE C N 1
ATOM 2589 C CA . PHE C 1 65 ? -3.66778 10.55536 43.89873 1.000 11.92725 64 PHE C CA 1
ATOM 2590 C C . PHE C 1 65 ? -3.02404 11.45382 42.84539 1.000 11.96582 64 PHE C C 1
ATOM 2591 O O . PHE C 1 65 ? -3.38538 12.63174 42.72704 1.000 13.42587 64 PHE C O 1
ATOM 2599 N N . PHE C 1 66 ? -2.12664 10.88570 42.03614 1.000 11.62755 65 PHE C N 1
ATOM 2600 C CA . PHE C 1 66 ? -1.54048 11.59508 40.89920 1.000 12.12731 65 PHE C CA 1
ATOM 2601 C C . PHE C 1 66 ? -1.57112 10.67261 39.69312 1.000 11.04071 65 PHE C C 1
ATOM 2602 O O . PHE C 1 66 ? -0.89481 9.63887 39.67804 1.000 11.81241 65 PHE C O 1
ATOM 2610 N N . ARG C 1 67 ? -2.34478 11.05268 38.67741 1.000 11.47179 66 ARG C N 1
ATOM 2611 C CA . ARG C 1 67 ? -2.47363 10.25310 37.46040 1.000 11.16800 66 ARG C CA 1
ATOM 2612 C C . ARG C 1 67 ? -1.36085 10.67554 36.50873 1.000 11.24381 66 ARG C C 1
ATOM 2613 O O . ARG C 1 67 ? -1.53105 11.55033 35.65712 1.000 12.91907 66 ARG C O 1
ATOM 2621 N N . VAL C 1 68 ? -0.19168 10.06058 36.65026 1.000 11.62399 67 VAL C N 1
ATOM 2622 C CA . VAL C 1 68 ? 0.97203 10.54764 35.91282 1.000 10.69888 67 VAL C CA 1
ATOM 2623 C C . VAL C 1 68 ? 0.84009 10.25773 34.42019 1.000 11.92976 67 VAL C C 1
ATOM 2624 O O . VAL C 1 68 ? 1.30205 11.05155 33.58571 1.000 12.79200 67 VAL C O 1
ATOM 2628 N N . THR C 1 69 ? 0.26443 9.11173 34.05946 1.000 11.41408 68 THR C N 1
ATOM 2629 C CA . THR C 1 69 ? -0.03359 8.73928 32.66998 1.000 13.12832 68 THR C CA 1
ATOM 2630 C C . THR C 1 69 ? -1.43660 8.15498 32.66690 1.000 14.66797 68 THR C C 1
ATOM 2631 O O . THR C 1 69 ? -2.06444 8.04199 33.72484 1.000 14.42155 68 THR C O 1
ATOM 2635 N N A ASP C 1 70 ? -1.93601 7.76073 31.48399 0.936 14.03946 69 ASP C N 1
ATOM 2636 C CA A ASP C 1 70 ? -3.30597 7.24284 31.39911 0.936 15.93119 69 ASP C CA 1
ATOM 2637 C C A ASP C 1 70 ? -3.54906 6.13535 32.40850 0.936 14.67452 69 ASP C C 1
ATOM 2638 O O A ASP C 1 70 ? -4.57693 6.11726 33.10127 0.936 15.17888 69 ASP C O 1
ATOM 2643 N N . ASN C 1 71 ? -2.62323 5.19396 32.49004 1.000 13.79150 70 ASN C N 1
ATOM 2644 C CA . ASN C 1 71 ? -2.82657 3.98729 33.27531 1.000 14.46173 70 ASN C CA 1
ATOM 2645 C C . ASN C 1 71 ? -2.08113 3.96043 34.60592 1.000 13.50426 70 ASN C C 1
ATOM 2646 O O . ASN C 1 71 ? -2.31633 3.03006 35.38861 1.000 16.03358 70 ASN C O 1
ATOM 2651 N N . VAL C 1 72 ? -1.17936 4.90105 34.88383 1.000 12.60013 71 VAL C N 1
ATOM 2652 C CA . VAL C 1 72 ? -0.33340 4.82709 36.07915 1.000 11.88914 71 VAL C CA 1
ATOM 2653 C C . VAL C 1 72 ? -0.74103 5.88784 37.08322 1.000 11.49102 71 VAL C C 1
ATOM 2654 O O . VAL C 1 72 ? -0.76321 7.08169 36.76213 1.000 12.22432 71 VAL C O 1
ATOM 2658 N N A ILE C 1 73 ? -1.04900 5.43070 38.29277 0.520 12.24323 72 ILE C N 1
ATOM 2659 N N B ILE C 1 73 ? -1.03952 5.46283 38.31319 0.480 12.40927 72 ILE C N 1
ATOM 2660 C CA A ILE C 1 73 ? -1.43450 6.28561 39.40181 0.520 12.51158 72 ILE C CA 1
ATOM 2661 C CA B ILE C 1 73 ? -1.49534 6.35870 39.38040 0.480 12.38481 72 ILE C CA 1
ATOM 2662 C C A ILE C 1 73 ? -0.38007 6.16233 40.49157 0.520 10.59385 72 ILE C C 1
ATOM 2663 C C B ILE C 1 73 ? -0.57509 6.20009 40.58605 0.480 12.39756 72 ILE C C 1
ATOM 2664 O O A ILE C 1 73 ? 0.01941 5.05159 40.86476 0.520 12.93836 72 ILE C O 1
ATOM 2665 O O B ILE C 1 73 ? -0.46953 5.10106 41.14621 0.480 11.51217 72 ILE C O 1
ATOM 2674 N N . VAL C 1 74 ? 0.07273 7.29847 40.99015 1.000 11.00267 73 VAL C N 1
ATOM 2675 C CA . VAL C 1 74 ? 0.84231 7.35762 42.22775 1.000 11.35923 73 VAL C CA 1
ATOM 2676 C C . VAL C 1 74 ? -0.11381 7.70307 43.35684 1.000 11.70430 73 VAL C C 1
ATOM 2677 O O . VAL C 1 74 ? -0.93534 8.61945 43.22710 1.000 11.92523 73 VAL C O 1
ATOM 2681 N N . ILE C 1 75 ? -0.02452 6.95931 44.45156 1.000 11.53430 74 ILE C N 1
ATOM 2682 C CA . ILE C 1 75 ? -0.83918 7.20103 45.63494 1.000 12.41322 74 ILE C CA 1
ATOM 2683 C C . ILE C 1 75 ? 0.10437 7.52583 46.78480 1.000 12.59545 74 ILE C C 1
ATOM 2684 O O . ILE C 1 75 ? 1.09791 6.82039 46.99586 1.000 12.61717 74 ILE C O 1
ATOM 2689 N N . LEU C 1 76 ? -0.19001 8.59178 47.52674 1.000 11.72562 75 LEU C N 1
ATOM 2690 C CA . LEU C 1 76 ? 0.55277 8.91080 48.74009 1.000 12.40242 75 LEU C CA 1
ATOM 2691 C C . LEU C 1 76 ? -0.38914 8.89526 49.93148 1.000 12.42340 75 LEU C C 1
ATOM 2692 O O . LEU C 1 76 ? -1.58022 9.18386 49.79602 1.000 12.79360 75 LEU C O 1
ATOM 2697 N N . LEU C 1 77 ? 0.17076 8.59756 51.10940 1.000 12.51512 76 LEU C N 1
ATOM 2698 C CA . LEU C 1 77 ? -0.42707 9.02588 52.37059 1.000 12.38373 76 LEU C CA 1
ATOM 2699 C C . LEU C 1 77 ? 0.48054 10.12681 52.89885 1.000 12.16939 76 LEU C C 1
ATOM 2700 O O . LEU C 1 77 ? 1.66266 9.88479 53.14317 1.000 14.22186 76 LEU C O 1
ATOM 2705 N N . THR C 1 78 ? -0.06223 11.32301 53.09292 1.000 13.14929 77 THR C N 1
ATOM 2706 C CA . THR C 1 78 ? 0.81365 12.42633 53.46017 1.000 13.52604 77 THR C CA 1
ATOM 2707 C C . THR C 1 78 ? 0.02977 13.53151 54.15002 1.000 16.46266 77 THR C C 1
ATOM 2708 O O . THR C 1 78 ? -1.18574 13.65451 53.99896 1.000 17.94971 77 THR C O 1
ATOM 2712 N N A ASN C 1 79 ? 0.76401 14.30495 54.95937 0.635 14.64462 78 ASN C N 1
ATOM 2713 N N B ASN C 1 79 ? 0.75701 14.36331 54.88863 0.340 14.88042 78 ASN C N 1
ATOM 2714 C CA A ASN C 1 79 ? 0.28643 15.54221 55.56393 0.635 16.03339 78 ASN C CA 1
ATOM 2715 C CA B ASN C 1 79 ? 0.21932 15.61851 55.39977 0.340 16.03023 78 ASN C CA 1
ATOM 2716 C C A ASN C 1 79 ? 1.21237 16.70035 55.18976 0.635 16.66661 78 ASN C C 1
ATOM 2717 C C B ASN C 1 79 ? 1.15736 16.78388 55.10013 0.340 16.66615 78 ASN C C 1
ATOM 2718 O O A ASN C 1 79 ? 1.21013 17.74257 55.85666 0.635 18.50285 78 ASN C O 1
ATOM 2719 O O B ASN C 1 79 ? 1.04385 17.85004 55.71817 0.340 18.61937 78 ASN C O 1
ATOM 2728 N N A GLU C 1 80 ? 2.02810 16.52230 54.14874 0.635 15.59691 79 GLU C N 1
ATOM 2729 N N B GLU C 1 80 ? 2.07041 16.59957 54.14809 0.340 15.79147 79 GLU C N 1
ATOM 2730 C CA A GLU C 1 80 ? 2.88492 17.59047 53.65752 0.635 16.86485 79 GLU C CA 1
ATOM 2731 C CA B GLU C 1 80 ? 2.93709 17.67060 53.69126 0.340 16.73209 79 GLU C CA 1
ATOM 2732 C C A GLU C 1 80 ? 2.04665 18.67733 52.98581 0.635 17.37385 79 GLU C C 1
ATOM 2733 C C B GLU C 1 80 ? 2.10220 18.76094 53.02685 0.340 17.68058 79 GLU C C 1
ATOM 2734 O O A GLU C 1 80 ? 0.91093 18.44891 52.56268 0.635 18.67915 79 GLU C O 1
ATOM 2735 O O B GLU C 1 80 ? 0.94291 18.55533 52.65594 0.340 18.35904 79 GLU C O 1
ATOM 2746 N N A LYS C 1 81 ? 2.61180 19.88351 52.91364 0.635 18.00640 80 LYS C N 1
ATOM 2747 N N B LYS C 1 81 ? 2.70014 19.93833 52.88519 0.340 17.52586 80 LYS C N 1
ATOM 2748 C CA A LYS C 1 81 ? 1.92376 20.98298 52.25247 0.635 18.00708 80 LYS C CA 1
ATOM 2749 C CA B LYS C 1 81 ? 2.01522 21.04286 52.22572 0.340 17.66588 80 LYS C CA 1
ATOM 2750 C C A LYS C 1 81 ? 1.70798 20.67401 50.77284 0.635 15.50365 80 LYS C C 1
ATOM 2751 C C B LYS C 1 81 ? 1.75238 20.71986 50.75597 0.340 15.71783 80 LYS C C 1
ATOM 2752 O O A LYS C 1 81 ? 2.52809 20.02193 50.12208 0.635 16.45535 80 LYS C O 1
ATOM 2753 O O B LYS C 1 81 ? 2.60997 20.16405 50.07157 0.340 15.84931 80 LYS C O 1
ATOM 2764 N N A GLU C 1 82 ? 0.58844 21.17680 50.24660 0.635 12.36913 81 GLU C N 1
ATOM 2765 N N C GLU C 1 82 ? 0.67196 21.36203 50.29524 0.024 13.71134 81 GLU C N 1
ATOM 2766 C CA A GLU C 1 82 ? 0.22465 20.96476 48.84491 0.635 14.00421 81 GLU C CA 1
ATOM 2767 C CA C GLU C 1 82 ? 0.26214 20.99294 48.94481 0.024 14.54806 81 GLU C CA 1
ATOM 2768 C C A GLU C 1 82 ? 1.35206 21.30835 47.87878 0.635 12.09799 81 GLU C C 1
ATOM 2769 C C C GLU C 1 82 ? 1.32577 21.32528 47.90164 0.024 12.17144 81 GLU C C 1
ATOM 2770 O O A GLU C 1 82 ? 1.64635 20.54035 46.95947 0.635 11.86623 81 GLU C O 1
ATOM 2771 O O C GLU C 1 82 ? 1.54550 20.54952 46.97100 0.024 11.92068 81 GLU C O 1
ATOM 2782 N N . ASN C 1 83 ? 1.98181 22.47383 48.05075 1.000 14.36901 82 ASN C N 1
ATOM 2783 C CA . ASN C 1 83 ? 2.97806 22.88863 47.06382 1.000 15.36410 82 ASN C CA 1
ATOM 2784 C C . ASN C 1 83 ? 4.19329 21.97619 47.06630 1.000 14.85680 82 ASN C C 1
ATOM 2785 O O . ASN C 1 83 ? 4.79139 21.75846 46.01621 1.000 15.40160 82 ASN C O 1
ATOM 2790 N N A ILE C 1 84 ? 4.57450 21.44654 48.23004 0.424 14.44518 83 ILE C N 1
ATOM 2791 N N B ILE C 1 84 ? 4.55493 21.45589 48.24174 0.576 14.49666 83 ILE C N 1
ATOM 2792 C CA A ILE C 1 84 ? 5.67969 20.49386 48.28083 0.424 16.34035 83 ILE C CA 1
ATOM 2793 C CA B ILE C 1 84 ? 5.65139 20.49209 48.33302 0.576 16.39358 83 ILE C CA 1
ATOM 2794 C C A ILE C 1 84 ? 5.31397 19.21647 47.54220 0.424 14.06005 83 ILE C C 1
ATOM 2795 C C B ILE C 1 84 ? 5.31067 19.22620 47.56154 0.576 14.10449 83 ILE C C 1
ATOM 2796 O O A ILE C 1 84 ? 6.12169 18.66897 46.78336 0.424 15.57262 83 ILE C O 1
ATOM 2797 O O B ILE C 1 84 ? 6.12758 18.70482 46.79498 0.576 15.30351 83 ILE C O 1
ATOM 2806 N N . ILE C 1 85 ? 4.08624 18.72979 47.74176 1.000 13.65167 84 ILE C N 1
ATOM 2807 C CA . ILE C 1 85 ? 3.64558 17.51764 47.05505 1.000 13.43150 84 ILE C CA 1
ATOM 2808 C C . ILE C 1 85 ? 3.61800 17.73339 45.54416 1.000 13.26164 84 ILE C C 1
ATOM 2809 O O . ILE C 1 85 ? 4.08155 16.89151 44.76762 1.000 14.26832 84 ILE C O 1
ATOM 2814 N N . LEU C 1 86 ? 3.06892 18.87249 45.10488 1.000 13.03401 85 LEU C N 1
ATOM 2815 C CA . LEU C 1 86 ? 2.93658 19.13747 43.67534 1.000 13.32086 85 LEU C CA 1
ATOM 2816 C C . LEU C 1 86 ? 4.29886 19.30857 43.01616 1.000 13.86703 85 LEU C C 1
ATOM 2817 O O . LEU C 1 86 ? 4.49513 18.89145 41.87036 1.000 14.31717 85 LEU C O 1
ATOM 2822 N N A SER C 1 87 ? 5.24655 19.93708 43.71752 0.649 13.75436 86 SER C N 1
ATOM 2823 N N B SER C 1 87 ? 5.25504 19.90425 43.73174 0.351 13.70618 86 SER C N 1
ATOM 2824 C CA A SER C 1 87 ? 6.58870 20.08410 43.16627 0.649 16.74728 86 SER C CA 1
ATOM 2825 C CA B SER C 1 87 ? 6.60324 20.03293 43.19222 0.351 16.89537 86 SER C CA 1
ATOM 2826 C C A SER C 1 87 ? 7.22334 18.72401 42.92567 0.649 13.82041 86 SER C C 1
ATOM 2827 C C B SER C 1 87 ? 7.24461 18.66550 42.98859 0.351 14.22294 86 SER C C 1
ATOM 2828 O O A SER C 1 87 ? 7.87463 18.50343 41.89744 0.649 15.29084 86 SER C O 1
ATOM 2829 O O B SER C 1 87 ? 7.93177 18.43801 41.98515 0.351 15.02216 86 SER C O 1
ATOM 2834 N N A MET C 1 88 ? 7.04468 17.79742 43.86625 0.649 13.83752 87 MET C N 1
ATOM 2835 N N B MET C 1 88 ? 7.02499 17.73833 43.92549 0.351 14.23910 87 MET C N 1
ATOM 2836 C CA A MET C 1 88 ? 7.54968 16.44243 43.68119 0.649 14.69226 87 MET C CA 1
ATOM 2837 C CA B MET C 1 88 ? 7.50571 16.36932 43.74864 0.351 14.78866 87 MET C CA 1
ATOM 2838 C C A MET C 1 88 ? 6.85432 15.75087 42.51618 0.649 13.41402 87 MET C C 1
ATOM 2839 C C B MET C 1 88 ? 6.83941 15.70293 42.55417 0.351 13.09351 87 MET C C 1
ATOM 2840 O O A MET C 1 88 ? 7.51939 15.11786 41.68833 0.649 14.31113 87 MET C O 1
ATOM 2841 O O B MET C 1 88 ? 7.50763 15.05547 41.74021 0.351 14.32934 87 MET C O 1
ATOM 2850 N N . PHE C 1 89 ? 5.52021 15.85960 42.42618 1.000 13.48943 88 PHE C N 1
ATOM 2851 C CA . PHE C 1 89 ? 4.80654 15.25434 41.30042 1.000 13.44344 88 PHE C CA 1
ATOM 2852 C C . PHE C 1 89 ? 5.31909 15.80264 39.96773 1.000 12.45755 88 PHE C C 1
ATOM 2853 O O . PHE C 1 89 ? 5.48225 15.05233 38.99833 1.000 12.86656 88 PHE C O 1
ATOM 2861 N N . GLU C 1 90 ? 5.56183 17.11265 39.88967 1.000 12.99785 89 GLU C N 1
ATOM 2862 C CA . GLU C 1 90 ? 6.06091 17.70137 38.64726 1.000 12.91953 89 GLU C CA 1
ATOM 2863 C C . GLU C 1 90 ? 7.41577 17.10654 38.26181 1.000 14.39262 89 GLU C C 1
ATOM 2864 O O . GLU C 1 90 ? 7.64556 16.75869 37.09638 1.000 14.01135 89 GLU C O 1
ATOM 2870 N N . LEU C 1 91 ? 8.33638 16.99923 39.22351 1.000 13.93762 90 LEU C N 1
ATOM 2871 C CA . LEU C 1 91 ? 9.66112 16.45230 38.92742 1.000 14.60505 90 LEU C CA 1
ATOM 2872 C C . LEU C 1 91 ? 9.58433 14.96007 38.63202 1.000 12.84228 90 LEU C C 1
ATOM 2873 O O . LEU C 1 91 ? 10.30894 14.45676 37.76181 1.000 13.64299 90 LEU C O 1
ATOM 2878 N N . PHE C 1 92 ? 8.69137 14.24288 39.32657 1.000 12.61311 91 PHE C N 1
ATOM 2879 C CA . PHE C 1 92 ? 8.46225 12.83405 39.03694 1.000 13.26684 91 PHE C CA 1
ATOM 2880 C C . PHE C 1 92 ? 8.01188 12.66414 37.59018 1.000 12.33068 91 PHE C C 1
ATOM 2881 O O . PHE C 1 92 ? 8.52328 11.81033 36.85611 1.000 12.72855 91 PHE C O 1
ATOM 2889 N N . SER C 1 93 ? 7.05120 13.48312 37.16607 1.000 12.00759 92 SER C N 1
ATOM 2890 C CA . SER C 1 93 ? 6.53423 13.36647 35.80962 1.000 12.19734 92 SER C CA 1
ATOM 2891 C C . SER C 1 93 ? 7.62174 13.67917 34.78270 1.000 12.18816 92 SER C C 1
ATOM 2892 O O . SER C 1 93 ? 7.79052 12.95349 33.79605 1.000 12.38198 92 SER C O 1
ATOM 2895 N N . THR C 1 94 ? 8.39118 14.73463 35.02453 1.000 12.94159 93 THR C N 1
ATOM 2896 C CA . THR C 1 94 ? 9.50259 15.03986 34.12934 1.000 12.90321 93 THR C CA 1
ATOM 2897 C C . THR C 1 94 ? 10.44207 13.85288 33.95945 1.000 13.29895 93 THR C C 1
ATOM 2898 O O . THR C 1 94 ? 10.87677 13.54852 32.83696 1.000 14.69378 93 THR C O 1
ATOM 2902 N N A GLN C 1 95 ? 10.75941 13.15487 35.04762 0.501 13.50232 94 GLN C N 1
ATOM 2903 N N C GLN C 1 95 ? 10.73896 13.14301 35.04414 0.499 13.45878 94 GLN C N 1
ATOM 2904 C CA A GLN C 1 95 ? 11.70997 12.05288 34.94596 0.501 14.65892 94 GLN C CA 1
ATOM 2905 C CA C GLN C 1 95 ? 11.70162 12.05102 34.97219 0.499 14.62411 94 GLN C CA 1
ATOM 2906 C C A GLN C 1 95 ? 11.09692 10.79576 34.34015 0.501 13.31799 94 GLN C C 1
ATOM 2907 C C C GLN C 1 95 ? 11.11015 10.77575 34.39122 0.499 13.50716 94 GLN C C 1
ATOM 2908 O O A GLN C 1 95 ? 11.77306 10.08313 33.58835 0.501 14.38095 94 GLN C O 1
ATOM 2909 O O C GLN C 1 95 ? 11.82023 10.03169 33.70344 0.499 14.34711 94 GLN C O 1
ATOM 2920 N N . PHE C 1 96 ? 9.83029 10.49212 34.64995 1.000 11.16768 95 PHE C N 1
ATOM 2921 C CA . PHE C 1 96 ? 9.30420 9.15813 34.41947 1.000 12.43735 95 PHE C CA 1
ATOM 2922 C C . PHE C 1 96 ? 8.11337 9.04493 33.47073 1.000 11.26229 95 PHE C C 1
ATOM 2923 O O . PHE C 1 96 ? 7.82138 7.92898 33.04071 1.000 11.83453 95 PHE C O 1
ATOM 2931 N N . ALA C 1 97 ? 7.40108 10.13268 33.15824 1.000 11.31057 96 ALA C N 1
ATOM 2932 C CA . ALA C 1 97 ? 6.13810 9.97972 32.44397 1.000 11.17626 96 ALA C CA 1
ATOM 2933 C C . ALA C 1 97 ? 6.33999 9.38120 31.05198 1.000 12.50751 96 ALA C C 1
ATOM 2934 O O . ALA C 1 97 ? 5.50729 8.59709 30.59289 1.000 13.04246 96 ALA C O 1
ATOM 2936 N N . GLU C 1 98 ? 7.41505 9.76062 30.35144 1.000 11.09296 97 GLU C N 1
ATOM 2937 C CA . GLU C 1 98 ? 7.60397 9.25189 28.99274 1.000 12.11365 97 GLU C CA 1
ATOM 2938 C C . GLU C 1 98 ? 7.84134 7.75205 28.99859 1.000 12.13172 97 GLU C C 1
ATOM 2939 O O . GLU C 1 98 ? 7.25232 7.02069 28.19975 1.000 13.04563 97 GLU C O 1
ATOM 2945 N N . LYS C 1 99 ? 8.69909 7.26358 29.90290 1.000 11.63826 98 LYS C N 1
ATOM 2946 C CA . LYS C 1 99 ? 8.92922 5.82450 29.97053 1.000 12.89519 98 LYS C CA 1
ATOM 2947 C C . LYS C 1 99 ? 7.69771 5.07992 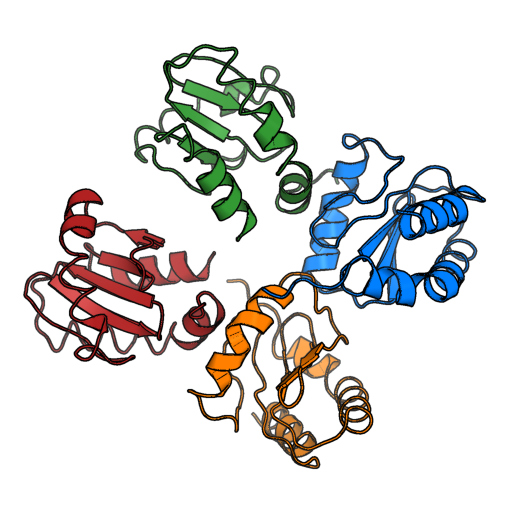30.46131 1.000 11.61792 98 LYS C C 1
ATOM 2948 O O . LYS C 1 99 ? 7.39705 3.99041 29.98037 1.000 12.15702 98 LYS C O 1
ATOM 2954 N N . LEU C 1 100 ? 6.98018 5.63873 31.44373 1.000 12.23226 99 LEU C N 1
ATOM 2955 C CA . LEU C 1 100 ? 5.78744 4.97200 31.95968 1.000 11.38704 99 LEU C CA 1
ATOM 2956 C C . LEU C 1 100 ? 4.70886 4.88429 30.89257 1.000 11.30732 99 LEU C C 1
ATOM 2957 O O . LEU C 1 100 ? 3.97881 3.89389 30.82197 1.000 12.06551 99 LEU C O 1
ATOM 2962 N N . ALA C 1 101 ? 4.59343 5.91739 30.05548 1.000 11.76418 100 ALA C N 1
ATOM 2963 C CA . ALA C 1 101 ? 3.51623 5.93080 29.06999 1.000 11.82712 100 ALA C CA 1
ATOM 2964 C C . ALA C 1 101 ? 3.68623 4.82107 28.04182 1.000 12.66806 100 ALA C C 1
ATOM 2965 O O . ALA C 1 101 ? 2.69635 4.27929 27.55398 1.000 11.98962 100 ALA C O 1
ATOM 2967 N N . LEU C 1 102 ? 4.93280 4.48379 27.68380 1.000 11.83408 101 LEU C N 1
ATOM 2968 C CA . LEU C 1 102 ? 5.17965 3.38321 26.75007 1.000 12.02599 101 LEU C CA 1
ATOM 2969 C C . LEU C 1 102 ? 5.12112 2.03818 27.44764 1.000 12.34174 101 LEU C C 1
ATOM 2970 O O . LEU C 1 102 ? 4.65078 1.06475 26.85312 1.000 13.85721 101 LEU C O 1
ATOM 2975 N N . GLU C 1 103 ? 5.54142 1.98171 28.71520 1.000 12.95599 102 GLU C N 1
ATOM 2976 C CA . GLU C 1 103 ? 5.50975 0.71316 29.44299 1.000 13.89427 102 GLU C CA 1
ATOM 2977 C C . GLU C 1 103 ? 4.08951 0.20870 29.66624 1.000 15.04165 102 GLU C C 1
ATOM 2978 O O . GLU C 1 103 ? 3.83935 -1.00128 29.59066 1.000 15.32318 102 GLU C O 1
ATOM 2984 N N . TYR C 1 104 ? 3.14987 1.11153 29.94724 1.000 14.01889 103 TYR C N 1
ATOM 2985 C CA . TYR C 1 104 ? 1.78474 0.74475 30.33540 1.000 13.62312 103 TYR C CA 1
ATOM 2986 C C . TYR C 1 104 ? 0.77769 1.48555 29.47773 1.000 14.96050 103 TYR C C 1
ATOM 2987 O O . TYR C 1 104 ? -0.01605 2.28564 29.98360 1.000 16.55753 103 TYR C O 1
ATOM 2996 N N . PRO C 1 105 ? 0.75868 1.23118 28.17168 1.000 15.46808 104 PRO C N 1
ATOM 2997 C CA . PRO C 1 105 ? -0.12814 1.99447 27.29618 1.000 15.96549 104 PRO C CA 1
ATOM 2998 C C . PRO C 1 105 ? -1.56114 1.50048 27.38149 1.000 16.49448 104 PRO C C 1
ATOM 2999 O O . PRO C 1 105 ? -1.84337 0.35984 27.73390 1.000 18.17383 104 PRO C O 1
ATOM 3003 N N A ARG C 1 106 ? -2.46582 2.38544 27.01811 0.618 18.56316 105 ARG C N 1
ATOM 3004 N N B ARG C 1 106 ? -2.47159 2.39818 27.03692 0.382 18.68941 105 ARG C N 1
ATOM 3005 C CA A ARG C 1 106 ? -3.88032 2.06516 26.98417 0.618 20.69209 105 ARG C CA 1
ATOM 3006 C CA B ARG C 1 106 ? -3.89264 2.09364 26.97481 0.382 20.67240 105 ARG C CA 1
ATOM 3007 C C A ARG C 1 106 ? -4.27128 1.77750 25.54197 0.618 18.17849 105 ARG C C 1
ATOM 3008 C C B ARG C 1 106 ? -4.27271 1.78153 25.53336 0.382 18.12901 105 ARG C C 1
ATOM 3009 O O A ARG C 1 106 ? -3.74007 2.39305 24.61086 0.618 25.19792 105 ARG C O 1
ATOM 3010 O O B ARG C 1 106 ? -3.74555 2.39069 24.59616 0.382 25.50238 105 ARG C O 1
ATOM 3025 N N . THR C 1 107 ? -5.17120 0.81197 25.36225 1.000 20.10208 106 THR C N 1
ATOM 3026 C CA . THR C 1 107 ? -5.62660 0.39904 24.04264 1.000 21.92841 106 THR C CA 1
ATOM 3027 C C . THR C 1 107 ? -6.69365 1.35996 23.55390 1.000 24.92134 106 THR C C 1
ATOM 3028 O O . THR C 1 107 ? -7.63680 1.67991 24.28798 1.000 22.74597 106 THR C O 1
ATOM 3032 N N . TYR C 1 108 ? -6.54341 1.81984 22.31782 0.900 22.93842 107 TYR C N 1
ATOM 3033 C CA . TYR C 1 108 ? -7.48387 2.75248 21.72768 0.900 26.77003 107 TYR C CA 1
ATOM 3034 C C . TYR C 1 108 ? -8.24542 2.15018 20.55453 0.900 42.42543 107 TYR C C 1
ATOM 3035 O O . TYR C 1 108 ? -9.17439 2.78849 20.04854 0.900 50.09388 107 TYR C O 1
ATOM 3044 N N . GLU C 1 109 ? -7.90242 0.93168 20.13681 1.000 46.18638 108 GLU C N 1
ATOM 3045 C CA . GLU C 1 109 ? -8.52468 0.29417 18.97841 1.000 40.36952 108 GLU C CA 1
ATOM 3046 C C . GLU C 1 109 ? -8.81337 -1.18822 19.21803 1.000 60.62249 108 GLU C C 1
ATOM 3047 O O . GLU C 1 109 ? -9.42624 -1.56799 20.21468 1.000 50.69236 108 GLU C O 1
ATOM 3053 N N . GLY D 1 1 ? 7.36493 -8.32890 36.97540 1.000 81.34389 0 GLY D N 1
ATOM 3054 C CA . GLY D 1 1 ? 8.20400 -9.44402 37.37401 1.000 58.92256 0 GLY D CA 1
ATOM 3055 C C . GLY D 1 1 ? 7.43082 -10.70185 37.72095 1.000 56.03466 0 GLY D C 1
ATOM 3056 O O . GLY D 1 1 ? 7.20285 -10.98585 38.89740 1.000 60.64076 0 GLY D O 1
ATOM 3057 N N . PRO D 1 2 ? 7.01795 -11.45525 36.69789 1.000 62.24050 1 PRO D N 1
ATOM 3058 C CA . PRO D 1 2 ? 6.32384 -12.72570 36.96107 1.000 61.82775 1 PRO D CA 1
ATOM 3059 C C . PRO D 1 2 ? 7.18109 -13.74242 37.69245 1.000 58.67841 1 PRO D C 1
ATOM 3060 O O . PRO D 1 2 ? 6.63886 -14.58583 38.41982 1.000 49.52218 1 PRO D O 1
ATOM 3064 N N . ILE D 1 3 ? 8.50544 -13.68428 37.52029 1.000 41.11494 2 ILE D N 1
ATOM 3065 C CA . ILE D 1 3 ? 9.39305 -14.68020 38.11906 1.000 45.90797 2 ILE D CA 1
ATOM 3066 C C . ILE D 1 3 ? 9.24124 -14.69191 39.63739 1.000 34.26753 2 ILE D C 1
ATOM 3067 O O . ILE D 1 3 ? 9.14532 -15.75756 40.25966 1.000 35.75833 2 ILE D O 1
ATOM 3072 N N . ILE D 1 4 ? 9.18208 -13.50935 40.25357 1.000 29.83982 3 ILE D N 1
ATOM 3073 C CA . ILE D 1 4 ? 9.12203 -13.44442 41.71020 1.000 53.78803 3 ILE D CA 1
ATOM 3074 C C . ILE D 1 4 ? 7.73622 -13.81788 42.22779 1.000 49.60148 3 ILE D C 1
ATOM 3075 O O . ILE D 1 4 ? 7.61136 -14.41563 43.30368 1.000 36.64113 3 ILE D O 1
ATOM 3080 N N . GLU D 1 5 ? 6.67749 -13.48826 41.48167 1.000 47.70879 4 GLU D N 1
ATOM 3081 C CA . GLU D 1 5 ? 5.34289 -13.92283 41.88173 1.000 54.54285 4 GLU D CA 1
ATOM 3082 C C . GLU D 1 5 ? 5.23294 -15.43834 41.83138 1.000 29.92445 4 GLU D C 1
ATOM 3083 O O . GLU D 1 5 ? 4.62601 -16.05766 42.71478 1.000 31.87246 4 GLU D O 1
ATOM 3089 N N . ASN D 1 6 ? 5.83106 -16.05540 40.81241 1.000 37.32453 5 ASN D N 1
ATOM 3090 C CA . ASN D 1 6 ? 5.85631 -17.51069 40.74414 1.000 32.73890 5 ASN D CA 1
ATOM 3091 C C . ASN D 1 6 ? 6.69824 -18.10294 41.86641 1.000 31.92726 5 ASN D C 1
ATOM 3092 O O . ASN D 1 6 ? 6.36391 -19.16338 42.40327 1.000 26.52236 5 ASN D O 1
ATOM 3097 N N . CYS D 1 7 ? 7.79443 -17.43529 42.23317 1.000 31.75732 6 CYS D N 1
ATOM 3098 C CA . CYS D 1 7 ? 8.62227 -17.92194 43.33342 1.000 26.39115 6 CYS D CA 1
ATOM 3099 C C . CYS D 1 7 ? 7.85075 -17.91007 44.64611 1.000 23.25696 6 CYS D C 1
ATOM 3100 O O . CYS D 1 7 ? 7.86912 -18.88881 45.39830 1.000 25.24569 6 CYS D O 1
ATOM 3103 N N . ALA D 1 8 ? 7.18050 -16.79515 44.94271 1.000 27.02025 7 ALA D N 1
ATOM 3104 C CA . ALA D 1 8 ? 6.40402 -16.69632 46.17368 1.000 23.41853 7 ALA D CA 1
ATOM 3105 C C . ALA D 1 8 ? 5.32689 -17.76961 46.22042 1.000 28.88220 7 ALA D C 1
ATOM 3106 O O . ALA D 1 8 ? 5.20620 -18.50680 47.20918 1.000 25.61704 7 ALA D O 1
ATOM 3108 N N . ALA D 1 9 ? 4.54251 -17.88356 45.14458 1.000 27.89212 8 ALA D N 1
ATOM 3109 C CA . ALA D 1 9 ? 3.46164 -18.86192 45.11963 1.000 26.94397 8 ALA D CA 1
ATOM 3110 C C . ALA D 1 9 ? 3.99036 -20.27553 45.31267 1.000 22.29912 8 ALA D C 1
ATOM 3111 O O . ALA D 1 9 ? 3.34322 -21.10190 45.96156 1.000 26.45665 8 ALA D O 1
ATOM 3113 N N . PHE D 1 10 ? 5.17995 -20.55824 44.78293 1.000 24.52484 9 PHE D N 1
ATOM 3114 C CA . PHE D 1 10 ? 5.77780 -21.87705 44.93974 1.000 20.60174 9 PHE D CA 1
ATOM 3115 C C . PHE D 1 10 ? 6.07484 -22.18857 46.40521 1.000 22.56185 9 PHE D C 1
ATOM 3116 O O . PHE D 1 10 ? 5.77870 -23.28299 46.89157 1.000 21.33590 9 PHE D O 1
ATOM 3124 N N . ILE D 1 11 ? 6.70197 -21.25094 47.11778 1.000 22.78547 10 ILE D N 1
ATOM 3125 C CA . ILE D 1 11 ? 6.99702 -21.47754 48.53186 1.000 22.41651 10 ILE D CA 1
ATOM 3126 C C . ILE D 1 11 ? 5.71145 -21.61926 49.33333 1.000 20.09408 10 ILE D C 1
ATOM 3127 O O . ILE D 1 11 ? 5.61278 -22.46840 50.22381 1.000 21.86214 10 ILE D O 1
ATOM 3132 N N . GLU D 1 12 ? 4.70575 -20.79643 49.01477 1.000 21.70904 11 GLU D N 1
ATOM 3133 C CA . GLU D 1 12 ? 3.44954 -20.78979 49.76077 1.000 21.49162 11 GLU D CA 1
ATOM 3134 C C . GLU D 1 12 ? 2.70666 -22.11147 49.68419 1.000 29.45050 11 GLU D C 1
ATOM 3135 O O . GLU D 1 12 ? 1.83466 -22.35769 50.52480 1.000 28.97409 11 GLU D O 1
ATOM 3141 N N . LYS D 1 13 ? 3.00625 -22.95473 48.69164 1.000 25.96689 12 LYS D N 1
ATOM 3142 C CA . LYS D 1 13 ? 2.38899 -24.27786 48.65439 1.000 25.66699 12 LYS D CA 1
ATOM 3143 C C . LYS D 1 13 ? 2.66708 -25.04813 49.93808 1.000 32.11178 12 LYS D C 1
ATOM 3144 O O . LYS D 1 13 ? 1.85150 -25.87728 50.35380 1.000 38.26487 12 LYS D O 1
ATOM 3150 N N . THR D 1 14 ? 3.78777 -24.76158 50.59944 1.000 27.93871 13 THR D N 1
ATOM 3151 C CA . THR D 1 14 ? 4.21536 -25.56200 51.74044 1.000 28.49657 13 THR D CA 1
ATOM 3152 C C . THR D 1 14 ? 4.49120 -24.74669 53.00019 1.000 25.67364 13 THR D C 1
ATOM 3153 O O . THR D 1 14 ? 4.26755 -25.23125 54.11302 1.000 32.38479 13 THR D O 1
ATOM 3157 N N A MET D 1 15 ? 4.99487 -23.51919 52.84693 0.748 23.53412 14 MET D N 1
ATOM 3158 N N B MET D 1 15 ? 4.95705 -23.51426 52.83124 0.252 24.01824 14 MET D N 1
ATOM 3159 C CA A MET D 1 15 ? 5.42698 -22.69783 53.97460 0.748 25.60198 14 MET D CA 1
ATOM 3160 C CA B MET D 1 15 ? 5.40379 -22.67938 53.93603 0.252 25.63664 14 MET D CA 1
ATOM 3161 C C A MET D 1 15 ? 4.79860 -21.31780 53.85859 0.748 21.25989 14 MET D C 1
ATOM 3162 C C B MET D 1 15 ? 4.74825 -21.31616 53.83212 0.252 21.51864 14 MET D C 1
ATOM 3163 O O A MET D 1 15 ? 4.93738 -20.66093 52.82425 0.748 23.12595 14 MET D O 1
ATOM 3164 O O B MET D 1 15 ? 4.80901 -20.67598 52.77817 0.252 24.13391 14 MET D O 1
ATOM 3173 N N . SER D 1 16 ? 4.14446 -20.86165 54.92649 1.000 21.12580 15 SER D N 1
ATOM 3174 C CA . SER D 1 16 ? 3.44871 -19.58344 54.87636 1.000 20.40391 15 SER D CA 1
ATOM 3175 C C . SER D 1 16 ? 4.31096 -18.39147 55.27416 1.000 20.19554 15 SER D C 1
ATOM 3176 O O . SER D 1 16 ? 3.94084 -17.25707 54.95547 1.000 21.53364 15 SER D O 1
ATOM 3179 N N . LYS D 1 17 ? 5.44036 -18.60297 55.96190 1.000 17.21019 16 LYS D N 1
ATOM 3180 C CA . LYS D 1 17 ? 6.29478 -17.50301 56.42127 1.000 16.41994 16 LYS D CA 1
ATOM 3181 C C . LYS D 1 17 ? 7.62538 -17.54934 55.67742 1.000 16.16721 16 LYS D C 1
ATOM 3182 O O . LYS D 1 17 ? 8.46738 -18.41450 55.95301 1.000 15.45636 16 LYS D O 1
ATOM 3188 N N . TYR D 1 18 ? 7.81683 -16.62193 54.74290 1.000 15.42996 17 TYR D N 1
ATOM 3189 C CA . TYR D 1 18 ? 9.01600 -16.64230 53.91715 1.000 15.57743 17 TYR D CA 1
ATOM 3190 C C . TYR D 1 18 ? 9.29527 -15.23355 53.41729 1.000 16.71346 17 TYR D C 1
ATOM 3191 O O . TYR D 1 18 ? 8.44193 -14.34326 53.47766 1.000 17.08255 17 TYR D O 1
ATOM 3200 N N . ALA D 1 19 ? 10.50841 -15.04606 52.90563 1.000 15.47233 18 ALA D N 1
ATOM 3201 C CA . ALA D 1 19 ? 10.85100 -13.84801 52.15444 1.000 17.04885 18 ALA D CA 1
ATOM 3202 C C . ALA D 1 19 ? 11.82994 -14.24394 51.05941 1.000 16.28780 18 ALA D C 1
ATOM 3203 O O . ALA D 1 19 ? 12.51228 -15.26699 51.14780 1.000 16.18892 18 ALA D O 1
ATOM 3205 N N . ILE D 1 20 ? 11.86849 -13.44461 49.99559 1.000 16.50252 19 ILE D N 1
ATOM 3206 C CA . ILE D 1 20 ? 12.89798 -13.54571 48.97232 1.000 16.55110 19 ILE D CA 1
ATOM 3207 C C . ILE D 1 20 ? 13.57126 -12.19182 48.89539 1.000 18.01953 19 ILE D C 1
ATOM 3208 O O . ILE D 1 20 ? 12.89290 -11.16530 48.76808 1.000 18.47796 19 ILE D O 1
ATOM 3213 N N . THR D 1 21 ? 14.89196 -12.18278 49.01756 1.000 17.19653 20 THR D N 1
ATOM 3214 C CA . THR D 1 21 ? 15.63551 -10.93619 49.09138 1.000 17.54002 20 THR D CA 1
ATOM 3215 C C . THR D 1 21 ? 16.86613 -11.02686 48.20689 1.000 18.74458 20 THR D C 1
ATOM 3216 O O . THR D 1 21 ? 17.27554 -12.10843 47.77926 1.000 18.17734 20 THR D O 1
ATOM 3220 N N . LEU D 1 22 ? 17.44328 -9.86530 47.92305 1.000 18.95632 21 LEU D N 1
ATOM 3221 C CA . LEU D 1 22 ? 18.75258 -9.80407 47.29654 1.000 19.16013 21 LEU D CA 1
ATOM 3222 C C . LEU D 1 22 ? 19.81438 -9.83764 48.38435 1.000 21.28242 21 LEU D C 1
ATOM 3223 O O . LEU D 1 22 ? 19.53047 -9.61801 49.56390 1.000 21.03674 21 LEU D O 1
ATOM 32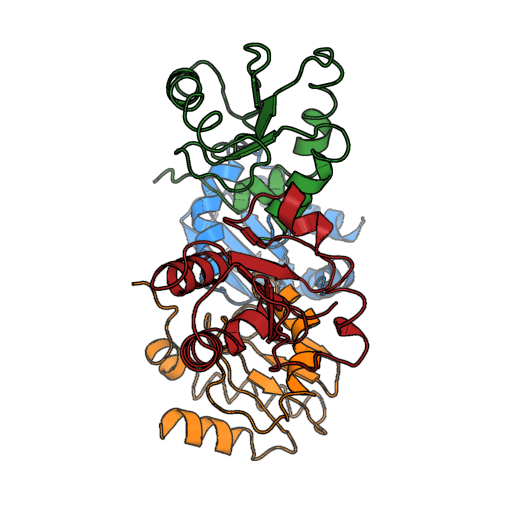28 N N . SER D 1 23 ? 21.05073 -10.10786 47.97463 1.000 20.20627 22 SER D N 1
ATOM 3229 C CA . SER D 1 23 ? 22.13101 -10.23397 48.94544 1.000 24.25717 22 SER D CA 1
ATOM 3230 C C . SER D 1 23 ? 22.41248 -8.93267 49.69500 1.000 29.00348 22 SER D C 1
ATOM 3231 O O . SER D 1 23 ? 23.00671 -8.97790 50.77773 1.000 38.31027 22 SER D O 1
ATOM 3234 N N . ASP D 1 24 ? 21.99007 -7.78235 49.16443 1.000 22.56734 23 ASP D N 1
ATOM 3235 C CA . ASP D 1 24 ? 22.18294 -6.49955 49.83354 1.000 27.38968 23 ASP D CA 1
ATOM 3236 C C . ASP D 1 24 ? 21.02852 -6.12511 50.75496 1.000 29.13564 23 ASP D C 1
ATOM 3237 O O . ASP D 1 24 ? 21.01311 -5.00827 51.28203 1.000 31.80967 23 ASP D O 1
ATOM 3242 N N . GLY D 1 25 ? 20.05769 -7.01579 50.94057 1.000 25.09742 24 GLY D N 1
ATOM 3243 C CA . GLY D 1 25 ? 18.93375 -6.76824 51.81730 1.000 29.74996 24 GLY D CA 1
ATOM 3244 C C . GLY D 1 25 ? 17.66160 -6.29851 51.13709 1.000 25.63326 24 GLY D C 1
ATOM 3245 O O . GLY D 1 25 ? 16.63292 -6.18447 51.81288 1.000 30.90350 24 GLY D O 1
ATOM 3246 N N . THR D 1 26 ? 17.69721 -6.01909 49.83510 1.000 24.12687 25 THR D N 1
ATOM 3247 C CA . THR D 1 26 ? 16.49769 -5.58984 49.12670 1.000 23.73413 25 THR D CA 1
ATOM 3248 C C . THR D 1 26 ? 15.43694 -6.67752 49.19482 1.000 26.10664 25 THR D C 1
ATOM 3249 O O . THR D 1 26 ? 15.67801 -7.81369 48.77699 1.000 23.86762 25 THR D O 1
ATOM 3253 N N . ILE D 1 27 ? 14.26226 -6.33093 49.71250 1.000 23.16645 26 ILE D N 1
ATOM 3254 C CA . ILE D 1 27 ? 13.16754 -7.28414 49.85900 1.000 21.71484 26 ILE D CA 1
ATOM 3255 C C . ILE D 1 27 ? 12.36025 -7.33509 48.57178 1.000 27.75111 26 ILE D C 1
ATOM 3256 O O . ILE D 1 27 ? 11.75941 -6.33260 48.16849 1.000 30.90437 26 ILE D O 1
ATOM 3261 N N . LEU D 1 28 ? 12.32926 -8.50674 47.93676 1.000 23.61358 27 LEU D N 1
ATOM 3262 C CA . LEU D 1 28 ? 11.54597 -8.69818 46.72203 1.000 22.21987 27 LEU D CA 1
ATOM 3263 C C . LEU D 1 28 ? 10.10738 -9.11130 47.02763 1.000 21.66446 27 LEU D C 1
ATOM 3264 O O . LEU D 1 28 ? 9.16944 -8.59401 46.40837 1.000 23.20330 27 LEU D O 1
ATOM 3269 N N . LYS D 1 29 ? 9.91334 -10.02178 47.98807 1.000 21.04194 28 LYS D N 1
ATOM 3270 C CA . LYS D 1 29 ? 8.60295 -10.48810 48.43472 1.000 20.68126 28 LYS D CA 1
ATOM 3271 C C . LYS D 1 29 ? 8.75080 -10.97381 49.87300 1.000 21.69057 28 LYS D C 1
ATOM 3272 O O . LYS D 1 29 ? 9.79524 -11.52295 50.23100 1.000 22.08235 28 LYS D O 1
ATOM 3278 N N . SER D 1 30 ? 7.72283 -10.77281 50.69972 1.000 20.72729 29 SER D N 1
ATOM 3279 C CA . SER D 1 30 ? 7.79197 -11.26602 52.07435 1.000 20.23981 29 SER D CA 1
ATOM 3280 C C . SER D 1 30 ? 6.39988 -11.41091 52.66828 1.000 21.27405 29 SER D C 1
ATOM 3281 O O . SER D 1 30 ? 5.55973 -10.51832 52.51891 1.000 23.70278 29 SER D O 1
ATOM 3284 N N . THR D 1 31 ? 6.17987 -12.53005 53.36197 1.000 19.01555 30 THR D N 1
ATOM 3285 C CA . THR D 1 31 ? 5.06777 -12.65405 54.29766 1.000 19.14346 30 THR D CA 1
ATOM 3286 C C . THR D 1 31 ? 5.51828 -12.52085 55.74751 1.000 18.09730 30 THR D C 1
ATOM 3287 O O . THR D 1 31 ? 4.67612 -12.54999 56.64800 1.000 20.06574 30 THR D O 1
ATOM 3291 N N . ILE D 1 32 ? 6.83170 -12.41602 55.98797 1.000 19.62487 31 ILE D N 1
ATOM 3292 C CA . ILE D 1 32 ? 7.38654 -12.12354 57.30549 1.000 20.71232 31 ILE D CA 1
ATOM 3293 C C . ILE D 1 32 ? 7.27857 -10.62175 57.53594 1.000 20.65860 31 ILE D C 1
ATOM 3294 O O . ILE D 1 32 ? 7.52223 -9.82757 56.61865 1.000 22.19717 31 ILE D O 1
ATOM 3299 N N A LYS D 1 33 ? 6.89795 -10.22614 58.75286 0.592 20.88660 32 LYS D N 1
ATOM 3300 N N B LYS D 1 33 ? 6.89584 -10.22553 58.75104 0.408 20.82251 32 LYS D N 1
ATOM 3301 C CA A LYS D 1 33 ? 6.84188 -8.80740 59.09790 0.592 25.61314 32 LYS D CA 1
ATOM 3302 C CA B LYS D 1 33 ? 6.83475 -8.80697 59.09336 0.408 25.66470 32 LYS D CA 1
ATOM 3303 C C A LYS D 1 33 ? 8.15610 -8.12055 58.75030 0.592 27.36898 32 LYS D C 1
ATOM 3304 C C B LYS D 1 33 ? 8.15174 -8.11962 58.75395 0.408 27.35864 32 LYS D C 1
ATOM 3305 O O A LYS D 1 33 ? 9.23777 -8.61073 59.08390 0.592 25.42506 32 LYS D O 1
ATOM 3306 O O B LYS D 1 33 ? 9.23092 -8.60835 59.09832 0.408 25.65011 32 LYS D O 1
ATOM 3317 N N . ASN D 1 34 ? 8.04827 -6.97972 58.06542 1.000 25.30523 33 ASN D N 1
ATOM 3318 C CA . ASN D 1 34 ? 9.22712 -6.32794 57.50072 1.000 32.31205 33 ASN D CA 1
ATOM 3319 C C . ASN D 1 34 ? 10.24129 -5.95165 58.57389 1.000 29.40436 33 ASN D C 1
ATOM 3320 O O . ASN D 1 34 ? 11.45496 -6.05650 58.35591 1.000 25.94019 33 ASN D O 1
ATOM 3325 N N . GLU D 1 35 ? 9.76866 -5.51808 59.74051 1.000 25.73038 34 GLU D N 1
ATOM 3326 C CA . GLU D 1 35 ? 10.69800 -5.15114 60.80240 1.000 32.38320 34 GLU D CA 1
ATOM 3327 C C . GLU D 1 35 ? 11.37916 -6.38204 61.38770 1.000 29.70989 34 GLU D C 1
ATOM 3328 O O . GLU D 1 35 ? 12.56288 -6.33167 61.74506 1.000 30.80758 34 GLU D O 1
ATOM 3334 N N . THR D 1 36 ? 10.64824 -7.49607 61.49090 1.000 26.86160 35 THR D N 1
ATOM 3335 C CA . THR D 1 36 ? 11.25645 -8.74676 61.93252 1.000 27.10217 35 THR D CA 1
ATOM 3336 C C . THR D 1 36 ? 12.32851 -9.18581 60.94925 1.000 25.93278 35 THR D C 1
ATOM 3337 O O . THR D 1 36 ? 13.42729 -9.59615 61.34359 1.000 25.69120 35 THR D O 1
ATOM 3341 N N . LEU D 1 37 ? 12.02782 -9.07949 59.65692 1.000 23.24682 36 LEU D N 1
ATOM 3342 C CA . LEU D 1 37 ? 12.95916 -9.51512 58.62742 1.000 25.30240 36 LEU D CA 1
ATOM 3343 C C . LEU D 1 37 ? 14.22625 -8.66823 58.63348 1.000 28.14469 36 LEU D C 1
ATOM 3344 O O . LEU D 1 37 ? 15.33984 -9.20176 58.61044 1.000 26.73991 36 LEU D O 1
ATOM 3349 N N . LYS D 1 38 ? 14.07508 -7.34045 58.68276 1.000 24.20807 37 LYS D N 1
ATOM 3350 C CA . LYS D 1 38 ? 15.23727 -6.45812 58.64323 1.000 29.05752 37 LYS D CA 1
ATOM 3351 C C . LYS D 1 38 ? 16.15122 -6.66158 59.84335 1.000 33.70354 37 LYS D C 1
ATOM 3352 O O . LYS D 1 38 ? 17.37308 -6.52422 59.71924 1.000 29.48966 37 LYS D O 1
ATOM 3358 N N . LYS D 1 39 ? 15.58847 -6.99411 61.00624 1.000 23.53282 38 LYS D N 1
ATOM 3359 C CA . LYS D 1 39 ? 16.41352 -7.22954 62.18461 1.000 23.74894 38 LYS D CA 1
ATOM 3360 C C . LYS D 1 39 ? 17.24647 -8.49985 62.06622 1.000 20.67689 38 LYS D C 1
ATOM 3361 O O . LYS D 1 39 ? 18.26381 -8.62588 62.75637 1.000 22.09237 38 LYS D O 1
ATOM 3367 N N . THR D 1 40 ? 16.84894 -9.44316 61.21675 1.000 24.18157 39 THR D N 1
ATOM 3368 C CA . THR D 1 40 ? 17.65678 -10.63670 61.00236 1.000 23.39402 39 THR D CA 1
ATOM 3369 C C . THR D 1 40 ? 18.72345 -10.46578 59.92401 1.000 26.97187 39 THR D C 1
ATOM 3370 O O . THR D 1 40 ? 19.61144 -11.32035 59.82196 1.000 27.75217 39 THR D O 1
ATOM 3374 N N A PHE D 1 41 ? 18.65815 -9.39554 59.12869 0.564 27.04646 40 PHE D N 1
ATOM 3375 N N B PHE D 1 41 ? 18.67615 -9.39069 59.13896 0.436 26.99508 40 PHE D N 1
ATOM 3376 C CA A PHE D 1 41 ? 19.64461 -9.20163 58.06571 0.564 27.71410 40 PHE D CA 1
ATOM 3377 C CA B PHE D 1 41 ? 19.65177 -9.22777 58.06167 0.436 27.85889 40 PHE D CA 1
ATOM 3378 C C A PHE D 1 41 ? 21.09123 -9.18669 58.55338 0.564 33.67139 40 PHE D C 1
ATOM 3379 C C B PHE D 1 41 ? 21.10188 -9.17051 58.54018 0.436 33.68146 40 PHE D C 1
ATOM 3380 O O A PHE D 1 41 ? 21.95736 -9.70838 57.82858 0.564 32.22313 40 PHE D O 1
ATOM 3381 O O B PHE D 1 41 ? 21.97920 -9.65528 57.80320 0.436 32.03876 40 PHE D O 1
ATOM 3396 N N . PRO D 1 42 ? 21.43314 -8.58715 59.70239 1.000 34.87538 41 PRO D N 1
ATOM 3397 C CA . PRO D 1 42 ? 22.82110 -8.69588 60.19718 1.000 33.08003 41 PRO D CA 1
ATOM 3398 C C . PRO D 1 42 ? 23.36880 -10.11695 60.27499 1.000 31.23048 41 PRO D C 1
ATOM 3399 O O . PRO D 1 42 ? 24.56479 -10.32241 60.02724 1.000 32.36615 41 PRO D O 1
ATOM 3403 N N . ILE D 1 43 ? 22.53965 -11.10274 60.63110 1.000 28.40739 42 ILE D N 1
ATOM 3404 C CA . ILE D 1 43 ? 22.99105 -12.49270 60.61797 1.000 28.81177 42 ILE D CA 1
ATOM 3405 C C . ILE D 1 43 ? 23.39440 -12.89047 59.20738 1.000 31.05394 42 ILE D C 1
ATOM 3406 O O . ILE D 1 43 ? 24.47924 -13.43946 58.97692 1.000 28.81958 42 ILE D O 1
ATOM 3411 N N . LEU D 1 44 ? 22.52137 -12.60018 58.24235 1.000 28.46845 43 LEU D N 1
ATOM 3412 C CA . LEU D 1 44 ? 22.75459 -12.99930 56.86214 1.000 27.21051 43 LEU D CA 1
ATOM 3413 C C . LEU D 1 44 ? 23.97946 -12.30085 56.28053 1.000 20.83584 43 LEU D C 1
ATOM 3414 O O . LEU D 1 44 ? 24.78440 -12.92992 55.58281 1.000 26.41435 43 LEU D O 1
ATOM 3419 N N A LYS D 1 45 ? 24.13849 -11.00555 56.57257 0.393 26.97375 44 LYS D N 1
ATOM 3420 N N B LYS D 1 45 ? 24.14169 -11.00134 56.55213 0.607 27.26145 44 LYS D N 1
ATOM 3421 C CA A LYS D 1 45 ? 25.29466 -10.25081 56.09384 0.393 23.36814 44 LYS D CA 1
ATOM 3422 C CA B LYS D 1 45 ? 25.28060 -10.27812 55.98575 0.607 22.51428 44 LYS D CA 1
ATOM 3423 C C A LYS D 1 45 ? 26.60114 -10.92385 56.49576 0.393 31.22261 44 LYS D C 1
ATOM 3424 C C B LYS D 1 45 ? 26.60581 -10.86643 56.45970 0.607 31.08431 44 LYS D C 1
ATOM 3425 O O A LYS D 1 45 ? 27.49058 -11.13322 55.66196 0.393 31.13101 44 LYS D O 1
ATOM 3426 O O B LYS D 1 45 ? 27.56047 -10.97314 55.67968 0.607 31.51506 44 LYS D O 1
ATOM 3437 N N A ASN D 1 46 ? 26.73470 -11.26519 57.78001 0.393 26.74898 45 ASN D N 1
ATOM 3438 N N B ASN D 1 46 ? 26.68069 -11.26413 57.73258 0.607 26.65472 45 ASN D N 1
ATOM 3439 C CA A ASN D 1 46 ? 27.94315 -11.93729 58.24621 0.393 26.22973 45 ASN D CA 1
ATOM 3440 C CA B ASN D 1 46 ? 27.88475 -11.91540 58.23794 0.607 25.92623 45 ASN D CA 1
ATOM 3441 C C A ASN D 1 46 ? 28.11594 -13.29412 57.57749 0.393 36.11623 45 ASN D C 1
ATOM 3442 C C B ASN D 1 46 ? 28.09724 -13.26973 57.57575 0.607 36.03871 45 ASN D C 1
ATOM 3443 O O A ASN D 1 46 ? 29.23332 -13.67548 57.20903 0.393 33.67748 45 ASN D O 1
ATOM 3444 O O B ASN D 1 46 ? 29.22497 -13.62172 57.20971 0.607 33.38617 45 ASN D O 1
ATOM 3453 N N . LEU D 1 47 ? 27.01946 -14.03581 57.40599 1.000 28.22213 46 LEU D N 1
ATOM 3454 C CA . LEU D 1 47 ? 27.12121 -15.37636 56.84458 1.000 27.25273 46 LEU D CA 1
ATOM 3455 C C . LEU D 1 47 ? 27.51053 -15.34882 55.37308 1.000 33.96394 46 LEU D C 1
ATOM 3456 O O . LEU D 1 47 ? 28.18141 -16.27078 54.89406 1.000 40.87841 46 LEU D O 1
ATOM 3461 N N . LEU D 1 48 ? 27.10629 -14.30494 54.64475 1.000 32.69696 47 LEU D N 1
ATOM 3462 C CA . LEU D 1 48 ? 27.35290 -14.24477 53.20991 1.000 41.42064 47 LEU D CA 1
ATOM 3463 C C . LEU D 1 48 ? 28.83312 -14.13943 52.87595 1.000 42.72502 47 LEU D C 1
ATOM 3464 O O . LEU D 1 48 ? 29.21405 -14.38828 51.72688 1.000 41.91174 47 LEU D O 1
ATOM 3469 N N . LYS D 1 49 ? 29.67006 -13.78412 53.85253 1.000 43.76718 48 LYS D N 1
ATOM 3470 C CA . LYS D 1 49 ? 31.09398 -13.60015 53.59097 1.000 61.38281 48 LYS D CA 1
ATOM 3471 C C . LYS D 1 49 ? 31.75514 -14.91044 53.17580 1.000 50.82837 48 LYS D C 1
ATOM 3472 O O . LYS D 1 49 ? 32.39142 -14.99025 52.11886 1.000 50.61616 48 LYS D O 1
ATOM 3478 N N . ASP D 1 50 ? 31.61216 -15.95148 53.99336 1.000 52.03282 49 ASP D N 1
ATOM 3479 C CA . ASP D 1 50 ? 32.26955 -17.21842 53.69478 1.000 68.43365 49 ASP D CA 1
ATOM 3480 C C . ASP D 1 50 ? 31.54038 -18.44786 54.21919 1.000 73.52470 49 ASP D C 1
ATOM 3481 O O . ASP D 1 50 ? 32.05204 -19.55643 54.03876 1.000 61.44198 49 ASP D O 1
ATOM 3486 N N . GLN D 1 51 ? 30.37564 -18.30609 54.85234 1.000 62.31401 50 GLN D N 1
ATOM 3487 C CA . GLN D 1 51 ? 29.67608 -19.43571 55.44988 1.000 51.02114 50 GLN D CA 1
ATOM 3488 C C . GLN D 1 51 ? 28.48108 -19.91393 54.63709 1.000 47.32229 50 GLN D C 1
ATOM 3489 O O . GLN D 1 51 ? 27.91385 -20.96270 54.96165 1.000 50.01468 50 GLN D O 1
ATOM 3495 N N . ILE D 1 52 ? 28.07915 -19.17765 53.60749 1.000 39.27956 51 ILE D N 1
ATOM 3496 C CA . ILE D 1 52 ? 26.95365 -19.58749 52.76981 1.000 32.43199 51 ILE D CA 1
ATOM 3497 C C . ILE D 1 52 ? 27.27933 -19.45570 51.28120 1.000 31.95724 51 ILE D C 1
ATOM 3498 O O . ILE D 1 52 ? 26.83296 -18.51064 50.61747 1.000 28.01471 51 ILE D O 1
ATOM 3503 N N . PRO D 1 53 ? 28.06567 -20.37518 50.71749 1.000 31.68357 52 PRO D N 1
ATOM 3504 C CA . PRO D 1 53 ? 28.30008 -20.36030 49.27070 1.000 38.28829 52 PRO D CA 1
ATOM 3505 C C . PRO D 1 53 ? 26.99191 -20.53887 48.51572 1.000 25.87313 52 PRO D C 1
ATOM 3506 O O . PRO D 1 53 ? 26.00251 -21.05190 49.04465 1.000 25.13690 52 PRO D O 1
ATOM 3510 N N . THR D 1 54 ? 26.99210 -20.09640 47.26167 1.000 26.09484 53 THR D N 1
ATOM 3511 C CA . THR D 1 54 ? 25.80255 -20.22357 46.42998 1.000 27.85433 53 THR D CA 1
ATOM 3512 C C . THR D 1 54 ? 25.33614 -21.66992 46.38542 1.000 30.50117 53 THR D C 1
ATOM 3513 O O . THR D 1 54 ? 26.13774 -22.59221 46.20253 1.000 29.43991 53 THR D O 1
ATOM 3517 N N . GLY D 1 55 ? 24.03158 -21.86278 46.57099 1.000 26.97586 54 GLY D N 1
ATOM 3518 C CA . GLY D 1 55 ? 23.44996 -23.17824 46.62661 1.000 20.72851 54 GLY D CA 1
ATOM 3519 C C . GLY D 1 55 ? 23.32163 -23.77550 48.00880 1.000 24.62065 54 GLY D C 1
ATOM 3520 O O . GLY D 1 55 ? 22.62305 -24.78441 48.16559 1.000 28.27242 54 GLY D O 1
ATOM 3521 N N A SER D 1 56 ? 23.95625 -23.18538 49.01487 0.582 23.59241 55 SER D N 1
ATOM 3522 N N B SER D 1 56 ? 23.96506 -23.19555 49.01652 0.418 23.55838 55 SER D N 1
ATOM 3523 C CA A SER D 1 56 ? 23.94919 -23.72746 50.36295 0.582 21.99449 55 SER D CA 1
ATOM 3524 C CA B SER D 1 56 ? 23.94965 -23.74014 50.36572 0.418 22.13577 55 SER D CA 1
ATOM 3525 C C A SER D 1 56 ? 22.89225 -23.03004 51.21572 0.582 22.50755 55 SER D C 1
ATOM 3526 C C B SER D 1 56 ? 22.90060 -23.04805 51.23241 0.418 22.60906 55 SER D C 1
ATOM 3527 O O A SER D 1 56 ? 22.33368 -21.99232 50.84603 0.582 19.11204 55 SER D O 1
ATOM 3528 O O B SER D 1 56 ? 22.33012 -22.01508 50.87112 0.418 19.28054 55 SER D O 1
ATOM 3533 N N A SER D 1 57 ? 22.61390 -23.63295 52.36884 0.582 20.48668 56 SER D N 1
ATOM 3534 N N B SER D 1 57 ? 22.64992 -23.64973 52.39399 0.418 20.15843 56 SER D N 1
ATOM 3535 C CA A SER D 1 57 ? 21.62778 -23.12614 53.31032 0.582 18.68966 56 SER D CA 1
ATOM 3536 C CA B SER D 1 57 ? 21.64439 -23.18184 53.33472 0.418 18.61808 56 SER D CA 1
ATOM 3537 C C A SER D 1 57 ? 22.24119 -23.04903 54.70283 0.582 22.59958 56 SER D C 1
ATOM 3538 C C B SER D 1 57 ? 22.27523 -23.02944 54.71082 0.418 22.67792 56 SER D C 1
ATOM 3539 O O A SER D 1 57 ? 23.24212 -23.70598 55.00145 0.582 23.25380 56 SER D O 1
ATOM 3540 O O B SER D 1 57 ? 23.31468 -23.62405 55.00881 0.418 23.30737 56 SER D O 1
ATOM 3545 N N . PHE D 1 58 ? 21.63224 -22.22817 55.55901 1.000 19.62562 57 PHE D N 1
ATOM 3546 C CA . PHE D 1 58 ? 22.08016 -22.05784 56.93326 1.000 20.03397 57 PHE D CA 1
ATOM 3547 C C . PHE D 1 58 ? 20.85385 -22.09054 57.82757 1.000 19.06442 57 PHE D C 1
ATOM 3548 O O . PHE D 1 58 ? 19.87499 -21.38563 57.56125 1.000 19.03761 57 PHE D O 1
ATOM 3556 N N . PHE D 1 59 ? 20.91492 -22.89098 58.88541 1.000 18.35823 58 PHE D N 1
ATOM 3557 C CA . PHE D 1 59 ? 19.78916 -23.11725 59.78229 1.000 19.63510 58 PHE D CA 1
ATOM 3558 C C . PHE D 1 59 ? 20.10335 -22.50997 61.14412 1.000 22.42604 58 PHE D C 1
ATOM 3559 O O . PHE D 1 59 ? 21.10328 -22.87717 61.77631 1.000 24.34383 58 PHE D O 1
ATOM 3567 N N . LYS D 1 60 ? 19.23652 -21.58388 61.60222 1.000 19.55147 59 LYS D N 1
ATOM 3568 C CA . LYS D 1 60 ? 19.24710 -21.05080 62.96671 1.000 20.56249 59 LYS D CA 1
ATOM 3569 C C . LYS D 1 60 ? 17.77485 -20.99425 63.39209 1.000 20.40528 59 LYS D C 1
ATOM 3570 O O . LYS D 1 60 ? 17.16770 -19.92666 63.41386 1.000 21.09758 59 LYS D O 1
ATOM 3576 N N . LEU D 1 61 ? 17.21172 -22.16133 63.68970 1.000 21.24263 60 LEU D N 1
ATOM 3577 C CA . LEU D 1 61 ? 15.76421 -22.29523 63.81344 1.000 23.71388 60 LEU D CA 1
ATOM 3578 C C . LEU D 1 61 ? 15.19118 -21.25607 64.77578 1.000 20.51142 60 LEU D C 1
ATOM 3579 O O . LEU D 1 61 ? 15.74561 -21.03369 65.86209 1.000 23.66305 60 LEU D O 1
ATOM 3584 N N . PRO D 1 62 ? 14.07326 -20.62019 64.42341 1.000 18.14542 61 PRO D N 1
ATOM 3585 C CA . PRO D 1 62 ? 13.23547 -20.90359 63.25311 1.000 18.04718 61 PRO D CA 1
ATOM 3586 C C . PRO D 1 62 ? 13.65492 -20.24916 61.95006 1.000 16.94749 61 PRO D C 1
ATOM 3587 O O . PRO D 1 62 ? 12.96331 -20.40362 60.93714 1.000 16.44544 61 PRO D O 1
ATOM 3591 N N . VAL D 1 63 ? 14.75864 -19.52668 61.90699 1.000 15.86007 62 VAL D N 1
ATOM 3592 C CA . VAL D 1 63 ? 15.19030 -18.84372 60.68702 1.000 16.54380 62 VAL D CA 1
ATOM 3593 C C . VAL D 1 63 ? 16.03332 -19.78122 59.83556 1.000 15.05546 62 VAL D C 1
ATOM 3594 O O . VAL D 1 63 ? 16.91883 -20.47060 60.35204 1.000 16.60362 62 VAL D O 1
ATOM 3598 N N . VAL D 1 64 ? 15.75586 -19.81795 58.53344 1.000 14.85828 63 VAL D N 1
ATOM 3599 C CA . VAL D 1 64 ? 16.56690 -20.58257 57.58684 1.000 13.68450 63 VAL D CA 1
ATOM 3600 C C . VAL D 1 64 ? 16.86744 -19.69355 56.39096 1.000 15.46893 63 VAL D C 1
ATOM 3601 O O . VAL D 1 64 ? 15.96967 -19.01727 55.87146 1.000 15.12260 63 VAL D O 1
ATOM 3605 N N . PHE D 1 65 ? 18.12284 -19.70017 55.94465 1.000 14.46219 64 PHE D N 1
ATOM 3606 C CA . PHE D 1 65 ? 18.54002 -18.94964 54.76502 1.000 14.38548 64 PHE D CA 1
ATOM 3607 C C . PHE D 1 65 ? 18.96939 -19.92874 53.67630 1.000 16.88318 64 PHE D C 1
ATOM 3608 O O . PHE D 1 65 ? 19.66656 -20.90436 53.95671 1.000 18.70664 64 PHE D O 1
ATOM 3616 N N . PHE D 1 66 ? 18.56696 -19.66589 52.43830 1.000 14.95117 65 PHE D N 1
ATOM 3617 C CA . PHE D 1 66 ? 18.94964 -20.49515 51.29452 1.000 14.81305 65 PHE D CA 1
ATOM 3618 C C . PHE D 1 66 ? 19.45513 -19.57280 50.19337 1.000 15.26568 65 PHE D C 1
ATOM 3619 O O . PHE D 1 66 ? 18.68880 -18.77202 49.65159 1.000 14.70512 65 PHE D O 1
ATOM 3627 N N . ARG D 1 67 ? 20.74493 -19.66834 49.86260 1.000 15.31053 66 ARG D N 1
ATOM 3628 C CA . ARG D 1 67 ? 21.31697 -18.80519 48.83078 1.000 14.88704 66 ARG D CA 1
ATOM 3629 C C . ARG D 1 67 ? 21.12244 -19.50411 47.48641 1.000 15.76555 66 ARG D C 1
ATOM 3630 O O . ARG D 1 67 ? 21.99792 -20.20979 46.97646 1.000 17.06459 66 ARG D O 1
ATOM 3638 N N . VAL D 1 68 ? 19.93600 -19.30978 46.90357 1.000 14.93818 67 VAL D N 1
ATOM 3639 C CA . VAL D 1 68 ? 19.57155 -20.06538 45.70532 1.000 14.51381 67 VAL D CA 1
ATOM 3640 C C . VAL D 1 68 ? 20.44485 -19.66656 44.51820 1.000 16.14191 67 VAL D C 1
ATOM 3641 O O . VAL D 1 68 ? 20.77971 -20.50469 43.67406 1.000 17.22087 67 VAL D O 1
ATOM 3645 N N . THR D 1 69 ? 20.79358 -18.38535 44.40971 1.000 15.43980 68 THR D N 1
ATOM 3646 C CA . THR D 1 69 ? 21.73457 -17.90142 43.40396 1.000 17.07553 68 THR D CA 1
ATOM 3647 C C . THR D 1 69 ? 22.69364 -16.94089 44.08539 1.000 16.86642 68 THR D C 1
ATOM 3648 O O . THR D 1 69 ? 22.57081 -16.64369 45.27894 1.000 18.79992 68 THR D O 1
ATOM 3652 N N A ASP D 1 70 ? 23.66104 -16.43445 43.31521 0.963 19.77967 69 ASP D N 1
ATOM 3653 C CA A ASP D 1 70 ? 24.67894 -15.57265 43.90688 0.963 21.72027 69 ASP D CA 1
ATOM 3654 C C A ASP D 1 70 ? 24.05267 -14.41279 44.66867 0.963 17.93223 69 ASP D C 1
ATOM 3655 O O A ASP D 1 70 ? 24.49234 -14.07419 45.77262 0.963 21.36938 69 ASP D O 1
ATOM 3660 N N . ASN D 1 71 ? 23.00337 -13.82572 44.11228 1.000 17.88096 70 ASN D N 1
ATOM 3661 C CA . ASN D 1 71 ? 22.43246 -12.58298 44.58923 1.000 19.25173 70 ASN D CA 1
ATOM 3662 C C . ASN D 1 71 ? 21.03439 -12.73063 45.18362 1.000 18.55331 70 ASN D C 1
ATOM 3663 O O . ASN D 1 71 ? 20.45976 -11.72564 45.60324 1.000 21.15288 70 ASN D O 1
ATOM 3668 N N . VAL D 1 72 ? 20.46617 -13.93744 45.24151 1.000 16.05167 71 VAL D N 1
ATOM 3669 C CA . VAL D 1 72 ? 19.09966 -14.12182 45.72596 1.000 16.77887 71 VAL D CA 1
ATOM 3670 C C . VAL D 1 72 ? 19.09658 -15.07849 46.90837 1.000 14.69654 71 VAL D C 1
ATOM 3671 O O . VAL D 1 72 ? 19.62626 -16.18843 46.81573 1.000 14.62581 71 VAL D O 1
ATOM 3675 N N . ILE D 1 73 ? 18.46251 -14.65419 48.00083 1.000 14.37134 72 ILE D N 1
ATOM 3676 C CA . ILE D 1 73 ? 18.34649 -15.43150 49.22893 1.000 13.93050 72 ILE D CA 1
ATOM 3677 C C . ILE D 1 73 ? 16.87987 -15.68672 49.51871 1.000 15.38823 72 ILE D C 1
ATOM 3678 O O . ILE D 1 73 ? 16.07142 -14.75026 49.53110 1.000 17.12648 72 ILE D O 1
ATOM 3683 N N . VAL D 1 74 ? 16.54851 -16.94129 49.76965 1.000 14.09959 73 VAL D N 1
ATOM 3684 C CA . VAL D 1 74 ? 15.23809 -17.29024 50.30033 1.000 14.64908 73 VAL D CA 1
ATOM 3685 C C . VAL D 1 74 ? 15.37143 -17.39961 51.81418 1.000 14.24269 73 VAL D C 1
ATOM 3686 O O . VAL D 1 74 ? 16.29917 -18.04352 52.31947 1.000 14.56964 73 VAL D O 1
ATOM 3690 N N . ILE D 1 75 ? 14.43750 -16.79129 52.54752 1.000 14.15983 74 ILE D N 1
ATOM 3691 C CA . ILE D 1 75 ? 14.42304 -16.82401 54.00687 1.000 13.31050 74 ILE D CA 1
ATOM 3692 C C . ILE D 1 75 ? 13.11642 -17.46557 54.44536 1.000 14.71506 74 ILE D C 1
ATOM 3693 O O . ILE D 1 75 ? 12.04860 -17.11745 53.92894 1.000 15.06002 74 ILE D O 1
ATOM 3698 N N . LEU D 1 76 ? 13.20091 -18.40829 55.37599 1.000 13.25914 75 LEU D N 1
ATOM 3699 C CA . LEU D 1 76 ? 12.01137 -19.01783 55.95125 1.000 13.97629 75 LEU D CA 1
ATOM 3700 C C . LEU D 1 76 ? 11.97769 -18.74414 57.44135 1.000 13.76994 75 LEU D C 1
ATOM 3701 O O . LEU D 1 76 ? 13.02537 -18.61613 58.08480 1.000 15.12838 75 LEU D O 1
ATOM 3706 N N . LEU D 1 77 ? 10.76530 -18.70013 57.98706 1.000 13.76339 76 LEU D N 1
ATOM 3707 C CA . LEU D 1 77 ? 10.53569 -18.98030 59.40136 1.000 13.25897 76 LEU D CA 1
ATOM 3708 C C . LEU D 1 77 ? 9.80215 -20.30893 59.42321 1.000 14.24008 76 LEU D C 1
ATOM 3709 O O . LEU D 1 77 ? 8.69717 -20.41109 58.87351 1.000 16.17843 76 LEU D O 1
ATOM 3714 N N . THR D 1 78 ? 10.40550 -21.32484 60.03210 1.000 14.29166 77 THR D N 1
ATOM 3715 C CA . THR D 1 78 ? 9.83143 -22.65106 59.94673 1.000 15.64822 77 THR D CA 1
ATOM 3716 C C . THR D 1 78 ? 10.21853 -23.47692 61.15780 1.000 16.01156 77 THR D C 1
ATOM 3717 O O . THR D 1 78 ? 11.23559 -23.22908 61.81420 1.000 18.54122 77 THR D O 1
ATOM 3721 N N A ASN D 1 79 ? 9.38101 -24.46708 61.42612 0.948 15.37233 78 ASN D N 1
ATOM 3722 C CA A ASN D 1 79 ? 9.66774 -25.51937 62.38767 0.948 16.90117 78 ASN D CA 1
ATOM 3723 C C A ASN D 1 79 ? 9.64051 -26.88957 61.73265 0.948 17.22286 78 ASN D C 1
ATOM 3724 O O A ASN D 1 79 ? 9.62026 -27.90468 62.43734 0.948 20.07737 78 ASN D O 1
ATOM 3729 N N . GLU D 1 80 ? 9.63965 -26.94387 60.40034 1.000 17.12243 79 GLU D N 1
ATOM 3730 C CA . GLU D 1 80 ? 9.67686 -28.22459 59.71398 1.000 18.59254 79 GLU D CA 1
ATOM 3731 C C . GLU D 1 80 ? 11.03606 -28.89023 59.89815 1.000 16.32303 79 GLU D C 1
ATOM 3732 O O . GLU D 1 80 ? 12.04312 -28.24418 60.19680 1.000 19.64406 79 GLU D O 1
ATOM 3738 N N . LYS D 1 81 ? 11.05630 -30.20226 59.69008 1.000 16.59061 80 LYS D N 1
ATOM 3739 C CA . LYS D 1 81 ? 12.29922 -30.95757 59.71952 1.000 18.10793 80 LYS D CA 1
ATOM 3740 C C . LYS D 1 81 ? 13.17071 -30.62468 58.50871 1.000 16.04929 80 LYS D C 1
ATOM 3741 O O . LYS D 1 81 ? 12.69038 -30.20348 57.45597 1.000 16.45172 80 LYS D O 1
ATOM 3747 N N A GLU D 1 82 ? 14.47795 -30.85044 58.68091 0.585 19.30654 81 GLU D N 1
ATOM 3748 N N B GLU D 1 82 ? 14.47725 -30.85286 58.67647 0.415 19.42240 81 GLU D N 1
ATOM 3749 C CA A GLU D 1 82 ? 15.46266 -30.42596 57.68899 0.585 18.14323 81 GLU D CA 1
ATOM 3750 C CA B GLU D 1 82 ? 15.45357 -30.41630 57.68233 0.415 18.14749 81 GLU D CA 1
ATOM 3751 C C A GLU D 1 82 ? 15.21609 -31.06706 56.32795 0.585 18.94872 81 GLU D C 1
ATOM 3752 C C B GLU D 1 82 ? 15.21707 -31.06670 56.32338 0.415 18.84048 81 GLU D C 1
ATOM 3753 O O A GLU D 1 82 ? 15.35308 -30.40660 55.29344 0.585 18.75809 81 GLU D O 1
ATOM 3754 O O B GLU D 1 82 ? 15.35975 -30.41125 55.28605 0.415 18.74132 81 GLU D O 1
ATOM 3765 N N . ASN D 1 83 ? 14.86521 -32.35602 56.30111 1.000 20.63645 82 ASN D N 1
ATOM 3766 C CA . ASN D 1 83 ? 14.67480 -33.03908 55.01997 1.000 17.75874 82 ASN D CA 1
ATOM 3767 C C . ASN D 1 83 ? 13.52549 -32.44170 54.20970 1.000 19.57430 82 ASN D C 1
ATOM 3768 O O . ASN D 1 83 ? 13.60479 -32.34935 52.97489 1.000 19.18675 82 ASN D O 1
ATOM 3773 N N . ILE D 1 84 ? 12.46161 -32.00278 54.88802 1.000 16.96871 83 ILE D N 1
ATOM 3774 C CA . ILE D 1 84 ? 11.34365 -31.37548 54.19603 1.000 15.57447 83 ILE D CA 1
ATOM 3775 C C . ILE D 1 84 ? 11.76396 -30.02114 53.64059 1.000 15.57691 83 ILE D C 1
ATOM 3776 O O . ILE D 1 84 ? 11.42408 -29.65809 52.50869 1.000 17.93953 83 ILE D O 1
ATOM 3781 N N . ILE D 1 85 ? 12.48868 -29.24796 54.45045 1.000 14.45780 84 ILE D N 1
ATOM 3782 C CA . ILE D 1 85 ? 12.97919 -27.94098 54.01567 1.000 14.76611 84 ILE D CA 1
ATOM 3783 C C . ILE D 1 85 ? 13.89963 -28.08679 52.80506 1.000 14.80025 84 ILE D C 1
ATOM 3784 O O . ILE D 1 85 ? 13.77772 -27.35636 51.81778 1.000 15.74836 84 ILE D O 1
ATOM 3789 N N . LEU D 1 86 ? 14.82941 -29.03185 52.86947 1.000 15.27193 85 LEU D N 1
ATOM 3790 C CA . LEU D 1 86 ? 15.78352 -29.19857 51.78156 1.000 16.24522 85 LEU D CA 1
ATOM 3791 C C . LEU D 1 86 ? 15.09958 -29.66252 50.50127 1.000 16.41467 85 LEU D C 1
ATOM 3792 O O . LEU D 1 86 ? 15.49294 -29.24648 49.40502 1.000 17.73569 85 LEU D O 1
ATOM 3797 N N A SER D 1 87 ? 14.07505 -30.52399 50.59898 0.587 17.06664 86 SER D N 1
ATOM 3798 N N B SER D 1 87 ? 14.10011 -30.53799 50.61338 0.413 17.14454 86 SER D N 1
ATOM 3799 C CA A SER D 1 87 ? 13.36158 -30.92419 49.38486 0.587 16.59528 86 SER D CA 1
ATOM 3800 C CA B SER D 1 87 ? 13.36743 -30.95596 49.42526 0.413 16.73811 86 SER D CA 1
ATOM 3801 C C A SER D 1 87 ? 12.73394 -29.71688 48.70596 0.587 16.67407 86 SER D C 1
ATOM 3802 C C B SER D 1 87 ? 12.73152 -29.75751 48.73441 0.413 16.70265 86 SER D C 1
ATOM 3803 O O A SER D 1 87 ? 12.82624 -29.56019 47.48129 0.587 16.92719 86 SER D O 1
ATOM 3804 O O B SER D 1 87 ? 12.80020 -29.62454 47.50631 0.413 17.50182 86 SER D O 1
ATOM 3809 N N A MET D 1 88 ? 12.09918 -28.84051 49.49020 0.587 16.30274 87 MET D N 1
ATOM 3810 N N B MET D 1 88 ? 12.14185 -28.85024 49.51664 0.413 16.48380 87 MET D N 1
ATOM 3811 C CA A MET D 1 88 ? 11.52956 -27.63413 48.91089 0.587 16.24685 87 MET D CA 1
ATOM 3812 C CA B MET D 1 88 ? 11.53801 -27.65715 48.93887 0.413 16.11442 87 MET D CA 1
ATOM 3813 C C A MET D 1 88 ? 12.61391 -26.80479 48.24239 0.587 15.12997 87 MET D C 1
ATOM 3814 C C B MET D 1 88 ? 12.58497 -26.76410 48.28540 0.413 15.11374 87 MET D C 1
ATOM 3815 O O A MET D 1 88 ? 12.45342 -26.36897 47.09745 0.587 15.64982 87 MET D O 1
ATOM 3816 O O B MET D 1 88 ? 12.35973 -26.23397 47.19082 0.413 15.47744 87 MET D O 1
ATOM 3825 N N . PHE D 1 89 ? 13.73401 -26.58475 48.94345 1.000 15.02707 88 PHE D N 1
ATOM 3826 C CA . PHE D 1 89 ? 14.80798 -25.76802 48.37053 1.000 14.35790 88 PHE D CA 1
ATOM 3827 C C . PHE D 1 89 ? 15.31251 -26.35516 47.05331 1.000 15.58853 88 PHE D C 1
ATOM 3828 O O . PHE D 1 89 ? 15.56456 -25.61426 46.08874 1.000 15.36333 88 PHE D O 1
ATOM 3836 N N . GLU D 1 90 ? 15.47492 -27.68523 47.00131 1.000 15.90360 89 GLU D N 1
ATOM 3837 C CA . GLU D 1 90 ? 15.96567 -28.33392 45.78611 1.000 15.95505 89 GLU D CA 1
ATOM 3838 C C . GLU D 1 90 ? 14.99071 -28.14741 44.63371 1.000 17.41388 89 GLU D C 1
ATOM 3839 O O . GLU D 1 90 ? 15.39170 -27.84018 43.50614 1.000 18.65414 89 GLU D O 1
ATOM 3845 N N . LEU D 1 91 ? 13.70233 -28.35537 44.89129 1.000 16.42521 90 LEU D N 1
ATOM 3846 C CA . LEU D 1 91 ? 12.69907 -28.16091 43.85453 1.000 16.22072 90 LEU D CA 1
ATOM 3847 C C . LEU D 1 91 ? 12.63433 -26.70166 43.42617 1.000 17.16866 90 LEU D C 1
ATOM 3848 O O . LEU D 1 91 ? 12.50385 -26.39511 42.23319 1.000 18.30374 90 LEU D O 1
ATOM 3853 N N . PHE D 1 92 ? 12.72256 -25.78803 44.39343 1.000 16.38740 91 PHE D N 1
ATOM 3854 C CA . PHE D 1 92 ? 12.74316 -24.36371 44.09148 1.000 17.03075 91 PHE D CA 1
ATOM 3855 C C . PHE D 1 92 ? 13.90843 -24.03028 43.16460 1.000 15.23160 91 PHE D C 1
ATOM 3856 O O . PHE D 1 92 ? 13.74639 -23.32316 42.15799 1.000 18.37867 91 PHE D O 1
ATOM 3864 N N . SER D 1 93 ? 15.09295 -24.53846 43.49940 1.000 14.48907 92 SER D N 1
ATOM 3865 C CA . SER D 1 93 ? 16.27313 -24.27011 42.68442 1.000 16.31534 92 SER D CA 1
ATOM 3866 C C . SER D 1 93 ? 16.10920 -24.80555 41.27153 1.000 17.89156 92 SER D C 1
ATOM 3867 O O . SER D 1 93 ? 16.37670 -24.09585 40.29220 1.000 18.26395 92 SER D O 1
ATOM 3870 N N A THR D 1 94 ? 15.65695 -26.05328 41.13529 0.551 19.27015 93 THR D N 1
ATOM 3871 N N B THR D 1 94 ? 15.71874 -26.07472 41.14564 0.449 19.40978 93 THR D N 1
ATOM 3872 C CA A THR D 1 94 ? 15.47020 -26.60968 39.79767 0.551 20.03776 93 THR D CA 1
ATOM 3873 C CA B THR D 1 94 ? 15.61130 -26.66553 39.81797 0.449 20.91514 93 THR D CA 1
ATOM 3874 C C A THR D 1 94 ? 14.51188 -25.75986 38.98033 0.551 23.22008 93 THR D C 1
ATOM 3875 C C B THR D 1 94 ? 14.56952 -25.94510 38.97587 0.449 23.20567 93 THR D C 1
ATOM 3876 O O A THR D 1 94 ? 14.73755 -25.52447 37.78572 0.551 26.23846 93 THR D O 1
ATOM 3877 O O B THR D 1 94 ? 14.67536 -25.92462 37.74344 0.449 33.69189 93 THR D O 1
ATOM 3884 N N A GLN D 1 95 ? 13.44810 -25.27025 39.60952 0.551 21.62632 94 GLN D N 1
ATOM 3885 N N B GLN D 1 95 ? 13.58761 -25.31197 39.61865 0.449 23.40839 94 GLN D N 1
ATOM 3886 C CA A GLN D 1 95 ? 12.45487 -24.50520 38.87476 0.551 23.50857 94 GLN D CA 1
ATOM 3887 C CA B GLN D 1 95 ? 12.54411 -24.57664 38.91785 0.449 22.51064 94 GLN D CA 1
ATOM 3888 C C A GLN D 1 95 ? 12.92916 -23.08692 38.56786 0.551 29.54091 94 GLN D C 1
ATOM 3889 C C B GLN D 1 95 ? 12.92137 -23.13006 38.60222 0.449 29.48317 94 GLN D C 1
ATOM 3890 O O A GLN D 1 95 ? 12.61919 -22.54776 37.49904 0.551 27.29893 94 GLN D O 1
ATOM 3891 O O B GLN D 1 95 ? 12.51231 -22.60806 37.55832 0.449 28.23243 94 GLN D O 1
ATOM 3902 N N . PHE D 1 96 ? 13.69251 -22.46587 39.47119 1.000 20.11802 95 PHE D N 1
ATOM 3903 C CA . PHE D 1 96 ? 13.89287 -21.02713 39.39329 1.000 22.01233 95 PHE D CA 1
ATOM 3904 C C . PHE D 1 96 ? 15.33209 -20.53752 39.32663 1.000 17.31361 95 PHE D C 1
ATOM 3905 O O . PHE D 1 96 ? 15.52312 -19.35294 39.04692 1.000 18.85573 95 PHE D O 1
ATOM 3913 N N . ALA D 1 97 ? 16.33644 -21.37344 39.58677 1.000 15.56502 96 ALA D N 1
ATOM 3914 C CA . ALA D 1 97 ? 17.69180 -20.83237 39.72033 1.000 16.78291 96 ALA D CA 1
ATOM 3915 C C . ALA D 1 97 ? 18.18419 -20.17918 38.42808 1.000 16.57908 96 ALA D C 1
ATOM 3916 O O . ALA D 1 97 ? 18.81056 -19.11771 38.47258 1.000 17.41950 96 ALA D O 1
ATOM 3918 N N . GLU D 1 98 ? 17.91743 -20.79864 37.26894 1.000 16.39461 97 GLU D N 1
ATOM 3919 C CA . GLU D 1 98 ? 18.38439 -20.22088 36.00630 1.000 15.64773 97 GLU D CA 1
ATOM 3920 C C . GLU D 1 98 ? 17.68714 -18.89947 35.71180 1.000 17.23948 97 GLU D C 1
ATOM 3921 O O . GLU D 1 98 ? 18.33635 -17.93300 35.29514 1.000 18.12197 97 GLU D O 1
ATOM 3927 N N . LYS D 1 99 ? 16.37378 -18.82639 35.94784 1.000 17.26249 98 LYS D N 1
ATOM 3928 C CA . LYS D 1 99 ? 15.65491 -17.57781 35.73479 1.000 17.65587 98 LYS D CA 1
ATOM 3929 C C . LYS D 1 99 ? 16.11280 -16.49620 36.70210 1.000 17.27664 98 LYS D C 1
ATOM 3930 O O . LYS D 1 99 ? 16.26156 -15.33585 36.31606 1.000 19.02776 98 LYS D O 1
ATOM 3936 N N . LEU D 1 100 ? 16.31229 -16.85353 37.98109 1.000 17.13307 99 LEU D N 1
ATOM 3937 C CA . LEU D 1 100 ? 16.72775 -15.85407 38.95835 1.000 16.14731 99 LEU D CA 1
ATOM 3938 C C . LEU D 1 100 ? 18.13892 -15.34043 38.68784 1.000 15.71499 99 LEU D C 1
ATOM 3939 O O . LEU D 1 100 ? 18.42528 -14.16724 38.95574 1.000 15.88384 99 LEU D O 1
ATOM 3944 N N . ALA D 1 101 ? 19.02991 -16.20073 38.17877 1.000 15.69467 100 ALA D N 1
ATOM 3945 C CA . ALA D 1 101 ? 20.40050 -15.77343 37.91575 1.000 16.77957 100 ALA D CA 1
ATOM 3946 C C . ALA D 1 101 ? 20.44546 -14.66839 36.86794 1.000 15.52957 100 ALA D C 1
ATOM 3947 O O . ALA D 1 101 ? 21.25662 -13.74840 36.97309 1.000 16.96463 100 ALA D O 1
ATOM 3949 N N . LEU D 1 102 ? 19.56439 -14.73631 35.86544 1.000 15.81652 101 LEU D N 1
ATOM 3950 C CA . LEU D 1 102 ? 19.50274 -13.69632 34.84185 1.000 16.21548 101 LEU D CA 1
ATOM 3951 C C . LEU D 1 102 ? 18.63987 -12.51771 35.26472 1.000 18.24761 101 LEU D C 1
ATOM 3952 O O . LEU D 1 102 ? 18.96319 -11.36984 34.94380 1.000 19.67445 101 LEU D O 1
ATOM 3957 N N . GLU D 1 103 ? 17.57051 -12.76003 36.02822 1.000 17.21609 102 GLU D N 1
ATOM 3958 C CA . GLU D 1 103 ? 16.72101 -11.64654 36.43016 1.000 19.07511 102 GLU D CA 1
ATOM 3959 C C . GLU D 1 103 ? 17.39036 -10.76583 37.48226 1.000 18.95928 102 GLU D C 1
ATOM 3960 O O . GLU D 1 103 ? 17.20321 -9.54260 37.47680 1.000 20.70478 102 GLU D O 1
ATOM 3966 N N . TYR D 1 104 ? 18.20702 -11.35291 38.36161 1.000 18.50978 103 TYR D N 1
ATOM 3967 C CA . TYR D 1 104 ? 18.83807 -10.62573 39.46631 1.000 14.89675 103 TYR D CA 1
ATOM 3968 C C . TYR D 1 104 ? 20.32508 -10.94690 39.53937 1.000 18.32758 103 TYR D C 1
ATOM 3969 O O . TYR D 1 104 ? 20.81579 -11.50816 40.52823 1.000 19.54160 103 TYR D O 1
ATOM 3978 N N . PRO D 1 105 ? 21.08766 -10.59762 38.50546 1.000 19.41267 104 PRO D N 1
ATOM 3979 C CA . PRO D 1 105 ? 22.52486 -10.87690 38.54239 1.000 19.97028 104 PRO D CA 1
ATOM 3980 C C . PRO D 1 105 ? 23.21989 -9.96404 39.54005 1.000 24.68879 104 PRO D C 1
ATOM 3981 O O . PRO D 1 105 ? 22.76483 -8.85242 39.81703 1.000 25.83087 104 PRO D O 1
ATOM 3985 N N . ARG D 1 106 ? 24.32030 -10.45634 40.11078 1.000 29.15700 105 ARG D N 1
ATOM 3986 C CA . ARG D 1 106 ? 25.08554 -9.64467 41.05191 1.000 36.43306 105 ARG D CA 1
ATOM 3987 C C . ARG D 1 106 ? 25.76508 -8.48736 40.32851 1.000 54.75754 105 ARG D C 1
ATOM 3988 O O . ARG D 1 106 ? 26.54270 -8.70000 39.39152 1.000 52.83805 105 ARG D O 1
ATOM 3996 N N . THR D 1 107 ? 25.47957 -7.26669 40.77689 1.000 79.41026 106 THR D N 1
ATOM 3997 C CA . THR D 1 107 ? 26.02974 -6.05833 40.17267 1.000 72.06662 106 THR D CA 1
ATOM 3998 C C . THR D 1 107 ? 26.94927 -5.32959 41.14718 1.000 60.89797 106 THR D C 1
ATOM 3999 O O . THR D 1 107 ? 28.11473 -5.68991 41.30417 1.000 61.76918 106 THR D O 1
#

Radius of gyration: 24.18 Å; Cα contacts (8 Å, |Δi|>4): 747; chains: 4; bounding box: 54×56×65 Å

B-factor: mean 23.41, std 12.03, range [9.47, 104.13]

Nearest PDB structures (foldseek):
  6jwp-assembly1_A  TM=7.191E-01  e=1.901E-03  Saccharomyces cerevisiae S288C
  4arz-assembly1_A  TM=7.056E-01  e=1.053E-02  Saccharomyces cerevisiae
  6ulg-assembly1_G  TM=7.022E-01  e=3.296E-02  Homo sapiens
  6jwp-assembly2_F  TM=6.854E-01  e=2.558E-02  Saccharomyces cerevisiae S288C
  8trh-assembly1_Q  TM=2.354E-01  e=9.297E+00  Homo sapiens

Sequence (434 aa):
GPIIENCAAFIEKTMMSKYAITTLSDGTIILKSTIKNNEETLKKTFPILKNLLKDQIIPTGSSFFKLPVVVFFRVTDNVIVILLTNNEEKENNIIILSMMFELFSTQFAEKLALEYPRTYEGPIIENCAAFIEEKTMMSKYAITTLSSDGTIILKSTIKKNEETLKKTFPILKNLLKKDQIPTGSSFFKLPVVFFRRVTDNVIVILLLTNEKEENIIILSMMFELFSSTQFAEKLALEYPRRTYEGPIIENCAAFIEEKTMMSKYAITLSDGTILKKSTIKNEETLKKKKTTFFPIILKNLLKKDDQIIPTGSSSFFKKLPVVFFRVTDNVIIVILLTNNEEKKEENIIILSSMMFELFSTQQFAEKLALEYPRRTYEGPIIENCAAFIEKTMMSKYAITLSDGTILKSTIKKNETLKKTFFPILKKNNLLKDQIPTGSSSSFFKLPVVFFRVTDNVIVILLTNEKEENIILSSMMFELFSTTQQFAEKLALEYPRT